Protein 6YPZ (pdb70)

Secondary structure (P-SEA, 3-state):
cccccbbbbbccccccaaaaaaaaaaaaccccccccccaaaaaaaaaaaaaaacccbbbbbbbccccaaaaaaaaaaaaaaaaccccccccbbbcccccccccccccccccaaaaaaaaacccaaaaaaaaaaaaacccbbbbbbbcccccccccccaaaaaaaaaaaaaaaaaaaaaaccccbbbbbbbbccccccccccccaaaaaaaaaaccccccccaaaaaaaaaaaacccccccccccccccccccc/cccccbbbbbccccccaaaaaaaaaaaaccccccccccaaaaaaaaaaaaaaacccbbbbbbbccccaaaaaaaaaaaaaaaaccccccccbbbcccccccccccccccaaaaaaaaacccaaaaaaaaaaaaacccbbbbbbbbccccccccccaaaaaaaaaaaaaaaaaaaaaaccccbbbbbbbbccccccccccccaaaaaaaaccccccccccaaaaaaaaaaaaccccccccccccccccccccc

Radius of gyration: 23.29 Å; Cα contacts (8 Å, |Δi|>4): 1156; chains: 2; bounding box: 61×60×68 Å

Solvent-accessible surface area: 20984 Å² total; per-residue (Å²): 108,97,4,100,64,88,7,0,0,0,2,17,0,8,146,15,28,0,55,12,1,0,3,50,0,5,128,27,23,1,0,0,0,0,4,12,43,82,67,90,76,10,0,65,105,0,14,47,44,2,100,180,74,70,22,104,6,7,61,4,119,0,60,10,23,71,111,45,17,21,116,83,0,4,105,29,0,38,89,5,0,108,112,111,52,64,102,50,42,0,12,4,0,0,5,20,21,28,42,86,36,100,126,18,32,90,68,151,93,35,58,67,129,59,72,90,98,16,112,15,9,1,9,93,2,6,81,59,1,0,108,54,0,19,169,16,8,54,106,46,2,12,0,0,0,8,3,9,3,49,43,151,35,105,54,84,71,20,58,3,21,21,117,9,6,29,46,2,34,92,15,4,70,111,30,0,102,124,4,3,110,80,28,0,2,0,0,2,0,0,11,18,70,13,54,73,66,30,78,20,31,115,77,109,127,61,32,109,110,27,5,83,49,4,7,40,102,82,21,0,108,18,10,5,0,0,20,0,0,5,7,2,5,0,83,56,0,59,3,1,1,19,7,33,4,11,0,1,0,4,34,36,70,114,97,3,97,62,83,9,0,0,0,1,17,0,8,150,16,28,0,58,11,1,0,4,51,0,6,131,25,25,1,0,0,0,0,3,8,48,97,66,79,78,12,0,64,97,0,13,36,48,1,98,179,82,71,20,107,6,7,57,5,128,0,60,11,23,70,111,48,15,22,122,80,0,4,109,25,0,46,126,5,0,130,135,120,54,54,105,49,46,0,14,3,0,0,5,21,24,36,47,135,178,32,34,104,61,151,86,32,67,75,140,63,66,98,97,23,107,20,10,1,4,118,1,6,80,58,0,0,104,34,0,20,175,18,9,52,107,44,2,13,0,0,0,8,3,9,4,48,36,126,51,103,46,85,61,38,61,4,14,22,112,2,8,29,28,2,21,91,16,4,55,110,27,0,105,123,2,3,112,83,29,0,1,0,0,2,0,1,11,19,72,12,51,79,67,31,78,62,32,112,76,97,116,60,32,113,121,33,5,86,45,4,11,39,113,82,20,0,105,19,13,3,0,0,20,1,0,7,6,2,5,0,84,57,0,56,4,2,1,17,6,48,3,13,0,2,0,1,23,59,30,86

Nearest PDB structures (foldseek):
  6ypz-assembly1_AAA  TM=1.004E+00  e=7.593E-57  Streptomyces sp. QL37
  6yq3-assembly1_AAA  TM=1.002E+00  e=4.023E-53  Streptomyces sp. QL37
  6yq6-assembly1_AAA  TM=9.904E-01  e=1.993E-45  Streptomyces sp. QL37
  4osp-assembly1_C  TM=9.923E-01  e=1.200E-43  Streptomyces fradiae
  6yq6-assembly1_BBB  TM=9.391E-01  e=1.548E-45  Streptomyces sp. QL37

Foldseek 3Di:
DQQAPAEAEQAQCLFFLNLLLQLLLQLNHYAYEQEDAPPVVSSVVSQVSSVVSPGHYDYAYFDFLDPCRLVRRLVRQQVVCCVVPVASAHQEYELDDFPDDPVFAAPVGDDPVLLSSRQRRQAVRLLVNVVVNVVRHAQQGEYEYEAACCCQPPDRSCVSNNVNSVNSLVCQQPVQVVCVVSLYAGEYEHEYAECTPDPLCVVVVSQQVSLVLAPNSGGHYSNLRSVVVSVRRGNVVSVDHSYYHYSYNHNND/DQQAPAEEEQAQCLFFLNLLLQLLLQLNHYAYEQEDAPPVVSSVVSQVSSVVSPGHYDYAYFDFLDPCRLVRRLVRQQVVCCVVPVASAHQEYELDDFDDCAAAPVGDDPVNLSSRQRRQAVRLVVNVVVNVVRHAQQGEYEYEAACCCVPDDRRCVSNNVSSVNNLVCQQPVQVVCVVSLYAGEYEHEYAECTVDCLCVPVVSQQVSLVLAPVSGGHYSNLRSVVVSVRRGNVVSVDHSYYHYSYNRNSVD

B-factor: mean 13.49, std 7.73, range [5.63, 56.07]

Sequence (505 aa):
SRLTGKNALVTGSSRGIGRATAVRLAREGALVAVHYASNEAAADETVAQIEREGGRAFPVRAEELGVAGDVHELFLGLEQGLKERTGETTLDILVNNAAVTGVDGILPEDVTAEQLDRYYYAVNAKAPFLLVQRAVRNMPDGGRIINISSGLTRRCCAVPEQVAYSMTKGALEQITLHMAKKHLAPRRGITVNSVAPGITDNGGAVFDIPEIVEQMAQSSAFKRVGEAGDVADVVTFIATDESRWITGAFIDASGGTLLSRLTGKNALVTGSSRGIGRATAVRLAREGALVAVHYASNEAAADETVAQIEREGGRAFPVRAEELGVAGDVHE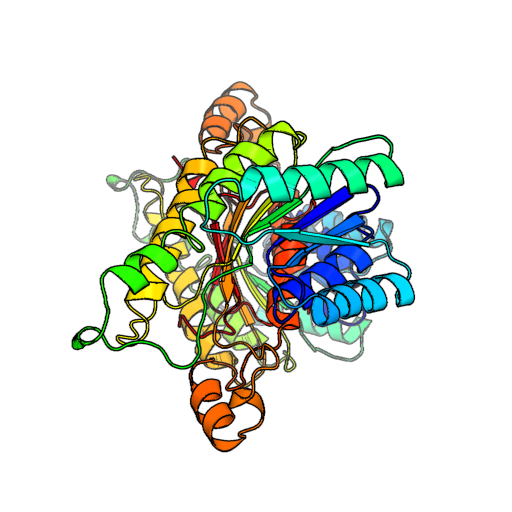LFLGLEQGLKERTGETTLDILVNNAAVTDGILPEDVTAEQLDRYYYAVNAKAPFLLVQRAVRRNMPDGGRIINISSGLTRRCCAVPEQVAYSMTKGALEQITLHMAKHLAPRRGITVNSVAPGITDNGGAVFDIPEIVEQMAQSSAFKRVGEAGDVADVVTFIATDESRWITGAFIDASGGTLLG

Structure (mmCIF, N/CA/C/O backbone):
data_6YPZ
#
_entry.id   6YPZ
#
_cell.length_a   87.828
_cell.length_b   59.965
_cell.length_c   88.428
_cell.angle_alpha   90.000
_cell.angle_beta   102.513
_cell.angle_gamma   90.000
#
_symmetry.space_group_name_H-M   'I 1 2 1'
#
loop_
_entity.id
_entity.type
_entity.pdbx_description
1 polymer Monooxygenase
2 non-polymer 'NADPH DIHYDRO-NICOTINAMIDE-ADENINE-DINUCLEOTIDE PHOSPHATE'
3 non-polymer 1,2-ETHANEDIOL
4 non-polymer DI(HYDROXYETHYL)ETHER
5 water water
#
loop_
_atom_site.group_PDB
_atom_site.id
_atom_site.type_symbol
_atom_site.label_atom_id
_atom_site.label_alt_id
_atom_site.label_comp_id
_atom_site.label_asym_id
_atom_site.label_entity_id
_atom_site.label_seq_id
_atom_site.pdbx_PDB_ins_code
_atom_site.Cartn_x
_atom_site.Cartn_y
_atom_site.Cartn_z
_atom_site.occupancy
_atom_site.B_iso_or_equiv
_atom_site.auth_seq_id
_atom_site.auth_comp_id
_atom_site.auth_asym_id
_atom_site.auth_atom_id
_atom_site.pdbx_PDB_model_num
ATOM 1 N N . SER A 1 2 ? -32.956 -27.294 11.137 1.000 27.809 2 SER AAA N 1
ATOM 2 C CA . SER A 1 2 ? -33.504 -26.541 10.047 1.000 21.898 2 SER AAA CA 1
ATOM 3 C C . SER A 1 2 ? -32.676 -25.285 9.784 1.000 19.088 2 SER AAA C 1
ATOM 4 O O . SER A 1 2 ? -33.117 -24.146 9.833 1.000 20.043 2 SER AAA O 1
ATOM 7 N N . ARG A 1 3 ? -31.458 -25.506 9.411 1.000 13.309 3 ARG AAA N 1
ATOM 8 C CA . ARG A 1 3 ? -30.466 -24.451 9.236 1.000 11.644 3 ARG AAA CA 1
ATOM 9 C C . ARG A 1 3 ? -30.603 -23.772 7.896 1.000 10.299 3 ARG AAA C 1
ATOM 10 O O . ARG A 1 3 ? -29.950 -22.734 7.688 1.000 12.287 3 ARG AAA O 1
ATOM 18 N N . LEU A 1 4 ? -31.381 -24.303 6.958 1.000 10.054 4 LEU AAA N 1
ATOM 19 C CA . LEU A 1 4 ? -31.487 -23.724 5.616 1.000 9.362 4 LEU AAA CA 1
ATOM 20 C C . LEU A 1 4 ? -32.914 -23.349 5.260 1.000 9.636 4 LEU AAA C 1
ATOM 21 O O . LEU A 1 4 ? -33.302 -23.264 4.092 1.000 10.231 4 LEU AAA O 1
ATOM 26 N N . THR A 1 5 ? -33.733 -23.041 6.250 1.000 11.568 5 THR AAA N 1
ATOM 27 C CA . THR A 1 5 ? -35.102 -22.593 6.010 1.000 11.757 5 THR AAA CA 1
ATOM 28 C C . THR A 1 5 ? -35.097 -21.352 5.118 1.000 12.127 5 THR AAA C 1
ATOM 29 O O . THR A 1 5 ? -34.295 -20.440 5.362 1.000 13.657 5 THR AAA O 1
ATOM 33 N N . GLY A 1 6 ? -35.930 -21.383 4.120 1.000 11.783 6 GLY AAA N 1
ATOM 34 C CA . GLY A 1 6 ? -36.073 -20.243 3.211 1.000 12.987 6 GLY AAA CA 1
ATOM 35 C C . GLY A 1 6 ? -34.954 -20.084 2.196 1.000 12.250 6 GLY AAA C 1
ATOM 36 O O . GLY A 1 6 ? -34.991 -19.149 1.411 1.000 15.347 6 GLY AAA O 1
ATOM 37 N N . LYS A 1 7 ? -34.061 -21.060 2.093 1.000 10.568 7 LYS AAA N 1
ATOM 38 C CA . LYS A 1 7 ? -32.973 -21.056 1.116 1.000 9.853 7 LYS AAA CA 1
ATOM 39 C C . LYS A 1 7 ? -33.287 -21.952 -0.068 1.000 9.346 7 LYS AAA C 1
ATOM 40 O O . LYS A 1 7 ? -33.984 -22.939 0.100 1.000 9.790 7 LYS AAA O 1
ATOM 46 N N . ASN A 1 8 ? -32.741 -21.575 -1.196 1.000 8.590 8 ASN AAA N 1
ATOM 47 C CA . ASN A 1 8 ? -32.877 -22.325 -2.445 1.000 8.172 8 ASN AAA CA 1
ATOM 48 C C . ASN A 1 8 ? -31.525 -22.888 -2.838 1.000 7.681 8 ASN AAA C 1
ATOM 49 O O . ASN A 1 8 ? -30.511 -22.134 -2.807 1.000 7.933 8 ASN AAA O 1
ATOM 54 N N . ALA A 1 9 ? -31.459 -24.173 -3.225 1.000 7.592 9 ALA AAA N 1
ATOM 55 C CA . ALA A 1 9 ? -30.184 -24.802 -3.558 1.000 7.121 9 ALA AAA CA 1
ATOM 56 C C . ALA A 1 9 ? -30.305 -25.518 -4.873 1.000 6.899 9 ALA AAA C 1
ATOM 57 O O . ALA A 1 9 ? -31.373 -26.131 -5.168 1.000 8.659 9 ALA AAA O 1
ATOM 59 N N . LEU A 1 10 ? -29.226 -25.531 -5.623 1.000 6.767 10 LEU AAA N 1
ATOM 60 C CA . LEU A 1 10 ? -29.089 -26.377 -6.835 1.000 6.786 10 LEU AAA CA 1
ATOM 61 C C . LEU A 1 10 ? -27.981 -27.365 -6.579 1.000 6.359 10 LEU AAA C 1
ATOM 62 O O . LEU A 1 10 ? -26.849 -26.941 -6.258 1.000 6.781 10 LEU AAA O 1
ATOM 67 N N . VAL A 1 11 ? -28.262 -28.658 -6.671 1.000 6.277 11 VAL AAA N 1
ATOM 68 C CA . VAL A 1 11 ? -27.215 -29.675 -6.610 1.000 6.237 11 VAL AAA CA 1
ATOM 69 C C . VAL A 1 11 ? -27.129 -30.289 -7.986 1.000 6.002 11 VAL AAA C 1
ATOM 70 O O . VAL A 1 11 ? -28.088 -31.001 -8.429 1.000 6.583 11 VAL AAA O 1
ATOM 74 N N . THR A 1 12 ? -26.073 -30.029 -8.716 1.000 6.044 12 THR AAA N 1
ATOM 75 C CA . THR A 1 12 ? -25.971 -30.678 -10.058 1.000 6.059 12 THR AAA CA 1
ATOM 76 C C . THR A 1 12 ? -25.745 -32.176 -9.852 1.000 5.757 12 THR AAA C 1
ATOM 77 O O . THR A 1 12 ? -25.090 -32.616 -8.891 1.000 6.029 12 THR AAA O 1
ATOM 81 N N . GLY A 1 13 ? -26.287 -32.970 -10.751 1.000 5.928 13 GLY AAA N 1
ATOM 82 C CA . GLY A 1 13 ? -26.110 -34.399 -10.696 1.000 6.429 13 GLY AAA CA 1
ATOM 83 C C . GLY A 1 13 ? -26.594 -35.007 -9.403 1.000 6.416 13 GLY AAA C 1
ATOM 84 O O . GLY A 1 13 ? -25.879 -35.776 -8.739 1.000 6.815 13 GLY AAA O 1
ATOM 85 N N . SER A 1 14 ? -27.833 -34.669 -9.028 1.000 6.341 14 SER AAA N 1
ATOM 86 C CA . SER A 1 14 ? -28.435 -35.189 -7.779 1.000 6.837 14 SER AAA CA 1
ATOM 87 C C . SER A 1 14 ? -29.480 -36.260 -8.012 1.000 6.981 14 SER AAA C 1
ATOM 88 O O . SER A 1 14 ? -30.201 -36.617 -7.061 1.000 7.041 14 SER AAA O 1
ATOM 91 N N . SER A 1 15 ? -29.544 -36.817 -9.195 1.000 7.301 15 SER AAA N 1
ATOM 92 C CA . SER A 1 15 ? -30.321 -38.042 -9.436 1.000 7.978 15 SER AAA CA 1
ATOM 93 C C . SER A 1 15 ? -29.804 -39.231 -8.696 1.000 7.850 15 SER AAA C 1
ATOM 94 O O . SER A 1 15 ? -30.603 -40.170 -8.439 1.000 8.564 15 SER AAA O 1
ATOM 97 N N . ARG A 1 16 ? -28.536 -39.256 -8.360 1.000 8.189 16 ARG AAA N 1
ATOM 98 C CA . ARG A 1 16 ? -27.900 -40.486 -7.886 1.000 9.474 16 ARG AAA CA 1
ATOM 99 C C . ARG A 1 16 ? -26.704 -40.144 -7.005 1.000 7.520 16 ARG AAA C 1
ATOM 100 O O . ARG A 1 16 ? -26.234 -38.996 -7.039 1.000 7.488 16 ARG AAA O 1
ATOM 108 N N . GLY A 1 17 ? -26.195 -41.102 -6.265 1.000 7.628 17 GLY AAA N 1
ATOM 109 C CA . GLY A 1 17 ? -24.868 -40.996 -5.650 1.000 7.786 17 GLY AAA CA 1
ATOM 110 C C . GLY A 1 17 ? -24.749 -39.908 -4.628 1.000 7.215 17 GLY AAA C 1
ATOM 111 O O . GLY A 1 17 ? -25.703 -39.647 -3.856 1.000 7.718 17 GLY AAA O 1
ATOM 112 N N . ILE A 1 18 ? -23.574 -39.295 -4.573 1.000 6.908 18 ILE AAA N 1
ATOM 113 C CA . ILE A 1 18 ? -23.302 -38.243 -3.602 1.000 6.671 18 ILE AAA CA 1
ATOM 114 C C . ILE A 1 18 ? -24.283 -37.092 -3.782 1.000 6.550 18 ILE AAA C 1
ATOM 115 O O . ILE A 1 18 ? -24.720 -36.483 -2.812 1.000 7.137 18 ILE AAA O 1
ATOM 120 N N . GLY A 1 19 ? -24.596 -36.768 -5.021 1.000 6.368 19 GLY AAA N 1
ATOM 121 C CA . GLY A 1 19 ? -25.511 -35.650 -5.284 1.000 6.410 19 GLY AAA CA 1
ATOM 122 C C . GLY A 1 19 ? -26.902 -35.922 -4.709 1.000 6.057 19 GLY AAA C 1
ATOM 123 O O . GLY A 1 19 ? -27.495 -35.007 -4.095 1.000 6.471 19 GLY AAA O 1
ATOM 124 N N . ARG A 1 20 ? -27.410 -37.124 -4.872 1.000 6.490 20 ARG AAA N 1
ATOM 125 C CA . ARG A 1 20 ? -28.701 -37.456 -4.243 1.000 6.626 20 ARG AAA CA 1
ATOM 126 C C . ARG A 1 20 ? -28.619 -37.287 -2.748 1.000 6.537 20 ARG AAA C 1
ATOM 127 O O . ARG A 1 20 ? -29.509 -36.689 -2.145 1.000 6.949 20 ARG AAA O 1
ATOM 135 N N . ALA A 1 21 ? -27.577 -37.815 -2.116 1.000 6.818 21 ALA AAA N 1
ATOM 136 C CA . ALA A 1 21 ? -27.451 -37.753 -0.667 1.000 6.445 21 ALA AAA CA 1
ATOM 137 C C . ALA A 1 21 ? -27.370 -36.320 -0.220 1.000 6.713 21 ALA AAA C 1
ATOM 138 O O . ALA A 1 21 ? -27.864 -35.970 0.869 1.000 7.232 21 ALA AAA O 1
ATOM 140 N N . THR A 1 22 ? -26.719 -35.466 -0.996 1.000 6.647 22 THR AAA N 1
ATOM 141 C CA . THR A 1 22 ? -26.582 -34.055 -0.724 1.000 6.708 22 THR AAA CA 1
ATOM 142 C C . THR A 1 22 ? -27.931 -33.355 -0.841 1.000 6.281 22 THR AAA C 1
ATOM 143 O O . THR A 1 22 ? -28.302 -32.585 0.060 1.000 7.062 22 THR AAA O 1
ATOM 147 N N . ALA A 1 23 ? -28.619 -33.564 -1.937 1.000 6.092 23 ALA AAA N 1
ATOM 148 C CA . ALA A 1 23 ? -29.953 -32.965 -2.100 1.000 6.472 23 ALA AAA CA 1
ATOM 149 C C . ALA A 1 23 ? -30.858 -33.343 -0.917 1.000 6.800 23 ALA AAA C 1
ATOM 150 O O . ALA A 1 23 ? -31.586 -32.480 -0.416 1.000 7.308 23 ALA AAA O 1
ATOM 152 N N . VAL A 1 24 ? -30.855 -34.607 -0.565 1.000 6.841 24 VAL AAA N 1
ATOM 153 C CA . VAL A 1 24 ? -31.702 -35.092 0.538 1.000 7.241 24 VAL AAA CA 1
ATOM 154 C C . VAL A 1 24 ? -31.356 -34.321 1.789 1.000 7.262 24 VAL AAA C 1
ATOM 155 O O . VAL A 1 24 ? -32.278 -33.873 2.534 1.000 7.785 24 VAL AAA O 1
ATOM 159 N N . ARG A 1 25 ? -30.077 -34.161 2.136 1.000 7.418 25 ARG AAA N 1
ATOM 160 C CA . ARG A 1 25 ? -29.700 -33.515 3.373 1.000 7.507 25 ARG AAA CA 1
ATOM 161 C C . ARG A 1 25 ? -29.937 -32.032 3.336 1.000 7.698 25 ARG AAA C 1
ATOM 162 O O . ARG A 1 25 ? -30.362 -31.490 4.345 1.000 9.362 25 ARG AAA O 1
ATOM 170 N N . LEU A 1 26 ? -29.740 -31.338 2.230 1.000 7.267 26 LEU AAA N 1
ATOM 171 C CA . LEU A 1 26 ? -30.061 -29.927 2.169 1.000 7.347 26 LEU AAA CA 1
ATOM 172 C C . LEU A 1 26 ? -31.560 -29.722 2.373 1.000 7.598 26 LEU AAA C 1
ATOM 173 O O . LEU A 1 26 ? -31.968 -28.771 3.059 1.000 8.110 26 LEU AAA O 1
ATOM 178 N N . ALA A 1 27 ? -32.363 -30.593 1.768 1.000 7.348 27 ALA AAA N 1
ATOM 179 C CA . ALA A 1 27 ? -33.815 -30.441 1.930 1.000 7.897 27 ALA AAA CA 1
ATOM 180 C C . ALA A 1 27 ? -34.244 -30.739 3.359 1.000 8.439 27 ALA AAA C 1
ATOM 181 O O . ALA A 1 27 ? -35.181 -30.102 3.836 1.000 8.877 27 ALA AAA O 1
ATOM 183 N N . ARG A 1 28 ? -33.603 -31.653 4.063 1.000 8.330 28 ARG AAA N 1
ATOM 184 C CA . ARG A 1 28 ? -33.922 -31.916 5.495 1.000 9.663 28 ARG AAA CA 1
ATOM 185 C C . ARG A 1 28 ? -33.674 -30.670 6.282 1.000 9.653 28 ARG AAA C 1
ATOM 186 O O . ARG A 1 28 ? -34.372 -30.465 7.323 1.000 12.035 28 ARG AAA O 1
ATOM 194 N N . GLU A 1 29 ? -32.732 -29.829 5.926 1.000 8.754 29 GLU AAA N 1
ATOM 195 C CA . GLU A 1 29 ? -32.412 -28.576 6.624 1.000 9.914 29 GLU AAA CA 1
ATOM 196 C C . GLU A 1 29 ? -33.379 -27.481 6.225 1.000 9.310 29 GLU AAA C 1
ATOM 197 O O . GLU A 1 29 ? -33.249 -26.356 6.738 1.000 11.027 29 GLU AAA O 1
ATOM 203 N N . GLY A 1 30 ? -34.286 -27.689 5.279 1.000 9.661 30 GLY AAA N 1
ATOM 204 C CA . GLY A 1 30 ? -35.298 -26.742 4.909 1.000 9.888 30 GLY AAA CA 1
ATOM 205 C C . GLY A 1 30 ? -35.100 -26.097 3.565 1.000 9.708 30 GLY AAA C 1
ATOM 206 O O . GLY A 1 30 ? -35.930 -25.246 3.148 1.000 10.078 30 GLY AAA O 1
ATOM 207 N N . ALA A 1 31 ? -34.020 -26.439 2.832 1.000 8.253 31 ALA AAA N 1
ATOM 208 C CA . ALA A 1 31 ? -33.819 -25.809 1.514 1.000 8.628 31 ALA AAA CA 1
ATOM 209 C C . ALA A 1 31 ? -34.829 -26.341 0.503 1.000 8.025 31 ALA AAA C 1
ATOM 210 O O . ALA A 1 31 ? -35.117 -27.547 0.507 1.000 8.862 31 ALA AAA O 1
ATOM 212 N N . LEU A 1 32 ? -35.209 -25.514 -0.409 1.000 8.325 32 LEU AAA N 1
ATOM 213 C CA . LEU A 1 32 ? -35.887 -25.924 -1.626 1.000 8.148 32 LEU AAA CA 1
ATOM 214 C C . LEU A 1 32 ? -34.791 -26.373 -2.594 1.000 7.878 32 LEU AAA C 1
ATOM 215 O O . LEU A 1 32 ? -33.895 -25.532 -2.892 1.000 8.656 32 LEU AAA O 1
ATOM 220 N N . VAL A 1 33 ? -34.815 -27.600 -3.054 1.000 7.515 33 VAL AAA N 1
ATOM 221 C CA . VAL A 1 33 ? -33.700 -28.158 -3.830 1.000 7.216 33 VAL AAA CA 1
ATOM 222 C C . VAL A 1 33 ? -34.108 -28.445 -5.260 1.000 7.307 33 VAL AAA C 1
ATOM 223 O O . VAL A 1 33 ? -35.053 -29.224 -5.509 1.000 7.606 33 VAL AAA O 1
ATOM 227 N N . ALA A 1 34 ? -33.342 -27.887 -6.170 1.000 6.696 34 ALA AAA N 1
ATOM 228 C CA . ALA A 1 34 ? -33.402 -28.244 -7.579 1.000 7.022 34 ALA AAA CA 1
ATOM 229 C C . ALA A 1 34 ? -32.509 -29.467 -7.808 1.000 7.037 34 ALA AAA C 1
ATOM 230 O O . ALA A 1 34 ? -31.282 -29.414 -7.582 1.000 7.356 34 ALA AAA O 1
ATOM 232 N N . VAL A 1 35 ? -33.122 -30.594 -8.190 1.000 7.069 35 VAL AAA N 1
ATOM 233 C CA . VAL A 1 35 ? -32.495 -31.892 -8.394 1.000 7.330 35 VAL AAA CA 1
ATOM 234 C C . VAL A 1 35 ? -32.179 -31.992 -9.846 1.000 7.160 35 VAL AAA C 1
ATOM 235 O O . VAL A 1 35 ? -33.027 -32.294 -10.691 1.000 7.852 35 VAL AAA O 1
ATOM 239 N N . HIS A 1 36 ? -30.926 -31.731 -10.209 1.000 7.590 36 HIS AAA N 1
ATOM 240 C CA . HIS A 1 36 ? -30.503 -31.693 -11.614 1.000 7.447 36 HIS AAA CA 1
ATOM 241 C C . HIS A 1 36 ? -29.945 -33.035 -12.062 1.000 7.600 36 HIS AAA C 1
ATOM 242 O O . HIS A 1 36 ? -29.332 -33.785 -11.272 1.000 8.019 36 HIS AAA O 1
ATOM 249 N N . TYR A 1 37 ? -30.197 -33.348 -13.335 1.000 7.842 37 TYR AAA N 1
ATOM 250 C CA . TYR A 1 37 ? -29.739 -34.592 -13.949 1.000 8.457 37 TYR AAA CA 1
ATOM 251 C C . TYR A 1 37 ? -29.591 -34.368 -15.441 1.000 8.562 37 TYR AAA C 1
ATOM 252 O O . TYR A 1 37 ? -30.035 -33.354 -15.993 1.000 8.572 37 TYR AAA O 1
ATOM 261 N N . ALA A 1 38 ? -29.039 -35.358 -16.098 1.000 9.526 38 ALA AAA N 1
ATOM 262 C CA . ALA A 1 38 ? -28.858 -35.307 -17.543 1.000 11.782 38 ALA AAA CA 1
ATOM 263 C C . ALA A 1 38 ? -29.846 -36.180 -18.216 1.000 12.014 38 ALA AAA C 1
ATOM 264 O O . ALA A 1 38 ? -30.492 -35.688 -19.221 1.000 18.061 38 ALA AAA O 1
ATOM 266 N N . SER A 1 39 ? -29.900 -37.423 -17.876 1.000 11.777 39 SER AAA N 1
ATOM 267 C CA . SER A 1 39 ? -30.794 -38.351 -18.583 1.000 15.174 39 SER AAA CA 1
ATOM 268 C C . SER A 1 39 ? -31.545 -39.295 -17.687 1.000 13.831 39 SER AAA C 1
ATOM 269 O O . SER A 1 39 ? -32.631 -39.756 -18.170 1.000 16.965 39 SER AAA O 1
ATOM 272 N N . ASN A 1 40 ? -31.093 -39.634 -16.490 1.000 10.974 40 ASN AAA N 1
ATOM 273 C CA . ASN A 1 40 ? -31.791 -40.646 -15.662 1.000 10.616 40 ASN AAA CA 1
ATOM 274 C C . ASN A 1 40 ? -32.910 -39.953 -14.933 1.000 10.213 40 ASN AAA C 1
ATOM 275 O O . ASN A 1 40 ? -32.831 -39.637 -13.736 1.000 9.915 40 ASN AAA O 1
ATOM 280 N N . GLU A 1 41 ? -34.012 -39.745 -15.635 1.000 10.691 41 GLU AAA N 1
ATOM 281 C CA . GLU A 1 41 ? -35.166 -39.044 -15.084 1.000 10.625 41 GLU AAA CA 1
ATOM 282 C C . GLU A 1 41 ? -35.780 -39.839 -13.949 1.000 11.168 41 GLU AAA C 1
ATOM 283 O O . GLU A 1 41 ? -36.194 -39.266 -12.935 1.000 10.652 41 GLU AAA O 1
ATOM 289 N N . ALA A 1 42 ? -35.835 -41.148 -14.041 1.000 10.230 42 ALA AAA N 1
ATOM 290 C CA . ALA A 1 42 ? -36.448 -41.964 -12.983 1.000 11.123 42 ALA AAA CA 1
ATOM 291 C C . ALA A 1 42 ? -35.629 -41.762 -11.712 1.000 9.562 42 ALA AAA C 1
ATOM 292 O O . ALA A 1 42 ? -36.196 -41.692 -10.605 1.000 10.153 42 ALA AAA O 1
ATOM 294 N N . ALA A 1 43 ? -34.303 -41.732 -11.814 1.000 9.061 43 ALA AAA N 1
ATOM 295 C CA . ALA A 1 43 ? -33.467 -41.562 -10.621 1.000 8.822 43 ALA AAA CA 1
ATOM 296 C C . ALA A 1 43 ? -33.696 -40.152 -10.049 1.000 7.928 43 ALA AAA C 1
ATOM 297 O O . ALA A 1 43 ? -33.795 -39.998 -8.831 1.000 8.303 43 ALA AAA O 1
ATOM 299 N N . ALA A 1 44 ? -33.796 -39.152 -10.872 1.000 7.942 44 ALA AAA N 1
ATOM 300 C CA . ALA A 1 44 ? -34.099 -37.799 -10.387 1.000 7.838 44 ALA AAA CA 1
ATOM 301 C C . ALA A 1 44 ? -35.426 -37.758 -9.666 1.000 8.268 44 ALA AAA C 1
ATOM 302 O O . ALA A 1 44 ? -35.556 -37.158 -8.597 1.000 8.686 44 ALA AAA O 1
ATOM 304 N N . ASP A 1 45 ? -36.422 -38.405 -10.275 1.000 8.417 45 ASP AAA N 1
ATOM 305 C CA . ASP A 1 45 ? -37.757 -38.436 -9.648 1.000 8.798 45 ASP AAA CA 1
ATOM 306 C C . ASP A 1 45 ? -37.677 -39.187 -8.335 1.000 9.181 45 ASP AAA C 1
ATOM 307 O O . ASP A 1 45 ? -38.412 -38.822 -7.381 1.000 10.031 45 ASP AAA O 1
ATOM 312 N N . GLU A 1 46 ? -36.849 -40.194 -8.183 1.000 9.080 46 GLU AAA N 1
ATOM 313 C CA . GLU A 1 46 ? -36.678 -40.886 -6.911 1.000 9.957 46 GLU AAA CA 1
ATOM 314 C C . GLU A 1 46 ? -36.009 -40.005 -5.845 1.000 8.980 46 GLU AAA C 1
ATOM 315 O O . GLU A 1 46 ? -36.376 -40.060 -4.677 1.000 9.296 46 GLU AAA O 1
ATOM 321 N N . THR A 1 47 ? -35.015 -39.190 -6.226 1.000 7.537 47 THR AAA N 1
ATOM 322 C CA . THR A 1 47 ? -34.480 -38.200 -5.267 1.000 7.460 47 THR AAA CA 1
ATOM 323 C C . THR A 1 47 ? -35.609 -37.269 -4.790 1.000 7.684 47 THR AAA C 1
ATOM 324 O O . THR A 1 47 ? -35.742 -37.024 -3.598 1.000 7.965 47 THR AAA O 1
ATOM 328 N N . VAL A 1 48 ? -36.308 -36.707 -5.735 1.000 7.782 48 VAL AAA N 1
ATOM 329 C CA . VAL A 1 48 ? -37.426 -35.756 -5.395 1.000 8.420 48 VAL AAA CA 1
ATOM 330 C C . VAL A 1 48 ? -38.459 -36.450 -4.536 1.000 8.754 48 VAL AAA C 1
ATOM 331 O O . VAL A 1 48 ? -38.901 -35.862 -3.532 1.000 9.417 48 VAL AAA O 1
ATOM 335 N N . ALA A 1 49 ? -38.787 -37.686 -4.850 1.000 8.788 49 ALA AAA N 1
ATOM 336 C CA . ALA A 1 49 ? -39.800 -38.410 -4.047 1.000 9.387 49 ALA AAA CA 1
ATOM 337 C C . ALA A 1 49 ? -39.282 -38.604 -2.656 1.000 9.645 49 ALA AAA C 1
ATOM 338 O O . ALA A 1 49 ? -40.108 -38.502 -1.671 1.000 10.186 49 ALA AAA O 1
ATOM 340 N N . GLN A 1 50 ? -38.022 -38.930 -2.439 1.000 9.559 50 GLN AAA N 1
ATOM 341 C CA . GLN A 1 50 ? -37.516 -39.072 -1.080 1.000 9.441 50 GLN AAA CA 1
ATOM 342 C C . GLN A 1 50 ? -37.646 -37.755 -0.331 1.000 9.471 50 GLN AAA C 1
ATOM 343 O O . GLN A 1 50 ? -38.074 -37.728 0.838 1.000 10.035 50 GLN AAA O 1
ATOM 349 N N . ILE A 1 51 ? -37.237 -36.666 -0.958 1.000 8.547 51 ILE AAA N 1
ATOM 350 C CA . ILE A 1 51 ? -37.332 -35.359 -0.323 1.000 8.358 51 ILE AAA CA 1
ATOM 351 C C . ILE A 1 51 ? -38.787 -35.046 0.044 1.000 9.113 51 ILE AAA C 1
ATOM 352 O O . ILE A 1 51 ? -39.034 -34.580 1.183 1.000 9.258 51 ILE AAA O 1
ATOM 357 N N . GLU A 1 52 ? -39.704 -35.308 -0.849 1.000 8.654 52 GLU AAA N 1
ATOM 358 C CA . GLU A 1 52 ? -41.143 -34.980 -0.578 1.000 9.129 52 GLU AAA CA 1
ATOM 359 C C . GLU A 1 52 ? -41.640 -35.864 0.570 1.000 9.818 52 GLU AAA C 1
ATOM 360 O O . GLU A 1 52 ? -42.378 -35.345 1.441 1.000 10.146 52 GLU AAA O 1
ATOM 366 N N . ARG A 1 53 ? -41.299 -37.119 0.605 1.000 9.790 53 ARG AAA N 1
ATOM 367 C CA . ARG A 1 53 ? -41.790 -38.007 1.677 1.000 11.095 53 ARG AAA CA 1
ATOM 368 C C . ARG A 1 53 ? -41.181 -37.596 2.991 1.000 10.751 53 ARG AAA C 1
ATOM 369 O O . ARG A 1 53 ? -41.788 -37.870 4.047 1.000 11.956 53 ARG AAA O 1
ATOM 377 N N . GLU A 1 54 ? -39.981 -37.026 2.997 1.000 10.581 54 GLU AAA N 1
ATOM 378 C CA . GLU A 1 54 ? -39.342 -36.582 4.250 1.000 10.545 54 GLU AAA CA 1
ATOM 379 C C . GLU A 1 54 ? -39.849 -35.195 4.611 1.000 10.845 54 GLU AAA C 1
ATOM 380 O O . GLU A 1 54 ? -39.350 -34.675 5.618 1.000 13.326 54 GLU AAA O 1
ATOM 386 N N . GLY A 1 55 ? -40.812 -34.627 3.919 1.000 10.114 55 GLY AAA N 1
ATOM 387 C CA . GLY A 1 55 ? -41.391 -33.353 4.342 1.000 10.791 55 GLY AAA CA 1
ATOM 388 C C . GLY A 1 55 ? -40.761 -32.143 3.739 1.000 10.194 55 GLY AAA C 1
ATOM 389 O O . GLY A 1 55 ? -41.083 -31.033 4.165 1.000 11.671 55 GLY AAA O 1
ATOM 390 N N . GLY A 1 56 ? -39.883 -32.298 2.734 1.000 9.486 56 GLY AAA N 1
ATOM 391 C CA . GLY A 1 56 ? -39.187 -31.175 2.127 1.000 8.895 56 GLY AAA CA 1
ATOM 392 C C . GLY A 1 56 ? -39.739 -30.816 0.791 1.000 8.710 56 GLY AAA C 1
ATOM 393 O O . GLY A 1 56 ? -40.844 -31.234 0.420 1.000 9.877 56 GLY AAA O 1
ATOM 394 N N . ARG A 1 57 ? -39.035 -29.988 0.060 1.000 8.725 57 ARG AAA N 1
ATOM 395 C CA . ARG A 1 57 ? -39.460 -29.461 -1.217 1.000 8.819 57 ARG AAA CA 1
ATOM 396 C C . ARG A 1 57 ? -38.341 -29.621 -2.217 1.000 8.282 57 ARG AAA C 1
ATOM 397 O O . ARG A 1 57 ? -37.181 -29.249 -1.924 1.000 8.518 57 ARG AAA O 1
ATOM 405 N N . ALA A 1 58 ? -38.697 -30.062 -3.403 1.000 7.759 58 ALA AAA N 1
ATOM 406 C CA . ALA A 1 58 ? -37.694 -30.260 -4.467 1.000 8.061 58 ALA AAA CA 1
ATOM 407 C C . ALA A 1 58 ? -38.369 -30.340 -5.818 1.000 7.932 58 ALA AAA C 1
ATOM 408 O O . ALA A 1 58 ? -39.581 -30.683 -5.878 1.000 9.315 58 ALA AAA O 1
ATOM 410 N N . PHE A 1 59 ? -37.599 -30.221 -6.863 1.000 8.027 59 PHE AAA N 1
ATOM 411 C CA . PHE A 1 59 ? -38.121 -30.398 -8.222 1.000 7.896 59 PHE AAA CA 1
ATOM 412 C C . PHE A 1 59 ? -37.011 -30.780 -9.142 1.000 7.557 59 PHE AAA C 1
ATOM 413 O O . PHE A 1 59 ? -35.853 -30.362 -8.900 1.000 7.507 59 PHE AAA O 1
ATOM 421 N N . PRO A 1 60 ? -37.268 -31.530 -10.201 1.000 8.108 60 PRO AAA N 1
ATOM 422 C CA . PRO A 1 60 ? -36.196 -31.955 -11.107 1.000 8.411 60 PRO AAA CA 1
ATOM 423 C C . PRO A 1 60 ? -35.911 -30.881 -12.125 1.000 8.533 60 PRO AAA C 1
ATOM 424 O O . PRO A 1 60 ? -36.819 -30.166 -12.586 1.000 10.020 60 PRO AAA O 1
ATOM 428 N N . VAL A 1 61 ? -34.671 -30.855 -12.572 1.000 8.113 61 VAL AAA N 1
ATOM 429 C CA . VAL A 1 61 ? -34.202 -29.989 -13.687 1.000 9.286 61 VAL AAA CA 1
ATOM 430 C C . VAL A 1 61 ? -33.332 -30.799 -14.610 1.000 8.252 61 VAL AAA C 1
ATOM 431 O O . VAL A 1 61 ? -32.240 -31.273 -14.176 1.000 8.931 61 VAL AAA O 1
ATOM 435 N N . ARG A 1 62 ? -33.729 -30.973 -15.840 1.000 8.607 62 ARG AAA N 1
ATOM 436 C CA . ARG A 1 62 ? -32.942 -31.723 -16.820 1.000 9.032 62 ARG AAA CA 1
ATOM 437 C C . ARG A 1 62 ? -32.029 -30.810 -17.596 1.000 8.693 62 ARG AAA C 1
ATOM 438 O O . ARG A 1 62 ? -32.532 -29.853 -18.237 1.000 9.615 62 ARG AAA O 1
ATOM 446 N N . ALA A 1 63 ? -30.742 -31.095 -17.646 1.000 7.972 63 ALA AAA N 1
ATOM 447 C CA . ALA A 1 63 ? -29.856 -30.380 -18.565 1.000 7.998 63 ALA AAA CA 1
ATOM 448 C C . ALA A 1 63 ? -28.589 -31.194 -18.735 1.000 8.192 63 ALA AAA C 1
ATOM 449 O O . ALA A 1 63 ? -27.811 -31.341 -17.769 1.000 8.925 63 ALA AAA O 1
ATOM 451 N N . GLU A 1 64 ? -28.299 -31.629 -19.924 1.000 8.441 64 GLU AAA N 1
ATOM 452 C CA A GLU A 1 64 ? -26.988 -32.233 -20.291 0.500 9.168 64 GLU AAA CA 1
ATOM 453 C CA B GLU A 1 64 ? -26.987 -32.238 -20.152 0.500 9.073 64 GLU AAA CA 1
ATOM 454 C C . GLU A 1 64 ? -25.934 -31.127 -20.181 1.000 8.939 64 GLU AAA C 1
ATOM 455 O O . GLU A 1 64 ? -26.095 -30.102 -20.846 1.000 10.540 64 GLU AAA O 1
ATOM 466 N N . LEU A 1 65 ? -24.920 -31.302 -19.336 1.000 7.848 65 LEU AAA N 1
ATOM 467 C CA . LEU A 1 65 ? -23.807 -30.383 -19.270 1.000 8.211 65 LEU AAA CA 1
ATOM 468 C C . LEU A 1 65 ? -22.749 -30.799 -20.299 1.000 8.609 65 LEU AAA C 1
ATOM 469 O O . LEU A 1 65 ? -22.623 -31.976 -20.654 1.000 9.514 65 LEU AAA O 1
ATOM 474 N N . GLY A 1 66 ? -21.966 -29.827 -20.698 1.000 8.999 66 GLY AAA N 1
ATOM 475 C CA . GLY A 1 66 ? -20.864 -30.059 -21.646 1.000 10.143 66 GLY AAA CA 1
ATOM 476 C C . GLY A 1 66 ? -21.250 -29.950 -23.066 1.000 11.324 66 GLY AAA C 1
ATOM 477 O O . GLY A 1 66 ? -20.428 -30.313 -23.948 1.000 12.797 66 GLY AAA O 1
ATOM 478 N N . VAL A 1 67 ? -22.395 -29.362 -23.384 1.000 11.793 67 VAL AAA N 1
ATOM 479 C CA . VAL A 1 67 ? -22.900 -29.151 -24.753 1.000 12.494 67 VAL AAA CA 1
ATOM 480 C C . VAL A 1 67 ? -23.371 -27.701 -24.824 1.000 13.014 67 VAL AAA C 1
ATOM 481 O O . VAL A 1 67 ? -23.730 -27.046 -23.808 1.000 12.860 67 VAL AAA O 1
ATOM 485 N N . ALA A 1 68 ? -23.387 -27.145 -26.027 1.000 15.084 68 ALA AAA N 1
ATOM 486 C CA . ALA A 1 68 ? -23.904 -25.783 -26.226 1.000 15.299 68 ALA AAA CA 1
ATOM 487 C C . ALA A 1 68 ? -25.347 -25.675 -25.688 1.000 13.116 68 ALA AAA C 1
ATOM 488 O O . ALA A 1 68 ? -26.134 -26.495 -25.860 1.000 13.398 68 ALA AAA O 1
ATOM 490 N N . GLY A 1 69 ? -25.501 -24.589 -24.947 1.000 12.419 69 GLY AAA N 1
ATOM 491 C CA . GLY A 1 69 ? -26.793 -24.221 -24.354 1.000 11.553 69 GLY AAA CA 1
ATOM 492 C C . GLY A 1 69 ? -27.042 -24.901 -23.025 1.000 10.618 69 GLY AAA C 1
ATOM 493 O O . GLY A 1 69 ? -28.130 -24.686 -22.477 1.000 10.982 69 GLY AAA O 1
ATOM 494 N N . ASP A 1 70 ? -26.061 -25.571 -22.458 1.000 10.271 70 ASP AAA N 1
ATOM 495 C CA . ASP A 1 70 ? -26.256 -26.321 -21.174 1.000 9.524 70 ASP AAA CA 1
ATOM 496 C C . ASP A 1 70 ? -26.647 -25.406 -20.017 1.000 8.481 70 ASP AAA C 1
ATOM 497 O O . ASP A 1 70 ? -27.641 -25.662 -19.338 1.000 8.674 70 ASP AAA O 1
ATOM 502 N N . VAL A 1 71 ? -25.865 -24.367 -19.777 1.000 8.514 71 VAL AAA N 1
ATOM 503 C CA . VAL A 1 71 ? -26.148 -23.451 -18.656 1.000 8.989 71 VAL AAA CA 1
ATOM 504 C C . VAL A 1 71 ? -27.503 -22.797 -18.856 1.000 8.477 71 VAL AAA C 1
ATOM 505 O O . VAL A 1 71 ? -28.279 -22.665 -17.930 1.000 8.754 71 VAL AAA O 1
ATOM 509 N N . HIS A 1 72 ? -27.777 -22.364 -20.079 1.000 8.739 72 HIS AAA N 1
ATOM 510 C CA . HIS A 1 72 ? -29.072 -21.762 -20.401 1.000 9.326 72 HIS AAA CA 1
ATOM 511 C C . HIS A 1 72 ? -30.193 -22.705 -20.038 1.000 8.375 72 HIS AAA C 1
ATOM 512 O O . HIS A 1 72 ? -31.160 -22.307 -19.413 1.000 8.686 72 HIS AAA O 1
ATOM 519 N N . GLU A 1 73 ? -30.103 -23.950 -20.525 1.000 8.625 73 GLU AAA N 1
ATOM 520 C CA . GLU A 1 73 ? -31.189 -24.895 -20.295 1.000 9.440 73 GLU AAA CA 1
ATOM 521 C C . GLU A 1 73 ? -31.385 -25.162 -18.793 1.000 8.561 73 GLU AAA C 1
ATOM 522 O O . GLU A 1 73 ? -32.516 -25.233 -18.319 1.000 9.407 73 GLU AAA O 1
ATOM 528 N N . LEU A 1 74 ? -30.305 -25.330 -18.068 1.000 7.786 74 LEU AAA N 1
ATOM 529 C CA . LEU A 1 74 ? -30.391 -25.595 -16.624 1.000 8.143 74 LEU AAA CA 1
ATOM 530 C C . LEU A 1 74 ? -31.073 -24.422 -15.968 1.000 7.959 74 LEU AAA C 1
ATOM 531 O O . LEU A 1 74 ? -32.024 -24.595 -15.174 1.000 8.760 74 LEU AAA O 1
ATOM 536 N N . PHE A 1 75 ? -30.639 -23.196 -16.271 1.000 7.941 75 PHE AAA N 1
ATOM 537 C CA . PHE A 1 75 ? -31.228 -22.023 -15.587 1.000 8.913 75 PHE AAA CA 1
ATOM 538 C C . PHE A 1 75 ? -32.653 -21.779 -16.029 1.000 9.047 75 PHE AAA C 1
ATOM 539 O O . PHE A 1 75 ? -33.442 -21.263 -15.217 1.000 9.631 75 PHE AAA O 1
ATOM 547 N N . LEU A 1 76 ? -33.056 -22.174 -17.215 1.000 9.806 76 LEU AAA N 1
ATOM 548 C CA . LEU A 1 76 ? -34.479 -21.995 -17.578 1.000 10.973 76 LEU AAA CA 1
ATOM 549 C C . LEU A 1 76 ? -35.314 -22.829 -16.623 1.000 10.184 76 LEU AAA C 1
ATOM 550 O O . LEU A 1 76 ? -36.316 -22.352 -16.065 1.000 10.743 76 LEU AAA O 1
ATOM 555 N N . GLY A 1 77 ? -34.975 -24.104 -16.462 1.000 9.433 77 GLY AAA N 1
ATOM 556 C CA . GLY A 1 77 ? -35.713 -24.991 -15.583 1.000 9.915 77 GLY AAA CA 1
ATOM 557 C C . GLY A 1 77 ? -35.614 -24.575 -14.131 1.000 9.381 77 GLY AAA C 1
ATOM 558 O O . GLY A 1 77 ? -36.613 -24.630 -13.370 1.000 10.131 77 GLY AAA O 1
ATOM 559 N N . LEU A 1 78 ? -34.425 -24.192 -13.695 1.000 9.081 78 LEU AAA N 1
ATOM 560 C CA . LEU A 1 78 ? -34.223 -23.759 -12.309 1.000 8.535 78 LEU AAA CA 1
ATOM 561 C C . LEU A 1 78 ? -35.083 -22.557 -11.995 1.000 8.730 78 LEU AAA C 1
ATOM 562 O O . LEU A 1 78 ? -35.823 -22.547 -10.984 1.000 9.033 78 LEU AAA O 1
ATOM 567 N N . GLU A 1 79 ? -34.986 -21.503 -12.830 1.000 8.761 79 GLU AAA N 1
ATOM 568 C CA . GLU A 1 79 ? -35.704 -20.277 -12.504 1.000 9.739 79 GLU AAA CA 1
ATOM 569 C C . GLU A 1 79 ? -37.212 -20.503 -12.589 1.000 9.598 79 GLU AAA C 1
ATOM 570 O O . GLU A 1 79 ? -37.938 -19.933 -11.753 1.000 10.515 79 GLU AAA O 1
ATOM 576 N N . GLN A 1 80 ? -37.681 -21.290 -13.526 1.000 9.675 80 GLN AAA N 1
ATOM 577 C CA . GLN A 1 80 ? -39.135 -21.572 -13.615 1.000 11.461 80 GLN AAA CA 1
ATOM 578 C C . GLN A 1 80 ? -39.568 -22.233 -12.340 1.000 10.563 80 GLN AAA C 1
ATOM 579 O O . GLN A 1 80 ? -40.630 -21.867 -11.778 1.000 11.622 80 GLN AAA O 1
ATOM 585 N N . GLY A 1 81 ? -38.848 -23.240 -11.883 1.000 10.133 81 GLY AAA N 1
ATOM 586 C CA . GLY A 1 81 ? -39.254 -23.991 -10.685 1.000 10.452 81 GLY AAA CA 1
ATOM 587 C C . GLY A 1 81 ? -39.178 -23.154 -9.452 1.000 10.386 81 GLY AAA C 1
ATOM 588 O O . GLY A 1 81 ? -40.068 -23.260 -8.561 1.000 10.920 81 GLY AAA O 1
ATOM 589 N N . LEU A 1 82 ? -38.122 -22.369 -9.308 1.000 9.223 82 LEU AAA N 1
ATOM 590 C CA . LEU A 1 82 ? -38.010 -21.489 -8.153 1.000 9.595 82 LEU AAA CA 1
ATOM 591 C C . LEU A 1 82 ? -39.144 -20.479 -8.114 1.000 9.638 82 LEU AAA C 1
ATOM 592 O O . LEU A 1 82 ? -39.732 -20.225 -7.042 1.000 10.841 82 LEU AAA O 1
ATOM 597 N N . LYS A 1 83 ? -39.416 -19.859 -9.257 1.000 10.219 83 LYS AAA N 1
ATOM 598 C CA . LYS A 1 83 ? -40.429 -18.797 -9.314 1.000 12.582 83 LYS AAA CA 1
ATOM 599 C C . LYS A 1 83 ? -41.809 -19.392 -9.012 1.000 12.462 83 LYS AAA C 1
ATOM 600 O O . LYS A 1 83 ? -42.609 -18.719 -8.283 1.000 13.583 83 LYS AAA O 1
ATOM 606 N N . GLU A 1 84 ? -42.115 -20.538 -9.538 1.000 11.948 84 GLU AAA N 1
ATOM 607 C CA . GLU A 1 84 ? -43.458 -21.141 -9.322 1.000 14.176 84 GLU AAA CA 1
ATOM 608 C C . GLU A 1 84 ? -43.599 -21.399 -7.836 1.000 14.608 84 GLU AAA C 1
ATOM 609 O O . GLU A 1 84 ? -44.750 -21.213 -7.278 1.000 17.065 84 GLU AAA O 1
ATOM 615 N N . ARG A 1 85 ? -42.562 -21.774 -7.121 1.000 13.806 85 ARG AAA N 1
ATOM 616 C CA . ARG A 1 85 ? -42.655 -22.207 -5.700 1.000 14.049 85 ARG AAA CA 1
ATOM 617 C C . ARG A 1 85 ? -42.399 -21.092 -4.700 1.000 16.051 85 ARG AAA C 1
ATOM 618 O O . ARG A 1 85 ? -42.810 -21.285 -3.522 1.000 20.652 85 ARG AAA O 1
ATOM 626 N N . THR A 1 86 ? -41.793 -19.967 -5.062 1.000 14.595 86 THR AAA N 1
ATOM 627 C CA . THR A 1 86 ? -41.360 -18.925 -4.131 1.000 14.940 86 THR AAA CA 1
ATOM 628 C C . THR A 1 86 ? -41.704 -17.525 -4.627 1.000 14.856 86 THR AAA C 1
ATOM 629 O O . THR A 1 86 ? -41.509 -16.642 -3.824 1.000 16.482 86 THR AAA O 1
ATOM 633 N N . GLY A 1 87 ? -41.985 -17.361 -5.893 1.000 14.037 87 GLY AAA N 1
ATOM 634 C CA . GLY A 1 87 ? -42.123 -16.034 -6.509 1.000 13.645 87 GLY AAA CA 1
ATOM 635 C C . GLY A 1 87 ? -40.7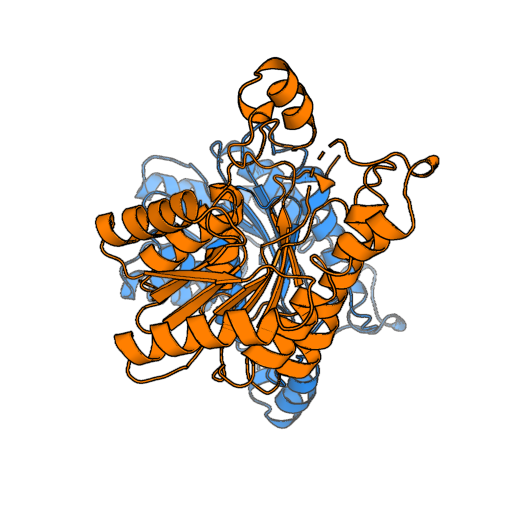77 -15.400 -6.853 1.000 13.536 87 GLY AAA C 1
ATOM 636 O O . GLY A 1 87 ? -40.750 -14.314 -7.486 1.000 16.285 87 GLY AAA O 1
ATOM 637 N N . GLU A 1 88 ? -39.657 -16.034 -6.483 1.000 11.996 88 GLU AAA N 1
ATOM 638 C CA . GLU A 1 88 ? -38.309 -15.459 -6.677 1.000 12.709 88 GLU AAA CA 1
ATOM 639 C C . GLU A 1 88 ? -37.456 -16.471 -7.440 1.000 10.701 88 GLU AAA C 1
ATOM 640 O O . GLU A 1 88 ? -37.797 -17.658 -7.540 1.000 11.524 88 GLU AAA O 1
ATOM 646 N N . THR A 1 89 ? -36.301 -15.973 -7.883 1.000 9.930 89 THR AAA N 1
ATOM 647 C CA . THR A 1 89 ? -35.325 -16.847 -8.564 1.000 10.220 89 THR AAA CA 1
ATOM 648 C C . THR A 1 89 ? -34.020 -16.895 -7.787 1.000 9.739 89 THR AAA C 1
ATOM 649 O O . THR A 1 89 ? -33.005 -17.361 -8.361 1.000 10.228 89 THR AAA O 1
ATOM 653 N N . THR A 1 90 ? -33.995 -16.434 -6.573 1.000 9.766 90 THR AAA N 1
ATOM 654 C CA . THR A 1 90 ? -32.819 -16.403 -5.705 1.000 10.288 90 THR AAA CA 1
ATOM 655 C C . THR A 1 90 ? -32.191 -17.812 -5.607 1.000 9.176 90 THR AAA C 1
ATOM 656 O O . THR A 1 90 ? -32.885 -18.773 -5.346 1.000 9.604 90 THR AAA O 1
ATOM 660 N N . LEU A 1 91 ? -30.876 -17.860 -5.760 1.000 8.455 91 LEU AAA N 1
ATOM 661 C CA . LEU A 1 91 ? -30.125 -19.108 -5.590 1.000 8.168 91 LEU AAA CA 1
ATOM 662 C C . LEU A 1 91 ? -29.121 -18.907 -4.493 1.000 8.132 91 LEU AAA C 1
ATOM 663 O O . LEU A 1 91 ? -28.116 -18.207 -4.701 1.000 8.836 91 LEU AAA O 1
ATOM 668 N N . ASP A 1 92 ? -29.338 -19.521 -3.346 1.000 7.791 92 ASP AAA N 1
ATOM 669 C CA . ASP A 1 92 ? -28.463 -19.341 -2.196 1.000 7.933 92 ASP AAA CA 1
ATOM 670 C C . ASP A 1 92 ? -27.241 -20.265 -2.283 1.000 7.154 92 ASP AAA C 1
ATOM 671 O O . ASP A 1 92 ? -26.162 -19.880 -1.782 1.000 8.531 92 ASP AAA O 1
ATOM 676 N N . ILE A 1 93 ? -27.421 -21.472 -2.763 1.000 7.371 93 ILE AAA N 1
ATOM 677 C CA . ILE A 1 93 ? -26.391 -22.533 -2.711 1.000 7.187 93 ILE AAA CA 1
ATOM 678 C C . ILE A 1 93 ? -26.275 -23.186 -4.068 1.000 6.502 93 ILE AAA C 1
ATOM 679 O O . ILE A 1 93 ? -27.293 -23.618 -4.629 1.000 7.024 93 ILE AAA O 1
ATOM 684 N N . LEU A 1 94 ? -25.046 -23.277 -4.574 1.000 6.180 94 LEU AAA N 1
ATOM 685 C CA . LEU A 1 94 ? -24.731 -24.042 -5.787 1.000 6.604 94 LEU AAA CA 1
ATOM 686 C C . LEU A 1 94 ? -23.766 -25.146 -5.382 1.000 6.108 94 LEU AAA C 1
ATOM 687 O O . LEU A 1 94 ? -22.684 -24.805 -4.839 1.000 6.649 94 LEU AAA O 1
ATOM 692 N N . VAL A 1 95 ? -24.101 -26.389 -5.630 1.000 5.862 95 VAL AAA N 1
ATOM 693 C CA . VAL A 1 95 ? -23.163 -27.503 -5.475 1.000 6.070 95 VAL AAA CA 1
ATOM 694 C C . VAL A 1 95 ? -22.848 -28.065 -6.846 1.000 6.131 95 VAL AAA C 1
ATOM 695 O O . VAL A 1 95 ? -23.731 -28.624 -7.527 1.000 6.427 95 VAL AAA O 1
ATOM 699 N N . ASN A 1 96 ? -21.594 -27.864 -7.282 1.000 5.772 96 ASN AAA N 1
ATOM 700 C CA . ASN A 1 96 ? -21.089 -28.440 -8.550 1.000 6.175 96 ASN AAA CA 1
ATOM 701 C C . ASN A 1 96 ? -20.655 -29.853 -8.281 1.000 6.148 96 ASN AAA C 1
ATOM 702 O O . ASN A 1 96 ? -19.486 -30.117 -7.935 1.000 6.898 96 ASN AAA O 1
ATOM 707 N N . ASN A 1 97 ? -21.578 -30.798 -8.390 1.000 6.035 97 ASN AAA N 1
ATOM 708 C CA . ASN A 1 97 ? -21.403 -32.192 -8.080 1.000 5.962 97 ASN AAA CA 1
ATOM 709 C C . ASN A 1 97 ? -21.380 -33.092 -9.309 1.000 6.135 97 ASN AAA C 1
ATOM 710 O O . ASN A 1 97 ? -20.621 -34.063 -9.362 1.000 6.565 97 ASN AAA O 1
ATOM 715 N N . ALA A 1 98 ? -22.171 -32.775 -10.335 1.000 6.126 98 ALA AAA N 1
ATOM 716 C CA . ALA A 1 98 ? -22.248 -33.631 -11.530 1.000 6.521 98 ALA AAA CA 1
ATOM 717 C C . ALA A 1 98 ? -20.877 -33.763 -12.142 1.000 6.493 98 ALA AAA C 1
ATOM 718 O O . ALA A 1 98 ? -20.101 -32.781 -12.225 1.000 7.369 98 ALA AAA O 1
ATOM 720 N N . ALA A 1 99 ? -20.569 -34.922 -12.692 1.000 6.544 99 ALA AAA N 1
ATOM 721 C CA . ALA A 1 99 ? -19.286 -35.107 -13.359 1.000 6.864 99 ALA AAA CA 1
ATOM 722 C C . ALA A 1 99 ? -19.375 -36.329 -14.243 1.000 7.667 99 ALA AAA C 1
ATOM 723 O O . ALA A 1 99 ? -20.180 -37.256 -13.982 1.000 9.005 99 ALA AAA O 1
ATOM 725 N N . VAL A 1 100 ? -18.496 -36.390 -15.224 1.000 8.414 100 VAL AAA N 1
ATOM 726 C CA . VAL A 1 100 ? -18.089 -37.598 -15.952 1.000 9.951 100 VAL AAA CA 1
ATOM 727 C C . VAL A 1 100 ? -17.088 -38.248 -15.032 1.000 10.476 100 VAL AAA C 1
ATOM 728 O O . VAL A 1 100 ? -16.002 -37.715 -14.727 1.000 10.369 100 VAL AAA O 1
ATOM 732 N N . THR A 1 101 ? -17.428 -39.417 -14.487 1.000 13.469 101 THR AAA N 1
ATOM 733 C CA . THR A 1 101 ? -16.769 -40.040 -13.307 1.000 16.321 101 THR AAA CA 1
ATOM 734 C C . THR A 1 101 ? -17.018 -41.529 -13.477 1.000 19.926 101 THR AAA C 1
ATOM 735 O O . THR A 1 101 ? -18.150 -41.892 -13.753 1.000 19.533 101 THR AAA O 1
ATOM 739 N N . GLY A 1 102 ? -15.986 -42.303 -13.610 1.000 23.534 102 GLY AAA N 1
ATOM 740 C CA . GLY A 1 102 ? -16.144 -43.695 -14.060 1.000 29.177 102 GLY AAA CA 1
ATOM 741 C C . GLY A 1 102 ? -15.203 -44.580 -13.293 1.000 29.983 102 GLY AAA C 1
ATOM 742 O O . GLY A 1 102 ? -14.018 -44.246 -13.209 1.000 27.640 102 GLY AAA O 1
ATOM 743 N N . VAL A 1 103 ? -15.740 -45.632 -12.676 1.000 26.375 103 VAL AAA N 1
ATOM 744 C CA . VAL A 1 103 ? -14.933 -46.703 -12.050 1.000 24.362 103 VAL AAA CA 1
ATOM 745 C C . VAL A 1 103 ? -13.848 -47.248 -12.989 1.000 18.114 103 VAL AAA C 1
ATOM 746 O O . VAL A 1 103 ? -12.862 -47.605 -12.473 1.000 19.926 103 VAL AAA O 1
ATOM 750 N N . ASP A 1 104 ? -14.157 -47.402 -14.277 1.000 20.742 104 ASP AAA N 1
ATOM 751 C CA . ASP A 1 104 ? -13.294 -48.107 -15.247 1.000 20.559 104 ASP AAA CA 1
ATOM 752 C C . ASP A 1 104 ? -11.873 -47.424 -15.308 1.000 25.013 104 ASP AAA C 1
ATOM 753 O O . ASP A 1 104 ? -10.852 -48.110 -15.254 1.000 33.657 104 ASP AAA O 1
ATOM 758 N N . GLY A 1 105 ? -11.838 -46.119 -15.331 1.000 21.405 105 GLY AAA N 1
ATOM 759 C CA . GLY A 1 105 ? -10.660 -45.306 -15.700 1.000 16.927 105 GLY AAA CA 1
ATOM 760 C C . GLY A 1 105 ? -10.218 -45.550 -17.137 1.000 14.256 105 GLY AAA C 1
ATOM 761 O O . GLY A 1 105 ? -10.850 -46.333 -17.942 1.000 16.178 105 GLY AAA O 1
ATOM 762 N N . ILE A 1 106 ? -9.115 -44.926 -17.486 1.000 11.214 106 ILE AAA N 1
ATOM 763 C CA . ILE A 1 106 ? -8.496 -44.969 -18.829 1.000 10.182 106 ILE AAA CA 1
ATOM 764 C C . ILE A 1 106 ? -7.010 -44.840 -18.609 1.000 8.807 106 ILE AAA C 1
ATOM 765 O O . ILE A 1 106 ? -6.589 -43.779 -18.070 1.000 8.934 106 ILE AAA O 1
ATOM 770 N N . LEU A 1 107 ? -6.215 -45.806 -18.865 1.000 9.072 107 LEU AAA N 1
ATOM 771 C CA . LEU A 1 107 ? -4.784 -45.665 -18.715 1.000 8.753 107 LEU AAA CA 1
ATOM 772 C C . LEU A 1 107 ? -4.255 -44.649 -19.712 1.000 7.928 107 LEU AAA C 1
ATOM 773 O O . LEU A 1 107 ? -4.803 -44.434 -20.769 1.000 8.130 107 LEU AAA O 1
ATOM 778 N N . PRO A 1 108 ? -3.102 -44.003 -19.378 1.000 7.759 108 PRO AAA N 1
ATOM 779 C CA . PRO A 1 108 ? -2.636 -42.856 -20.168 1.000 7.423 108 PRO AAA CA 1
ATOM 780 C C . PRO A 1 108 ? -2.449 -43.191 -21.648 1.000 7.401 108 PRO AAA C 1
ATOM 781 O O . PRO A 1 108 ? -2.720 -42.326 -22.470 1.000 8.615 108 PRO AAA O 1
ATOM 785 N N . GLU A 1 109 ? -1.973 -44.387 -21.951 1.000 7.874 109 GLU AAA N 1
ATOM 786 C CA . GLU A 1 109 ? -1.729 -44.764 -23.365 1.000 8.734 109 GLU AAA CA 1
ATOM 787 C C . GLU A 1 109 ? -3.018 -44.797 -24.165 1.000 8.146 109 GLU AAA C 1
ATOM 788 O O . GLU A 1 109 ? -2.917 -44.719 -25.395 1.000 8.937 109 GLU AAA O 1
ATOM 794 N N . ASP A 1 110 ? -4.158 -44.913 -23.554 1.000 8.356 110 ASP AAA N 1
ATOM 795 C CA . ASP A 1 110 ? -5.437 -45.134 -24.229 1.000 8.702 110 ASP AAA CA 1
ATOM 796 C C . ASP A 1 110 ? -6.285 -43.917 -24.282 1.000 8.668 110 ASP AAA C 1
ATOM 797 O O . ASP A 1 110 ? -7.284 -43.895 -25.009 1.000 10.879 110 ASP AAA O 1
ATOM 802 N N . VAL A 1 111 ? -5.957 -42.836 -23.567 1.000 8.727 111 VAL AAA N 1
ATOM 803 C CA . VAL A 1 111 ? -6.792 -41.652 -23.538 1.000 9.066 111 VAL AAA CA 1
ATOM 804 C C . VAL A 1 111 ? -6.900 -41.073 -24.939 1.000 9.489 111 VAL AAA C 1
ATOM 805 O O . VAL A 1 111 ? -5.908 -40.984 -25.663 1.000 10.210 111 VAL AAA O 1
ATOM 809 N N . THR A 1 112 ? -8.091 -40.657 -25.308 1.000 11.161 112 THR AAA N 1
ATOM 810 C CA . THR A 1 112 ? -8.347 -40.036 -26.609 1.000 12.133 112 THR AAA CA 1
ATOM 811 C C . THR A 1 112 ? -8.532 -38.559 -26.411 1.000 11.825 112 THR AAA C 1
ATOM 812 O O . THR A 1 112 ? -8.994 -38.074 -25.297 1.000 11.632 112 THR AAA O 1
ATOM 816 N N . ALA A 1 113 ? -8.308 -37.761 -27.432 1.000 12.152 113 ALA AAA N 1
ATOM 817 C CA . ALA A 1 113 ? -8.631 -36.345 -27.433 1.000 13.156 113 ALA AAA CA 1
ATOM 818 C C . ALA A 1 113 ? -10.143 -36.139 -27.148 1.000 11.899 113 ALA AAA C 1
ATOM 819 O O . ALA A 1 113 ? -10.414 -35.177 -26.381 1.000 14.111 113 ALA AAA O 1
ATOM 821 N N . GLU A 1 114 ? -10.998 -36.999 -27.644 1.000 12.827 114 GLU AAA N 1
ATOM 822 C CA . GLU A 1 114 ? -12.437 -36.836 -27.396 1.000 14.394 114 GLU AAA CA 1
ATOM 823 C C . GLU A 1 114 ? -12.732 -37.023 -25.908 1.000 13.082 114 GLU AAA C 1
ATOM 824 O O . GLU A 1 114 ? -13.649 -36.348 -25.368 1.000 12.404 114 GLU AAA O 1
ATOM 830 N N . GLN A 1 115 ? -12.083 -37.957 -25.262 1.000 12.707 115 GLN AAA N 1
ATOM 831 C CA . GLN A 1 115 ? -12.271 -38.116 -23.819 1.000 12.566 115 GLN AAA CA 1
ATOM 832 C C . GLN A 1 115 ? -11.743 -36.912 -23.081 1.000 11.762 115 GLN AAA C 1
ATOM 833 O O . GLN A 1 115 ? -12.459 -36.416 -22.100 1.000 12.225 115 GLN AAA O 1
ATOM 839 N N . LEU A 1 116 ? -10.614 -36.371 -23.408 1.000 11.336 116 LEU AAA N 1
ATOM 840 C CA . LEU A 1 116 ? -10.107 -35.163 -22.733 1.000 12.132 116 LEU AAA CA 1
ATOM 841 C C . LEU A 1 116 ? -11.154 -34.080 -22.874 1.000 12.170 116 LEU AAA C 1
ATOM 842 O O . LEU A 1 116 ? -11.396 -33.325 -21.866 1.000 12.778 116 LEU AAA O 1
ATOM 847 N N . ASP A 1 117 ? -11.726 -33.920 -24.032 1.000 11.245 117 ASP AAA N 1
ATOM 848 C CA . ASP A 1 117 ? -12.717 -32.851 -24.218 1.000 11.289 117 ASP AAA CA 1
ATOM 849 C C . ASP A 1 117 ? -13.957 -33.112 -23.365 1.000 9.720 117 ASP AAA C 1
ATOM 850 O O . ASP A 1 117 ? -14.449 -32.113 -22.814 1.000 10.572 117 ASP AAA O 1
ATOM 855 N N . ARG A 1 118 ? -14.422 -34.305 -23.337 1.000 9.520 118 ARG AAA N 1
ATOM 856 C CA . ARG A 1 118 ? -15.695 -34.595 -22.629 1.000 9.553 118 ARG AAA CA 1
ATOM 857 C C . ARG A 1 118 ? -15.489 -34.359 -21.134 1.000 8.472 118 ARG AAA C 1
ATOM 858 O O . ARG A 1 118 ? -16.322 -33.698 -20.483 1.000 8.190 118 ARG AAA O 1
ATOM 866 N N . TYR A 1 119 ? -14.428 -34.918 -20.592 1.000 8.763 119 TYR AAA N 1
ATOM 867 C CA . TYR A 1 119 ? -14.135 -34.683 -19.167 1.000 8.275 119 TYR AAA CA 1
ATOM 868 C C . TYR A 1 119 ? -14.057 -33.215 -18.887 1.000 8.411 119 TYR AAA C 1
ATOM 869 O O . TYR A 1 119 ? -14.615 -32.701 -17.893 1.000 8.606 119 TYR AAA O 1
ATOM 878 N N . TYR A 1 120 ? -13.314 -32.461 -19.665 0.990 8.279 120 TYR AAA N 1
ATOM 879 C CA A TYR A 1 120 ? -13.113 -30.993 -19.476 0.500 8.785 120 TYR AAA CA 1
ATOM 880 C CA B TYR A 1 120 ? -13.146 -31.062 -19.315 0.500 8.771 120 TYR AAA CA 1
ATOM 881 C C . TYR A 1 120 ? -14.469 -30.283 -19.498 0.990 8.289 120 TYR AAA C 1
ATOM 882 O O . TYR A 1 120 ? -14.763 -29.408 -18.677 0.990 8.189 120 TYR AAA O 1
ATOM 899 N N . ALA A 1 121 ? -15.200 -30.545 -20.532 1.000 8.031 121 ALA AAA N 1
ATOM 900 C CA . ALA A 1 121 ? -16.450 -29.832 -20.795 1.000 7.828 121 ALA AAA CA 1
ATOM 901 C C . ALA A 1 121 ? -17.396 -29.972 -19.590 1.000 7.535 121 ALA AAA C 1
ATOM 902 O O . ALA A 1 121 ? -18.024 -28.986 -19.217 1.000 8.032 121 ALA AAA O 1
ATOM 904 N N . VAL A 1 122 ? -17.540 -31.171 -19.080 1.000 7.148 122 VAL AAA N 1
ATOM 905 C CA . VAL A 1 122 ? -18.493 -31.410 -18.005 1.000 7.179 122 VAL AAA CA 1
ATOM 906 C C . VAL A 1 122 ? -17.912 -31.047 -16.635 1.000 7.182 122 VAL AAA C 1
ATOM 907 O O . VAL A 1 122 ? -18.641 -30.514 -15.791 1.000 7.326 122 VAL AAA O 1
ATOM 911 N N . ASN A 1 123 ? -16.625 -31.360 -16.419 1.000 6.995 123 ASN AAA N 1
ATOM 912 C CA . ASN A 1 123 ? -16.105 -31.384 -15.051 1.000 7.025 123 ASN AAA CA 1
ATOM 913 C C . ASN A 1 123 ? -15.395 -30.075 -14.680 1.000 7.394 123 ASN AAA C 1
ATOM 914 O O . ASN A 1 123 ? -15.157 -29.838 -13.483 1.000 7.852 123 ASN AAA O 1
ATOM 919 N N . ALA A 1 124 ? -15.027 -29.254 -15.656 1.000 7.703 124 ALA AAA N 1
ATOM 920 C CA . ALA A 1 124 ? -14.252 -28.033 -15.398 1.000 8.383 124 ALA AAA CA 1
ATOM 921 C C . ALA A 1 124 ? -14.938 -26.817 -16.039 1.000 7.911 124 ALA AAA C 1
ATOM 922 O O . ALA A 1 124 ? -15.236 -25.843 -15.364 1.000 8.166 124 ALA AAA O 1
ATOM 924 N N . LYS A 1 125 ? -15.177 -26.873 -17.326 1.000 7.852 125 LYS AAA N 1
ATOM 925 C CA . LYS A 1 125 ? -15.812 -25.768 -18.038 1.000 8.511 125 LYS AAA CA 1
ATOM 926 C C . LYS A 1 125 ? -17.207 -25.501 -17.532 1.000 7.523 125 LYS AAA C 1
ATOM 927 O O . LYS A 1 125 ? -17.570 -24.341 -17.226 1.000 8.102 125 LYS AAA O 1
ATOM 933 N N . ALA A 1 126 ? -18.054 -26.522 -17.455 1.000 7.375 126 ALA AAA N 1
ATOM 934 C CA . ALA A 1 126 ? -19.441 -26.299 -17.021 1.000 7.632 126 ALA AAA CA 1
ATOM 935 C C . ALA A 1 126 ? -19.467 -25.761 -15.611 1.000 7.201 126 ALA AAA C 1
ATOM 936 O O . ALA A 1 126 ? -20.171 -24.769 -15.395 1.000 7.371 126 ALA AAA O 1
ATOM 938 N N . PRO A 1 127 ? -18.717 -26.290 -14.625 1.000 7.087 127 PRO AAA N 1
ATOM 939 C CA . PRO A 1 127 ? -18.725 -25.665 -13.316 1.000 7.225 127 PRO AAA CA 1
ATOM 940 C C . PRO A 1 127 ? -18.371 -24.193 -13.351 1.000 6.858 127 PRO AAA C 1
ATOM 941 O O . PRO A 1 127 ? -18.942 -23.392 -12.621 1.000 7.263 127 PRO AAA O 1
ATOM 945 N N . PHE A 1 128 ? -17.346 -23.825 -14.125 1.000 7.155 128 PHE AAA N 1
ATOM 946 C CA . PHE A 1 128 ? -16.956 -22.422 -14.215 1.000 7.097 128 PHE AAA CA 1
ATOM 947 C C . PHE A 1 128 ? -18.131 -21.580 -14.685 1.000 6.931 128 PHE AAA C 1
ATOM 948 O O . PHE A 1 128 ? -18.449 -20.529 -14.117 1.000 7.667 128 PHE AAA O 1
ATOM 956 N N . LEU A 1 129 ? -18.745 -22.002 -15.782 1.000 7.011 129 LEU AAA N 1
ATOM 957 C CA . LEU A 1 129 ? -19.815 -21.199 -16.386 1.000 7.262 129 LEU AAA CA 1
ATOM 958 C C . LEU A 1 129 ? -21.063 -21.223 -15.508 1.000 7.475 129 LEU AAA C 1
ATOM 959 O O . LEU A 1 129 ? -21.806 -20.226 -15.472 1.000 7.894 129 LEU AAA O 1
ATOM 964 N N . LEU A 1 130 ? -21.289 -22.300 -14.765 1.000 6.978 130 LEU AAA N 1
ATOM 965 C CA . LEU A 1 130 ? -22.398 -22.351 -13.808 1.000 7.361 130 LEU AAA CA 1
ATOM 966 C C . LEU A 1 130 ? -22.121 -21.388 -12.655 1.000 7.536 130 LEU AAA C 1
ATOM 967 O O . LEU A 1 130 ? -23.078 -20.711 -12.232 1.000 8.186 130 LEU AAA O 1
ATOM 972 N N . VAL A 1 131 ? -20.925 -21.283 -12.144 1.000 7.720 131 VAL AAA N 1
ATOM 973 C CA . VAL A 1 131 ? -20.638 -20.276 -11.095 1.000 7.970 131 VAL AAA CA 1
ATOM 974 C C . VAL A 1 131 ? -20.940 -18.890 -11.649 1.000 8.100 131 VAL AAA C 1
ATOM 975 O O . VAL A 1 131 ? -21.590 -18.053 -11.004 1.000 8.729 131 VAL AAA O 1
ATOM 979 N N . GLN A 1 132 ? -20.418 -18.596 -12.857 1.000 9.159 132 GLN AAA N 1
ATOM 980 C CA . GLN A 1 132 ? -20.581 -17.260 -13.446 1.000 10.159 132 GLN AAA CA 1
ATOM 981 C C . GLN A 1 132 ? -22.063 -16.900 -13.557 1.000 10.487 132 GLN AAA C 1
ATOM 982 O O . GLN A 1 132 ? -22.451 -15.776 -13.254 1.000 12.063 132 GLN AAA O 1
ATOM 988 N N . ARG A 1 133 ? -22.897 -17.841 -13.993 1.000 8.988 133 ARG AAA N 1
ATOM 989 C CA . ARG A 1 133 ? -24.353 -17.583 -14.122 1.000 8.782 133 ARG AAA CA 1
ATOM 990 C C . ARG A 1 133 ? -25.045 -17.555 -12.772 1.000 8.748 133 ARG AAA C 1
ATOM 991 O O . ARG A 1 133 ? -25.966 -16.740 -12.588 1.000 9.961 133 ARG AAA O 1
ATOM 999 N N . ALA A 1 134 ? -24.667 -18.435 -11.877 1.000 8.878 134 ALA AAA N 1
ATOM 1000 C CA . ALA A 1 134 ? -25.323 -18.573 -10.587 1.000 9.276 134 ALA AAA CA 1
ATOM 1001 C C . ALA A 1 134 ? -25.163 -17.307 -9.762 1.000 9.208 134 ALA AAA C 1
ATOM 1002 O O . ALA A 1 134 ? -26.124 -16.944 -9.021 1.000 9.888 134 ALA AAA O 1
ATOM 1004 N N . VAL A 1 135 ? -24.021 -16.690 -9.806 1.000 9.483 135 VAL AAA N 1
ATOM 1005 C CA . VAL A 1 135 ? -23.797 -15.517 -8.916 1.000 9.532 135 VAL AAA CA 1
ATOM 1006 C C . VAL A 1 135 ? -24.737 -14.400 -9.210 1.000 9.956 135 VAL AAA C 1
ATOM 1007 O O . VAL A 1 135 ? -25.017 -13.581 -8.328 1.000 10.169 135 VAL AAA O 1
ATOM 1011 N N . ARG A 1 136 ? -25.274 -14.352 -10.446 1.000 9.673 136 ARG AAA N 1
ATOM 1012 C CA . ARG A 1 136 ? -26.236 -13.305 -10.752 1.000 10.351 136 ARG AAA CA 1
ATOM 1013 C C . ARG A 1 136 ? -27.455 -13.386 -9.855 1.000 10.707 136 ARG AAA C 1
ATOM 1014 O O . ARG A 1 136 ? -28.041 -12.344 -9.539 1.000 13.706 136 ARG AAA O 1
ATOM 1022 N N . ASN A 1 137 ? -27.816 -14.567 -9.438 1.000 9.862 137 ASN AAA N 1
ATOM 1023 C CA . ASN A 1 137 ? -29.012 -14.867 -8.677 1.000 9.932 137 ASN AAA CA 1
ATOM 1024 C C . ASN A 1 137 ? -28.686 -15.031 -7.185 1.000 9.324 137 ASN AAA C 1
ATOM 1025 O O . ASN A 1 137 ? -29.607 -15.315 -6.402 1.000 10.482 137 ASN AAA O 1
ATOM 1030 N N . MET A 1 138 ? -27.453 -14.887 -6.762 1.000 9.808 138 MET AAA N 1
ATOM 1031 C CA . MET A 1 138 ? -27.028 -15.317 -5.439 1.000 9.929 138 MET AAA CA 1
ATOM 1032 C C . MET A 1 138 ? -26.871 -14.118 -4.545 1.000 11.176 138 MET AAA C 1
ATOM 1033 O O . MET A 1 138 ? -26.111 -13.176 -4.822 1.000 12.459 138 MET AAA O 1
ATOM 1038 N N . PRO A 1 139 ? -27.491 -14.130 -3.373 1.000 11.369 139 PRO AAA N 1
ATOM 1039 C CA . PRO A 1 139 ? -27.353 -13.007 -2.435 1.000 13.019 139 PRO AAA CA 1
ATOM 1040 C C . PRO A 1 139 ? -26.052 -13.072 -1.699 1.000 12.875 139 PRO AAA C 1
ATOM 1041 O O . PRO A 1 139 ? -25.295 -14.077 -1.678 1.000 12.334 139 PRO AAA O 1
ATOM 1045 N N . ASP A 1 140 ? -25.703 -11.918 -1.168 1.000 14.909 140 ASP AAA N 1
ATOM 1046 C CA . ASP A 1 140 ? -24.571 -11.857 -0.284 1.000 14.245 140 ASP AAA CA 1
ATOM 1047 C C . ASP A 1 140 ? -24.750 -12.866 0.796 1.000 13.470 140 ASP AAA C 1
ATOM 1048 O O . ASP A 1 140 ? -25.877 -13.209 1.309 1.000 16.022 140 ASP AAA O 1
ATOM 1053 N N . GLY A 1 141 ? -23.708 -13.641 1.071 1.000 13.964 141 GLY AAA N 1
ATOM 1054 C CA . GLY A 1 141 ? -23.850 -14.669 2.042 1.000 12.222 141 GLY AAA CA 1
ATOM 1055 C C . GLY A 1 141 ? -24.102 -16.117 1.468 1.000 12.056 141 GLY AAA C 1
ATOM 1056 O O . GLY A 1 141 ? -24.319 -17.108 2.118 1.000 12.780 141 GLY AAA O 1
ATOM 1057 N N . GLY A 1 142 ? -24.088 -16.249 0.140 1.000 8.930 142 GLY AAA N 1
ATOM 1058 C CA . GLY A 1 142 ? -24.282 -17.488 -0.568 1.000 7.951 142 GLY AAA CA 1
ATOM 1059 C C . GLY A 1 142 ? -23.100 -18.435 -0.457 1.000 7.499 142 GLY AAA C 1
ATOM 1060 O O . GLY A 1 142 ? -22.083 -18.196 0.206 1.000 7.398 142 GLY AAA O 1
ATOM 1061 N N . ARG A 1 143 ? -23.319 -19.612 -1.050 1.000 6.998 143 ARG AAA N 1
ATOM 1062 C CA . ARG A 1 143 ? -22.374 -20.731 -0.949 1.000 7.224 143 ARG AAA CA 1
ATOM 1063 C C . ARG A 1 143 ? -22.185 -21.388 -2.303 1.000 6.763 143 ARG AAA C 1
ATOM 1064 O O . ARG A 1 143 ? -23.180 -21.742 -2.979 1.000 7.859 143 ARG AAA O 1
ATOM 1072 N N . ILE A 1 144 ? -20.935 -21.556 -2.713 1.000 6.416 144 ILE AAA N 1
ATOM 1073 C CA . ILE A 1 144 ? -20.555 -22.338 -3.894 1.000 6.813 144 ILE AAA CA 1
ATOM 1074 C C . ILE A 1 144 ? -19.687 -23.452 -3.412 1.000 6.236 144 ILE AAA C 1
ATOM 1075 O O . ILE A 1 144 ? -18.650 -23.205 -2.746 1.000 6.429 144 ILE AAA O 1
ATOM 1080 N N . ILE A 1 145 ? -20.044 -24.682 -3.717 1.000 6.481 145 ILE AAA N 1
ATOM 1081 C CA . ILE A 1 145 ? -19.332 -25.870 -3.228 1.000 6.369 145 ILE AAA CA 1
ATOM 1082 C C . ILE A 1 145 ? -18.988 -26.715 -4.434 1.000 6.101 145 ILE AAA C 1
ATOM 1083 O O . ILE A 1 145 ? -19.898 -27.190 -5.143 1.000 6.820 145 ILE AAA O 1
ATOM 1088 N N . ASN A 1 146 ? -17.709 -26.885 -4.686 1.000 5.747 146 ASN AAA N 1
ATOM 1089 C CA . ASN A 1 146 ? -17.204 -27.716 -5.809 1.000 5.954 146 ASN AAA CA 1
ATOM 1090 C C . ASN A 1 146 ? -16.815 -29.073 -5.309 1.000 5.892 146 ASN AAA C 1
ATOM 1091 O O . ASN A 1 146 ? -15.963 -29.162 -4.397 1.000 6.714 146 ASN AAA O 1
ATOM 1096 N N . ILE A 1 147 ? -17.379 -30.129 -5.861 1.000 6.220 147 ILE AAA N 1
ATOM 1097 C CA . ILE A 1 147 ? -17.049 -31.488 -5.451 1.000 6.015 147 ILE AAA CA 1
ATOM 1098 C C . ILE A 1 147 ? -15.847 -31.932 -6.292 1.000 5.865 147 ILE AAA C 1
ATOM 1099 O O . ILE A 1 147 ? -15.981 -32.102 -7.504 1.000 6.781 147 ILE AAA O 1
ATOM 1104 N N . SER A 1 148 ? -14.700 -32.067 -5.661 1.000 6.312 148 SER AAA N 1
ATOM 1105 C CA . SER A 1 148 ? -13.450 -32.459 -6.313 1.000 6.576 148 SER AAA CA 1
ATOM 1106 C C . SER A 1 148 ? -13.244 -33.939 -6.120 1.000 6.751 148 SER AAA C 1
ATOM 1107 O O . SER A 1 148 ? -14.177 -34.750 -6.286 1.000 7.882 148 SER AAA O 1
ATOM 1110 N N . SER A 1 149 ? -12.008 -34.330 -5.819 1.000 6.973 149 SER AAA N 1
ATOM 1111 C CA . SER A 1 149 ? -11.639 -35.724 -5.598 1.000 7.851 149 SER AAA CA 1
ATOM 1112 C C . SER A 1 149 ? -10.305 -35.729 -4.875 1.000 6.960 149 SER AAA C 1
ATOM 1113 O O . SER A 1 149 ? -9.420 -34.914 -5.198 1.000 7.639 149 SER AAA O 1
ATOM 1116 N N . GLY A 1 150 ? -10.109 -36.685 -3.993 1.000 7.534 150 GLY AAA N 1
ATOM 1117 C CA . GLY A 1 150 ? -8.799 -36.895 -3.424 1.000 7.406 150 GLY AAA CA 1
ATOM 1118 C C . GLY A 1 150 ? -7.716 -37.241 -4.428 1.000 7.407 150 GLY AAA C 1
ATOM 1119 O O . GLY A 1 150 ? -6.530 -37.114 -4.099 1.000 7.782 150 GLY AAA O 1
ATOM 1120 N N . LEU A 1 151 ? -8.114 -37.658 -5.615 1.000 7.425 151 LEU AAA N 1
ATOM 1121 C CA . LEU A 1 151 ? -7.128 -37.956 -6.670 1.000 7.702 151 LEU AAA CA 1
ATOM 1122 C C . LEU A 1 151 ? -6.371 -36.717 -7.109 1.000 7.188 151 LEU AAA C 1
ATOM 1123 O O . LEU A 1 151 ? -5.281 -36.906 -7.733 1.000 9.170 151 LEU AAA O 1
ATOM 1128 N N . THR A 1 152 ? -6.737 -35.509 -6.748 1.000 6.640 152 THR AAA N 1
ATOM 1129 C CA . THR A 1 152 ? -5.857 -34.368 -7.064 1.000 6.702 152 THR AAA CA 1
ATOM 1130 C C . THR A 1 152 ? -4.612 -34.391 -6.197 1.000 6.714 152 THR AAA C 1
ATOM 1131 O O . THR A 1 152 ? -3.689 -33.618 -6.447 1.000 7.121 152 THR AAA O 1
ATOM 1135 N N . ARG A 1 153 ? -4.587 -35.235 -5.160 1.000 7.259 153 ARG AAA N 1
ATOM 1136 C CA A ARG A 1 153 ? -3.471 -35.377 -4.218 0.500 8.019 153 ARG AAA CA 1
ATOM 1137 C CA B ARG A 1 153 ? -3.471 -35.381 -4.216 0.500 8.128 153 ARG AAA CA 1
ATOM 1138 C C . ARG A 1 153 ? -2.981 -36.802 -4.160 1.000 8.395 153 ARG AAA C 1
ATOM 1139 O O . ARG A 1 153 ? -2.151 -37.060 -3.230 1.000 12.972 153 ARG AAA O 1
ATOM 1154 N N . CYS A 1 154 ? -3.409 -37.733 -4.940 1.000 8.203 154 CYS AAA N 1
ATOM 1155 C CA A CYS A 1 154 ? -3.150 -39.198 -4.834 0.500 9.332 154 CYS AAA CA 1
ATOM 1156 C CA B CYS A 1 154 ? -3.001 -39.132 -4.848 0.500 9.165 154 CYS AAA CA 1
ATOM 1157 C C . CYS A 1 154 ? -2.952 -39.691 -6.260 1.000 8.111 154 CYS AAA C 1
ATOM 1158 O O . CYS A 1 154 ? -3.955 -39.761 -6.935 1.000 9.191 154 CYS AAA O 1
ATOM 1163 N N . ALA A 1 155 ? -1.758 -40.137 -6.650 1.000 7.614 155 ALA AAA N 1
ATOM 1164 C CA . ALA A 1 155 ? -1.525 -40.499 -8.041 1.000 7.406 155 ALA AAA CA 1
ATOM 1165 C C . ALA A 1 155 ? -2.245 -41.807 -8.372 1.000 7.676 155 ALA AAA C 1
ATOM 1166 O O . ALA A 1 155 ? -1.999 -42.833 -7.697 1.000 9.377 155 ALA AAA O 1
ATOM 1168 N N . VAL A 1 156 ? -2.961 -41.804 -9.473 1.000 7.500 156 VAL AAA N 1
ATOM 1169 C CA . VAL A 1 156 ? -3.685 -42.957 -10.014 1.000 7.672 156 VAL AAA CA 1
ATOM 1170 C C . VAL A 1 156 ? -3.679 -42.808 -11.519 1.000 7.648 156 VAL AAA C 1
ATOM 1171 O O . VAL A 1 156 ? -4.453 -42.081 -12.099 1.000 7.752 156 VAL AAA O 1
ATOM 1175 N N . PRO A 1 157 ? -2.724 -43.492 -12.177 1.000 8.182 157 PRO AAA N 1
ATOM 1176 C CA . PRO A 1 157 ? -2.564 -43.309 -13.632 1.000 8.192 157 PRO AAA CA 1
ATOM 1177 C C . PRO A 1 157 ? -3.840 -43.467 -14.431 1.000 8.056 157 PRO AAA C 1
ATOM 1178 O O . PRO A 1 157 ? -4.043 -42.756 -15.375 1.000 8.479 157 PRO AAA O 1
ATOM 1182 N N . GLU A 1 158 ? -4.659 -44.436 -14.089 1.000 8.183 158 GLU AAA N 1
ATOM 1183 C CA . GLU A 1 158 ? -5.880 -44.710 -14.845 1.000 8.544 158 GLU AAA CA 1
ATOM 1184 C C . GLU A 1 158 ? -6.938 -43.656 -14.631 1.000 8.247 158 GLU AAA C 1
ATOM 1185 O O . GLU A 1 158 ? -8.027 -43.756 -15.221 1.000 9.125 158 GLU AAA O 1
ATOM 1191 N N . GLN A 1 159 ? -6.655 -42.619 -13.833 1.000 7.862 159 GLN AAA N 1
ATOM 1192 C CA . GLN A 1 159 ? -7.579 -41.501 -13.665 1.000 8.025 159 GLN AAA CA 1
ATOM 1193 C C . GLN A 1 159 ? -6.918 -40.214 -14.064 1.000 7.909 159 GLN AAA C 1
ATOM 1194 O O . GLN A 1 159 ? -7.386 -39.153 -13.627 1.000 9.270 159 GLN AAA O 1
ATOM 1200 N N . VAL A 1 160 ? -5.858 -40.224 -14.861 1.000 7.900 160 VAL AAA N 1
ATOM 1201 C CA . VAL A 1 160 ? -5.216 -38.958 -15.225 1.000 7.813 160 VAL AAA CA 1
ATOM 1202 C C . VAL A 1 160 ? -6.150 -37.976 -15.897 1.000 7.803 160 VAL AAA C 1
ATOM 1203 O O . VAL A 1 160 ? -6.133 -36.786 -15.599 1.000 7.740 160 VAL AAA O 1
ATOM 1207 N N . ALA A 1 161 ? -6.959 -38.437 -16.855 1.000 8.209 161 ALA AAA N 1
ATOM 1208 C CA . ALA A 1 161 ? -7.800 -37.508 -17.584 1.000 8.402 161 ALA AAA CA 1
ATOM 1209 C C . ALA A 1 161 ? -8.860 -36.902 -16.671 1.000 8.657 161 ALA AAA C 1
ATOM 1210 O O . ALA A 1 161 ? -9.070 -35.692 -16.675 1.000 10.007 161 ALA AAA O 1
ATOM 1212 N N . TYR A 1 162 ? -9.517 -37.695 -15.899 1.000 8.236 162 TYR AAA N 1
ATOM 1213 C CA . TYR A 1 162 ? -10.474 -37.201 -14.881 1.000 7.663 162 TYR AAA CA 1
ATOM 1214 C C . TYR A 1 162 ? -9.786 -36.225 -13.914 1.000 7.226 162 TYR AAA C 1
ATOM 1215 O O . TYR A 1 162 ? -10.298 -35.147 -13.601 1.000 7.798 162 TYR AAA O 1
ATOM 1224 N N . SER A 1 163 ? -8.614 -36.614 -13.440 1.000 6.955 163 SER AAA N 1
ATOM 1225 C CA . SER A 1 163 ? -7.945 -35.825 -12.391 1.000 6.923 163 SER AAA CA 1
ATOM 1226 C C . SER A 1 163 ? -7.527 -34.467 -12.914 1.000 6.864 163 SER AAA C 1
ATOM 1227 O O . SER A 1 163 ? -7.596 -33.485 -12.185 1.000 6.473 163 SER AAA O 1
ATOM 1230 N N . MET A 1 164 ? -7.094 -34.370 -14.185 1.000 6.691 164 MET AAA N 1
ATOM 1231 C CA . MET A 1 164 ? -6.798 -33.050 -14.767 1.000 6.979 164 MET AAA CA 1
ATOM 1232 C C . MET A 1 164 ? -7.977 -32.122 -14.541 1.000 6.783 164 MET AAA C 1
ATOM 1233 O O . MET A 1 164 ? -7.800 -30.926 -14.240 1.000 7.120 164 MET AAA O 1
ATOM 1238 N N . THR A 1 165 ? -9.189 -32.618 -14.780 1.000 6.420 165 THR AAA N 1
ATOM 1239 C CA . THR A 1 165 ? -10.367 -31.758 -14.700 1.000 6.846 165 THR AAA CA 1
ATOM 1240 C C . THR A 1 165 ? -10.693 -31.371 -13.262 1.000 6.468 165 THR AAA C 1
ATOM 1241 O O . THR A 1 165 ? -11.152 -30.243 -13.026 1.000 6.846 165 THR AAA O 1
ATOM 1245 N N . LYS A 1 166 ? -10.415 -32.229 -12.299 1.000 6.341 166 LYS AAA N 1
ATOM 1246 C CA . LYS A 1 166 ? -10.578 -31.862 -10.883 1.000 6.548 166 LYS AAA CA 1
ATOM 1247 C C . LYS A 1 166 ? -9.522 -30.875 -10.458 1.000 6.231 166 LYS AAA C 1
ATOM 1248 O O . LYS A 1 166 ? -9.791 -30.006 -9.644 1.000 6.564 166 LYS AAA O 1
ATOM 1254 N N . GLY A 1 167 ? -8.321 -30.969 -10.998 1.000 6.487 167 GLY AAA N 1
ATOM 1255 C CA . GLY A 1 167 ? -7.310 -29.938 -10.747 1.000 6.866 167 GLY AAA CA 1
ATOM 1256 C C . GLY A 1 167 ? -7.756 -28.596 -11.263 1.000 6.502 167 GLY AAA C 1
ATOM 1257 O O . GLY A 1 167 ? -7.583 -27.559 -10.565 1.000 7.139 167 GLY AAA O 1
ATOM 1258 N N . ALA A 1 168 ? -8.383 -28.543 -12.423 1.000 6.400 168 ALA AAA N 1
ATOM 1259 C CA . ALA A 1 168 ? -8.932 -27.292 -12.943 1.000 6.249 168 ALA AAA CA 1
ATOM 1260 C C . ALA A 1 168 ? -10.086 -26.825 -12.063 1.000 6.014 168 ALA AAA C 1
ATOM 1261 O O . ALA A 1 168 ? -10.185 -25.617 -11.761 1.000 6.850 168 ALA AAA O 1
ATOM 1263 N N . LEU A 1 169 ? -10.970 -27.724 -11.626 1.000 6.196 169 LEU AAA N 1
ATOM 1264 C CA . LEU A 1 169 ? -12.085 -27.359 -10.743 1.000 6.477 169 LEU AAA CA 1
ATOM 1265 C C . LEU A 1 169 ? -11.584 -26.680 -9.487 1.000 6.504 169 LEU AAA C 1
ATOM 1266 O O . LEU A 1 169 ? -12.159 -25.702 -9.027 1.000 7.082 169 LEU AAA O 1
ATOM 1271 N N . GLU A 1 170 ? -10.522 -27.217 -8.892 1.000 6.491 170 GLU AAA N 1
ATOM 1272 C CA . GLU A 1 170 ? -10.025 -26.643 -7.641 1.000 6.627 170 GLU AAA CA 1
ATOM 1273 C C . GLU A 1 170 ? -9.457 -25.234 -7.849 1.000 6.715 170 GLU AAA C 1
ATOM 1274 O O . GLU A 1 170 ? -9.442 -24.432 -6.916 1.000 7.350 170 GLU AAA O 1
ATOM 1280 N N . GLN A 1 171 ? -9.004 -24.917 -9.056 1.000 6.307 171 GLN AAA N 1
ATOM 1281 C CA . GLN A 1 171 ? -8.603 -23.544 -9.338 1.000 6.111 171 GLN AAA CA 1
ATOM 1282 C C . GLN A 1 171 ? -9.793 -22.583 -9.352 1.000 6.380 171 GLN AAA C 1
ATOM 1283 O O . GLN A 1 171 ? -9.670 -21.431 -9.036 1.000 7.034 171 GLN AAA O 1
ATOM 1289 N N . ILE A 1 172 ? -10.962 -23.090 -9.809 1.000 7.033 172 ILE AAA N 1
ATOM 1290 C CA . ILE A 1 172 ? -12.187 -22.300 -9.659 1.000 7.006 172 ILE AAA CA 1
ATOM 1291 C C . ILE A 1 172 ? -12.375 -21.916 -8.205 1.000 6.416 172 ILE AAA C 1
ATOM 1292 O O . ILE A 1 172 ? -12.643 -20.752 -7.859 1.000 7.069 172 ILE AAA O 1
ATOM 1297 N N . THR A 1 173 ? -12.233 -22.885 -7.303 1.000 6.599 173 THR AAA N 1
ATOM 1298 C CA . THR A 1 173 ? -12.356 -22.615 -5.870 1.000 6.789 173 THR AAA CA 1
ATOM 1299 C C . THR A 1 173 ? -11.407 -21.508 -5.421 1.000 6.630 173 THR AAA C 1
ATOM 1300 O O . THR A 1 173 ? -11.827 -20.532 -4.779 1.000 7.550 173 THR AAA O 1
ATOM 1304 N N . LEU A 1 174 ? -10.134 -21.637 -5.749 1.000 6.777 174 LEU AAA N 1
ATOM 1305 C CA . LEU A 1 174 ? -9.116 -20.715 -5.233 1.000 6.971 174 LEU AAA CA 1
ATOM 1306 C C . LEU A 1 174 ? -9.397 -19.307 -5.706 1.000 6.809 174 LEU AAA C 1
ATOM 1307 O O . LEU A 1 174 ? -9.463 -18.345 -4.913 1.000 7.256 174 LEU AAA O 1
ATOM 1312 N N . HIS A 1 175 ? -9.525 -19.124 -7.031 1.000 6.766 175 HIS AAA N 1
ATOM 1313 C CA . HIS A 1 175 ? -9.545 -17.772 -7.597 1.000 6.903 175 HIS AAA CA 1
ATOM 1314 C C . HIS A 1 175 ? -10.925 -17.141 -7.415 1.000 7.297 175 HIS AAA C 1
ATOM 1315 O O . HIS A 1 175 ? -11.028 -15.929 -7.161 1.000 7.643 175 HIS AAA O 1
ATOM 1322 N N . MET A 1 176 ? -11.997 -17.937 -7.529 1.000 6.738 176 MET AAA N 1
ATOM 1323 C CA . MET A 1 176 ? -13.321 -17.356 -7.315 1.000 7.035 176 MET AAA CA 1
ATOM 1324 C C . MET A 1 176 ? -13.579 -17.119 -5.839 1.000 6.919 176 MET AAA C 1
ATOM 1325 O O . MET A 1 176 ? -14.353 -16.180 -5.541 1.000 7.670 176 MET AAA O 1
ATOM 1330 N N . ALA A 1 177 ? -12.994 -17.818 -4.897 1.000 6.919 177 ALA AAA N 1
ATOM 1331 C CA . ALA A 1 177 ? -13.147 -17.447 -3.494 1.000 7.238 177 ALA AAA CA 1
ATOM 1332 C C . ALA A 1 177 ? -12.668 -16.023 -3.263 1.000 7.375 177 ALA AAA C 1
ATOM 1333 O O . ALA A 1 177 ? -13.301 -15.233 -2.582 1.000 8.150 177 ALA AAA O 1
ATOM 1335 N N . LYS A 1 178 ? -11.508 -15.672 -3.825 1.000 7.575 178 LYS AAA N 1
ATOM 1336 C CA A LYS A 1 178 ? -11.033 -14.295 -3.644 0.500 8.280 178 LYS AAA CA 1
ATOM 1337 C CA B LYS A 1 178 ? -11.004 -14.295 -3.671 0.500 8.044 178 LYS AAA CA 1
ATOM 1338 C C . LYS A 1 178 ? -11.957 -13.341 -4.376 1.000 8.410 178 LYS AAA C 1
ATOM 1339 O O . LYS A 1 178 ? -12.266 -12.272 -3.823 1.000 9.861 178 LYS AAA O 1
ATOM 1350 N N . HIS A 1 179 ? -12.392 -13.678 -5.569 1.000 8.486 179 HIS AAA N 1
ATOM 1351 C CA . HIS A 1 179 ? -13.235 -12.754 -6.378 1.000 8.679 179 HIS AAA CA 1
ATOM 1352 C C . HIS A 1 179 ? -14.547 -12.445 -5.650 1.000 8.428 179 HIS AAA C 1
ATOM 1353 O O . HIS A 1 179 ? -15.008 -11.287 -5.711 1.000 9.771 179 HIS AAA O 1
ATOM 1360 N N . LEU A 1 180 ? -15.134 -13.436 -5.028 1.000 7.942 180 LEU AAA N 1
ATOM 1361 C CA . LEU A 1 180 ? -16.519 -13.336 -4.487 1.000 8.367 180 LEU AAA CA 1
ATOM 1362 C C . LEU A 1 180 ? -16.526 -12.982 -3.007 1.000 8.496 180 LEU AAA C 1
ATOM 1363 O O . LEU A 1 180 ? -17.604 -12.708 -2.483 1.000 9.057 180 LEU AAA O 1
ATOM 1368 N N . ALA A 1 181 ? -15.376 -12.973 -2.348 1.000 9.093 181 ALA AAA N 1
ATOM 1369 C CA . ALA A 1 181 ? -15.314 -12.623 -0.907 1.000 9.777 181 ALA AAA CA 1
ATOM 1370 C C . ALA A 1 181 ? -15.997 -11.283 -0.602 1.000 9.943 181 ALA AAA C 1
ATOM 1371 O O . ALA A 1 181 ? -16.665 -11.184 0.424 1.000 11.079 181 ALA AAA O 1
ATOM 1373 N N . PRO A 1 182 ? -15.877 -10.236 -1.429 1.000 10.810 182 PRO AAA N 1
ATOM 1374 C CA . PRO A 1 182 ? -16.532 -8.969 -1.088 1.000 12.460 182 PRO AAA CA 1
ATOM 1375 C C . PRO A 1 182 ? -18.034 -9.099 -0.986 1.000 12.891 182 PRO AAA C 1
ATOM 1376 O O . PRO A 1 182 ? -18.668 -8.195 -0.380 1.000 14.879 182 PRO AAA O 1
ATOM 1380 N N . ARG A 1 183 ? -18.621 -10.073 -1.659 1.000 11.745 183 ARG AAA N 1
ATOM 1381 C CA A ARG A 1 183 ? -20.069 -10.336 -1.554 0.500 12.656 183 ARG AAA CA 1
ATOM 1382 C CA B ARG A 1 183 ? -20.071 -10.346 -1.582 0.500 12.800 183 ARG AAA CA 1
ATOM 1383 C C . ARG A 1 183 ? -20.386 -11.313 -0.437 1.000 12.858 183 ARG AAA C 1
ATOM 1384 O O . ARG A 1 183 ? -21.577 -11.644 -0.233 1.000 13.750 183 ARG AAA O 1
ATOM 1399 N N . GLY A 1 184 ? -19.419 -11.754 0.333 1.000 11.685 184 GLY AAA N 1
ATOM 1400 C CA . GLY A 1 184 ? -19.718 -12.733 1.397 1.000 12.017 184 GLY AAA CA 1
ATOM 1401 C C . GLY A 1 184 ? -20.188 -14.049 0.810 1.000 11.205 184 GLY AAA C 1
ATOM 1402 O O . GLY A 1 184 ? -20.886 -14.777 1.527 1.000 13.876 184 GLY AAA O 1
ATOM 1403 N N . ILE A 1 185 ? -19.849 -14.369 -0.408 1.000 8.551 185 ILE AAA N 1
ATOM 1404 C CA . ILE A 1 185 ? -20.132 -15.708 -0.988 1.000 7.981 185 ILE AAA CA 1
ATOM 1405 C C . ILE A 1 185 ? -18.893 -16.540 -0.779 1.000 7.610 185 ILE AAA C 1
ATOM 1406 O O . ILE A 1 185 ? -17.776 -16.093 -1.223 1.000 9.547 185 ILE AAA O 1
ATOM 1411 N N . THR A 1 186 ? -18.974 -17.683 -0.114 1.000 7.327 186 THR AAA N 1
ATOM 1412 C CA . THR A 1 186 ? -17.826 -18.567 0.065 1.000 6.810 186 THR AAA CA 1
ATOM 1413 C C . THR A 1 186 ? -17.783 -19.554 -1.071 1.000 6.489 186 THR AAA C 1
ATOM 1414 O O . THR A 1 186 ? -18.800 -19.918 -1.665 1.000 7.003 186 THR AAA O 1
ATOM 1418 N N . VAL A 1 187 ? -16.563 -19.975 -1.388 1.000 6.417 187 VAL AAA N 1
ATOM 1419 C CA . VAL A 1 187 ? -16.318 -20.956 -2.467 1.000 6.409 187 VAL AAA CA 1
ATOM 1420 C C . VAL A 1 187 ? -15.345 -21.967 -1.935 1.000 6.450 187 VAL AAA C 1
ATOM 1421 O O . VAL A 1 187 ? -14.212 -21.592 -1.580 1.000 6.782 187 VAL AAA O 1
ATOM 1425 N N . ASN A 1 188 ? -15.691 -23.252 -1.894 1.000 5.810 188 ASN AAA N 1
ATOM 1426 C CA . ASN A 1 188 ? -14.859 -24.271 -1.292 1.000 5.762 188 ASN AAA CA 1
ATOM 1427 C C . ASN A 1 188 ? -14.904 -25.538 -2.112 1.000 5.657 188 ASN AAA C 1
ATOM 1428 O O . ASN A 1 188 ? -15.908 -25.776 -2.816 1.000 6.627 188 ASN AAA O 1
ATOM 1433 N N . SER A 1 189 ? -13.850 -26.326 -2.029 1.000 5.772 189 SER AAA N 1
ATOM 1434 C CA . SER A 1 189 ? -13.798 -27.662 -2.608 1.000 6.128 189 SER AAA CA 1
ATOM 1435 C C . SER A 1 189 ? -14.044 -28.699 -1.529 1.000 5.799 189 SER AAA C 1
ATOM 1436 O O . SER A 1 189 ? -13.446 -28.594 -0.452 1.000 6.957 189 SER AAA O 1
ATOM 1439 N N . VAL A 1 190 ? -14.860 -29.705 -1.807 1.000 6.484 190 VAL AAA N 1
ATOM 1440 C CA . VAL A 1 190 ? -14.994 -30.873 -0.920 1.000 6.663 190 VAL AAA CA 1
ATOM 1441 C C . VAL A 1 190 ? -14.488 -32.073 -1.704 1.000 6.383 190 VAL AAA C 1
ATOM 1442 O O . VAL A 1 190 ? -14.994 -32.312 -2.850 1.000 6.919 190 VAL AAA O 1
ATOM 1446 N N . ALA A 1 191 ? -13.517 -32.785 -1.178 1.000 6.707 191 ALA AAA N 1
ATOM 1447 C CA . ALA A 1 191 ? -12.833 -33.879 -1.873 1.000 6.998 191 ALA AAA CA 1
ATOM 1448 C C . ALA A 1 191 ? -13.183 -35.241 -1.308 1.000 7.388 191 ALA AAA C 1
ATOM 1449 O O . ALA A 1 191 ? -12.681 -35.617 -0.274 1.000 8.081 191 ALA AAA O 1
ATOM 1451 N N . PRO A 1 192 ? -14.041 -35.994 -1.996 1.000 7.191 192 PRO AAA N 1
ATOM 1452 C CA . PRO A 1 192 ? -14.321 -37.376 -1.586 1.000 7.716 192 PRO AAA CA 1
ATOM 1453 C C . PRO A 1 192 ? -13.164 -38.304 -1.877 1.000 7.808 192 PRO AAA C 1
ATOM 1454 O O . PRO A 1 192 ? -12.328 -38.052 -2.775 1.000 9.124 192 PRO AAA O 1
ATOM 1458 N N . GLY A 1 193 ? -13.163 -39.425 -1.178 1.000 8.298 193 GLY AAA N 1
ATOM 1459 C CA . GLY A 1 193 ? -12.415 -40.587 -1.560 1.000 8.640 193 GLY AAA CA 1
ATOM 1460 C C . GLY A 1 193 ? -13.347 -41.550 -2.235 1.000 8.979 193 GLY AAA C 1
ATOM 1461 O O . GLY A 1 193 ? -14.392 -41.164 -2.777 1.000 8.875 193 GLY AAA O 1
ATOM 1462 N N . ILE A 1 194 ? -12.992 -42.826 -2.257 1.000 9.064 194 ILE AAA N 1
ATOM 1463 C CA . ILE A 1 194 ? -13.878 -43.848 -2.879 1.000 8.548 194 ILE AAA CA 1
ATOM 1464 C C . ILE A 1 194 ? -15.169 -43.900 -2.086 1.000 8.439 194 ILE AAA C 1
ATOM 1465 O O . ILE A 1 194 ? -15.142 -44.082 -0.862 1.000 8.944 194 ILE AAA O 1
ATOM 1470 N N . THR A 1 195 ? -16.282 -43.723 -2.781 1.000 7.793 195 THR AAA N 1
ATOM 1471 C CA . THR A 1 195 ? -17.586 -43.537 -2.165 1.000 7.696 195 THR AAA CA 1
ATOM 1472 C C . THR A 1 195 ? -18.608 -44.375 -2.905 1.000 8.560 195 THR AAA C 1
ATOM 1473 O O . THR A 1 195 ? -18.743 -44.276 -4.150 1.000 8.517 195 THR AAA O 1
ATOM 1477 N N . ASP A 1 196 ? -19.370 -45.163 -2.174 1.000 8.560 196 ASP AAA N 1
ATOM 1478 C CA . ASP A 1 196 ? -20.443 -46.005 -2.742 1.000 9.150 196 ASP AAA CA 1
ATOM 1479 C C . ASP A 1 196 ? -21.532 -45.139 -3.307 1.000 9.286 196 ASP AAA C 1
ATOM 1480 O O . ASP A 1 196 ? -22.257 -44.432 -2.584 1.000 11.032 196 ASP AAA O 1
ATOM 1485 N N . ASN A 1 197 ? -21.645 -45.117 -4.631 1.000 9.235 197 ASN AAA N 1
ATOM 1486 C CA . ASN A 1 197 ? -22.624 -44.307 -5.385 1.000 9.634 197 ASN AAA CA 1
ATOM 1487 C C . ASN A 1 197 ? -23.779 -45.174 -5.893 1.000 10.573 197 ASN AAA C 1
ATOM 1488 O O . ASN A 1 197 ? -24.579 -44.676 -6.655 1.000 11.173 197 ASN AAA O 1
ATOM 1493 N N . GLY A 1 198 ? -23.848 -46.428 -5.463 1.000 10.073 198 GLY AAA N 1
ATOM 1494 C CA . GLY A 1 198 ? -24.884 -47.371 -5.944 1.000 11.798 198 GLY AAA CA 1
ATOM 1495 C C . GLY A 1 198 ? -24.465 -48.066 -7.216 1.000 12.129 198 GLY AAA C 1
ATOM 1496 O O . GLY A 1 198 ? -25.282 -48.929 -7.696 1.000 13.766 198 GLY AAA O 1
ATOM 1497 N N . GLY A 1 199 ? -23.306 -47.819 -7.781 1.000 11.455 199 GLY AAA N 1
ATOM 1498 C CA . GLY A 1 199 ? -22.836 -48.574 -8.973 1.000 11.667 199 GLY AAA CA 1
ATOM 1499 C C . GLY A 1 199 ? -22.645 -50.019 -8.706 1.000 12.144 199 GLY AAA C 1
ATOM 1500 O O . GLY A 1 199 ? -22.455 -50.458 -7.549 1.000 11.886 199 GLY AAA O 1
ATOM 1501 N N . ALA A 1 200 ? -22.621 -50.801 -9.795 1.000 12.727 200 ALA AAA N 1
ATOM 1502 C CA . ALA A 1 200 ? -22.458 -52.251 -9.682 1.000 12.383 200 ALA AAA CA 1
ATOM 1503 C C . ALA A 1 200 ? -21.221 -52.702 -8.972 1.000 12.942 200 ALA AAA C 1
ATOM 1504 O O . ALA A 1 200 ? -21.271 -53.795 -8.358 1.000 14.211 200 ALA AAA O 1
ATOM 1506 N N . VAL A 1 201 ? -20.136 -51.972 -9.077 1.000 12.961 201 VAL AAA N 1
ATOM 1507 C CA . VAL A 1 201 ? -18.864 -52.393 -8.477 1.000 13.942 201 VAL AAA CA 1
ATOM 1508 C C . VAL A 1 201 ? -19.073 -52.540 -6.959 1.000 13.472 201 VAL AAA C 1
ATOM 1509 O O . VAL A 1 201 ? -18.392 -53.391 -6.345 1.000 15.924 201 VAL AAA O 1
ATOM 1513 N N . PHE A 1 202 ? -19.966 -51.751 -6.366 1.000 12.743 202 PHE AAA N 1
ATOM 1514 C CA . PHE A 1 202 ? -20.143 -51.785 -4.899 1.000 14.388 202 PHE AAA CA 1
ATOM 1515 C C . PHE A 1 202 ? -20.963 -53.006 -4.479 1.000 16.626 202 PHE AAA C 1
ATOM 1516 O O . PHE A 1 202 ? -21.103 -53.208 -3.280 1.000 19.113 202 PHE AAA O 1
ATOM 1524 N N . ASP A 1 203 ? -21.424 -53.827 -5.413 1.000 17.897 203 ASP AAA N 1
ATOM 1525 C CA . ASP A 1 203 ? -22.134 -55.114 -5.129 1.000 20.142 203 ASP AAA CA 1
ATOM 1526 C C . ASP A 1 203 ? -21.112 -56.216 -5.209 1.000 21.137 203 ASP AAA C 1
ATOM 1527 O O . ASP A 1 203 ? -21.589 -57.404 -5.034 1.000 24.935 203 ASP AAA O 1
ATOM 1532 N N . ILE A 1 204 ? -19.829 -55.983 -5.403 1.000 22.423 204 ILE AAA N 1
ATOM 1533 C CA . ILE A 1 204 ? -18.811 -57.060 -5.549 1.000 23.777 204 ILE AAA CA 1
ATOM 1534 C C . ILE A 1 204 ? -17.951 -56.956 -4.289 1.000 25.959 204 ILE AAA C 1
ATOM 1535 O O . ILE A 1 204 ? -16.978 -56.187 -4.276 1.000 22.534 204 ILE AAA O 1
ATOM 1540 N N . PRO A 1 205 ? -18.278 -57.704 -3.197 1.000 30.328 205 PRO AAA N 1
ATOM 1541 C CA . PRO A 1 205 ? -17.590 -57.566 -1.905 1.000 30.725 205 PRO AAA CA 1
ATOM 1542 C C . PRO A 1 205 ? -16.057 -57.638 -2.014 1.000 31.154 205 PRO AAA C 1
ATOM 1543 O O . PRO A 1 205 ? -15.372 -56.912 -1.310 1.000 29.093 205 PRO AAA O 1
ATOM 1547 N N . GLU A 1 206 ? -15.515 -58.488 -2.884 1.000 27.896 206 GLU AAA N 1
ATOM 1548 C CA . GLU A 1 206 ? -14.053 -58.585 -3.101 1.000 31.644 206 GLU AAA CA 1
ATOM 1549 C C . GLU A 1 206 ? -13.442 -57.243 -3.541 1.000 28.474 206 GLU AAA C 1
ATOM 1550 O O . GLU A 1 206 ? -12.350 -56.899 -3.061 1.000 26.538 206 GLU AAA O 1
ATOM 1556 N N . ILE A 1 207 ? -14.031 -56.560 -4.526 1.000 24.754 207 ILE AAA N 1
ATOM 1557 C CA . ILE A 1 207 ? -13.482 -55.271 -5.040 1.000 21.846 207 ILE AAA CA 1
ATOM 1558 C C . ILE A 1 207 ? -13.703 -54.217 -3.945 1.000 17.640 207 ILE AAA C 1
ATOM 1559 O O . ILE A 1 207 ? -12.823 -53.415 -3.775 1.000 18.106 207 ILE AAA O 1
ATOM 1564 N N . VAL A 1 208 ? -14.825 -54.268 -3.301 1.000 17.608 208 VAL AAA N 1
ATOM 1565 C CA . VAL A 1 208 ? -15.156 -53.312 -2.192 1.000 18.005 208 VAL AAA CA 1
ATOM 1566 C C . VAL A 1 208 ? -14.086 -53.414 -1.120 1.000 17.803 208 VAL AAA C 1
ATOM 1567 O O . VAL A 1 208 ? -13.557 -52.426 -0.688 1.000 17.823 208 VAL AAA O 1
ATOM 1571 N N . GLU A 1 209 ? -13.645 -54.629 -0.828 1.000 20.126 209 GLU AAA N 1
ATOM 1572 C CA . GLU A 1 209 ? -12.589 -54.813 0.193 1.000 21.600 209 GLU AAA CA 1
ATOM 1573 C C . GLU A 1 209 ? -11.263 -54.227 -0.258 1.000 19.710 209 GLU AAA C 1
ATOM 1574 O O . GLU A 1 209 ? -10.571 -53.599 0.567 1.000 19.233 209 GLU AAA O 1
ATOM 1580 N N . GLN A 1 210 ? -10.877 -54.378 -1.509 1.000 17.909 210 GLN AAA N 1
ATOM 1581 C CA . GLN A 1 210 ? -9.667 -53.736 -2.047 1.000 19.243 210 GLN AAA CA 1
ATOM 1582 C C . GLN A 1 210 ? -9.819 -52.213 -1.927 1.000 17.507 210 GLN AAA C 1
ATOM 1583 O O . GLN A 1 210 ? -8.886 -51.552 -1.549 1.000 18.703 210 GLN AAA O 1
ATOM 1589 N N . MET A 1 211 ? -10.922 -51.674 -2.433 1.000 16.063 211 MET AAA N 1
ATOM 1590 C CA . MET A 1 211 ? -11.195 -50.219 -2.416 1.000 16.004 211 MET AAA CA 1
ATOM 1591 C C . MET A 1 211 ? -11.117 -49.745 -0.969 1.000 16.072 211 MET AAA C 1
ATOM 1592 O O . MET A 1 211 ? -10.618 -48.629 -0.762 1.000 17.008 211 MET AAA O 1
ATOM 1597 N N . ALA A 1 212 ? -11.710 -50.473 -0.049 1.000 14.871 212 ALA AAA N 1
ATOM 1598 C CA . ALA A 1 212 ? -11.764 -50.062 1.383 1.000 15.507 212 ALA AAA CA 1
ATOM 1599 C C . ALA A 1 212 ? -10.364 -49.841 1.929 1.000 15.690 212 ALA AAA C 1
ATOM 1600 O O . ALA A 1 212 ? -10.169 -48.952 2.854 1.000 15.274 212 ALA AAA O 1
ATOM 1602 N N . GLN A 1 213 ? -9.302 -50.433 1.391 1.000 15.567 213 GLN AAA N 1
ATOM 1603 C CA . GLN A 1 213 ? -7.975 -50.277 2.013 1.000 16.415 213 GLN AAA CA 1
ATOM 1604 C C . GLN A 1 213 ? -7.428 -48.864 1.812 1.000 16.313 213 GLN AAA C 1
ATOM 1605 O O . GLN A 1 213 ? -6.515 -48.526 2.511 1.000 17.578 213 GLN AAA O 1
ATOM 1611 N N . SER A 1 214 ? -7.975 -48.088 0.861 1.000 15.600 214 SER AAA N 1
ATOM 1612 C CA . SER A 1 214 ? -7.511 -46.727 0.591 1.000 15.457 214 SER AAA CA 1
ATOM 1613 C C . SER A 1 214 ? -7.812 -45.800 1.783 1.000 14.971 214 SER AAA C 1
ATOM 1614 O O . SER A 1 214 ? -7.089 -44.824 1.948 1.000 17.451 214 SER AAA O 1
ATOM 1617 N N . SER A 1 215 ? -8.881 -46.076 2.474 1.000 14.740 215 SER AAA N 1
ATOM 1618 C CA . SER A 1 215 ? -9.271 -45.232 3.640 1.000 13.131 215 SER AAA CA 1
ATOM 1619 C C . SER A 1 215 ? -8.531 -45.674 4.885 1.000 12.193 215 SER AAA C 1
ATOM 1620 O O . SER A 1 215 ? -8.349 -46.878 5.169 1.000 12.552 215 SER AAA O 1
ATOM 1623 N N . ALA A 1 216 ? -8.163 -44.734 5.745 1.000 11.887 216 ALA AAA N 1
ATOM 1624 C CA . ALA A 1 216 ? -7.562 -45.062 7.041 1.000 12.315 216 ALA AAA CA 1
ATOM 1625 C C . ALA A 1 216 ? -8.547 -45.854 7.927 1.000 10.798 216 ALA AAA C 1
ATOM 1626 O O . ALA A 1 216 ? -8.135 -46.601 8.836 1.000 11.331 216 ALA AAA O 1
ATOM 1628 N N . PHE A 1 217 ? -9.825 -45.730 7.655 1.000 10.395 217 PHE AAA N 1
ATOM 1629 C CA . PHE A 1 217 ? -10.915 -46.418 8.361 1.000 10.561 217 PHE AAA CA 1
ATOM 1630 C C . PHE A 1 217 ? -11.178 -47.805 7.773 1.000 11.439 217 PHE AAA C 1
ATOM 1631 O O . PHE A 1 217 ? -12.010 -48.528 8.348 1.000 12.197 217 PHE AAA O 1
ATOM 1639 N N . LYS A 1 218 ? -10.548 -48.116 6.677 1.000 11.671 218 LYS AAA N 1
ATOM 1640 C CA . LYS A 1 218 ? -10.642 -49.465 6.049 1.000 12.478 218 LYS AAA CA 1
ATOM 1641 C C . LYS A 1 218 ? -12.097 -49.777 5.736 1.000 12.313 218 LYS AAA C 1
ATOM 1642 O O . LYS A 1 218 ? -12.543 -50.954 5.838 1.000 14.284 218 LYS AAA O 1
ATOM 1648 N N . ARG A 1 219 ? -12.839 -48.788 5.216 1.000 12.431 219 ARG AAA N 1
ATOM 1649 C CA . ARG A 1 219 ? -14.182 -48.973 4.639 1.000 12.415 219 ARG AAA CA 1
ATOM 1650 C C . ARG A 1 219 ? -14.268 -47.979 3.511 1.000 11.841 219 ARG AAA C 1
ATOM 1651 O O . ARG A 1 219 ? -13.565 -46.970 3.475 1.000 11.988 219 ARG AAA O 1
ATOM 1659 N N . VAL A 1 220 ? -15.094 -48.284 2.532 1.000 10.907 220 VAL AAA N 1
ATOM 1660 C CA . VAL A 1 220 ? -15.458 -47.283 1.528 1.000 11.509 220 VAL AAA CA 1
ATOM 1661 C C . VAL A 1 220 ? -16.381 -46.252 2.145 1.000 10.219 220 VAL AAA C 1
ATOM 1662 O O . VAL A 1 220 ? -17.086 -46.516 3.092 1.000 11.098 220 VAL AAA O 1
ATOM 1666 N N . GLY A 1 221 ? -16.383 -45.073 1.618 1.000 9.331 221 GLY AAA N 1
ATOM 1667 C CA . GLY A 1 221 ? -17.292 -44.034 2.062 1.000 9.045 221 GLY AAA CA 1
ATOM 1668 C C . GLY A 1 221 ? -18.714 -44.343 1.699 1.000 8.417 221 GLY AAA C 1
ATOM 1669 O O . GLY A 1 221 ? -18.975 -44.973 0.652 1.000 9.490 221 GLY AAA O 1
ATOM 1670 N N . GLU A 1 222 ? -19.670 -43.905 2.490 1.000 9.327 222 GLU AAA N 1
ATOM 1671 C CA . GLU A 1 222 ? -21.086 -43.820 2.082 1.000 9.619 222 GLU AAA CA 1
ATOM 1672 C C . GLU A 1 222 ? -21.339 -42.447 1.463 1.000 8.689 222 GLU AAA C 1
ATOM 1673 O O . GLU A 1 222 ? -20.700 -41.451 1.860 1.000 8.589 222 GLU AAA O 1
ATOM 1679 N N . ALA A 1 223 ? -22.288 -42.382 0.588 1.000 8.546 223 ALA AAA N 1
ATOM 1680 C CA . ALA A 1 223 ? -22.672 -41.104 0.017 1.000 8.273 223 ALA AAA CA 1
ATOM 1681 C C . ALA A 1 223 ? -22.947 -40.082 1.104 1.000 7.649 223 ALA AAA C 1
ATOM 1682 O O . ALA A 1 223 ? -22.564 -38.913 0.967 1.000 7.853 223 ALA AAA O 1
ATOM 1684 N N . GLY A 1 224 ? -23.625 -40.492 2.173 1.000 7.993 224 GLY AAA N 1
ATOM 1685 C CA . GLY A 1 224 ? -23.948 -39.595 3.244 1.000 8.369 224 GLY AAA CA 1
ATOM 1686 C C . GLY A 1 224 ? -22.748 -39.108 4.030 1.000 8.317 224 GLY AAA C 1
ATOM 1687 O O . GLY A 1 224 ? -22.810 -38.002 4.575 1.000 8.530 224 GLY AAA O 1
ATOM 1688 N N . ASP A 1 225 ? -21.651 -39.842 4.020 1.000 8.136 225 ASP AAA N 1
ATOM 1689 C CA . ASP A 1 225 ? -20.417 -39.373 4.708 1.000 8.377 225 ASP AAA CA 1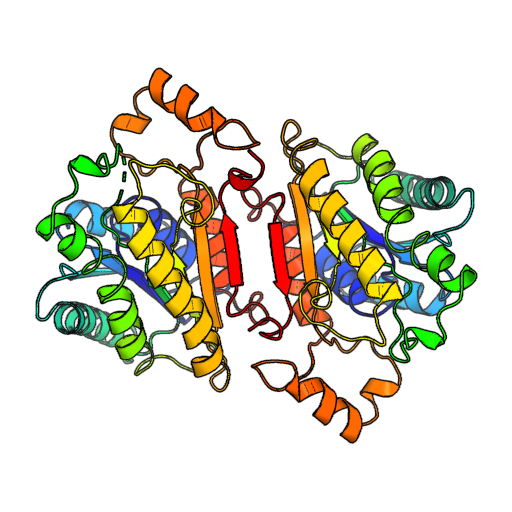
ATOM 1690 C C . ASP A 1 225 ? -19.942 -38.089 4.054 1.000 8.041 225 ASP AAA C 1
ATOM 1691 O O . ASP A 1 225 ? -19.489 -37.132 4.729 1.000 9.571 225 ASP AAA O 1
ATOM 1696 N N . VAL A 1 226 ? -19.963 -38.053 2.749 1.000 7.464 226 VAL AAA N 1
ATOM 1697 C CA . VAL A 1 226 ? -19.529 -36.882 1.991 1.000 7.467 226 VAL AAA CA 1
ATOM 1698 C C . VAL A 1 226 ? -20.591 -35.796 2.056 1.000 6.942 226 VAL AAA C 1
ATOM 1699 O O . VAL A 1 226 ? -20.327 -34.610 2.266 1.000 7.167 226 VAL AAA O 1
ATOM 1703 N N . ALA A 1 227 ? -21.870 -36.196 1.848 1.000 7.110 227 ALA AAA N 1
ATOM 1704 C CA . ALA A 1 227 ? -22.962 -35.239 1.822 1.000 7.212 227 ALA AAA CA 1
ATOM 1705 C C . ALA A 1 227 ? -23.109 -34.505 3.141 1.000 7.067 227 ALA AAA C 1
ATOM 1706 O O . ALA A 1 227 ? -23.528 -33.347 3.170 1.000 7.374 227 ALA AAA O 1
ATOM 1708 N N . ASP A 1 228 ? -22.799 -35.178 4.275 1.000 6.994 228 ASP AAA N 1
ATOM 1709 C CA . ASP A 1 228 ? -22.857 -34.486 5.570 1.000 7.443 228 ASP AAA CA 1
ATOM 1710 C C . ASP A 1 228 ? -21.873 -33.321 5.623 1.000 7.284 228 ASP AAA C 1
ATOM 1711 O O . ASP A 1 228 ? -22.164 -32.288 6.234 1.000 7.739 228 ASP AAA O 1
ATOM 1716 N N . VAL A 1 229 ? -20.705 -33.490 5.014 1.000 7.020 229 VAL AAA N 1
ATOM 1717 C CA . VAL A 1 229 ? -19.709 -32.413 5.012 1.000 7.389 229 VAL AAA CA 1
ATOM 1718 C C . VAL A 1 229 ? -20.186 -31.283 4.103 1.000 6.553 229 VAL AAA C 1
ATOM 1719 O O . VAL A 1 229 ? -20.114 -30.116 4.448 1.000 7.078 229 VAL AAA O 1
ATOM 1723 N N . VAL A 1 230 ? -20.698 -31.622 2.904 1.000 6.720 230 VAL AAA N 1
ATOM 1724 C CA . VAL A 1 230 ? -21.226 -30.594 1.971 1.000 7.090 230 VAL AAA CA 1
ATOM 1725 C C . VAL A 1 230 ? -22.305 -29.796 2.651 1.000 6.946 230 VAL AAA C 1
ATOM 1726 O O . VAL A 1 230 ? -22.359 -28.592 2.531 1.000 7.057 230 VAL AAA O 1
ATOM 1730 N N . THR A 1 231 ? -23.186 -30.478 3.383 1.000 7.102 231 THR AAA N 1
ATOM 1731 C CA . THR A 1 231 ? -24.301 -29.829 4.048 1.000 7.487 231 THR AAA CA 1
ATOM 1732 C C . THR A 1 231 ? -23.809 -28.829 5.078 1.000 7.051 231 THR AAA C 1
ATOM 1733 O O . THR A 1 231 ? -24.299 -27.708 5.146 1.000 7.575 231 THR AAA O 1
ATOM 1737 N N . PHE A 1 232 ? -22.818 -29.201 5.891 1.000 7.362 232 PHE AAA N 1
ATOM 1738 C CA . PHE A 1 232 ? -22.254 -28.232 6.812 1.000 7.405 232 PHE AAA CA 1
ATOM 1739 C C . PHE A 1 232 ? -21.725 -26.992 6.075 1.000 6.973 232 PHE AAA C 1
ATOM 1740 O O . PHE A 1 232 ? -21.948 -25.861 6.473 1.000 7.041 232 PHE AAA O 1
ATOM 1748 N N . ILE A 1 233 ? -20.965 -27.231 4.987 1.000 6.604 233 ILE AAA N 1
ATOM 1749 C CA . ILE A 1 233 ? -20.402 -26.069 4.269 1.000 6.773 233 ILE AAA CA 1
ATOM 1750 C C . ILE A 1 233 ? -21.515 -25.183 3.786 1.000 6.860 233 ILE AAA C 1
ATOM 1751 O O . ILE A 1 233 ? -21.374 -23.941 3.778 1.000 6.953 233 ILE AAA O 1
ATOM 1756 N N . ALA A 1 234 ? -22.670 -25.729 3.418 1.000 7.009 234 ALA AAA N 1
ATOM 1757 C CA . ALA A 1 234 ? -23.794 -24.925 2.929 1.000 7.417 234 ALA AAA CA 1
ATOM 1758 C C . ALA A 1 234 ? -24.427 -24.063 4.001 1.000 7.601 234 ALA AAA C 1
ATOM 1759 O O . ALA A 1 234 ? -25.192 -23.194 3.656 1.000 8.586 234 ALA AAA O 1
ATOM 1761 N N . THR A 1 235 ? -24.147 -24.302 5.287 1.000 7.850 235 THR AAA N 1
ATOM 1762 C CA . THR A 1 235 ? -24.768 -23.566 6.397 1.000 8.244 235 THR AAA CA 1
ATOM 1763 C C . THR A 1 235 ? -24.029 -22.295 6.779 1.000 7.693 235 THR AAA C 1
ATOM 1764 O O . THR A 1 235 ? -22.868 -22.072 6.360 1.000 8.420 235 THR AAA O 1
ATOM 1768 N N . ASP A 1 236 ? -24.652 -21.495 7.590 1.000 8.318 236 ASP AAA N 1
ATOM 1769 C CA . ASP A 1 236 ? -24.084 -20.260 8.080 1.000 8.818 236 ASP AAA CA 1
ATOM 1770 C C . ASP A 1 236 ? -22.808 -20.498 8.874 1.000 8.783 236 ASP AAA C 1
ATOM 1771 O O . ASP A 1 236 ? -21.896 -19.625 8.774 1.000 9.419 236 ASP AAA O 1
ATOM 1776 N N . GLU A 1 237 ? -22.690 -21.579 9.581 1.000 8.501 237 GLU AAA N 1
ATOM 1777 C CA . GLU A 1 237 ? -21.565 -21.798 10.502 1.000 9.152 237 GLU AAA CA 1
ATOM 1778 C C . GLU A 1 237 ? -20.238 -22.059 9.782 1.000 8.486 237 GLU AAA C 1
ATOM 1779 O O . GLU A 1 237 ? -19.218 -22.082 10.475 1.000 8.706 237 GLU AAA O 1
ATOM 1785 N N . SER A 1 238 ? -20.260 -22.221 8.470 1.000 7.797 238 SER AAA N 1
ATOM 1786 C CA . SER A 1 238 ? -19.017 -22.349 7.708 1.000 7.376 238 SER AAA CA 1
ATOM 1787 C C . SER A 1 238 ? -18.511 -21.002 7.195 1.000 7.120 238 SER AAA C 1
ATOM 1788 O O . SER A 1 238 ? -17.596 -20.994 6.372 1.000 7.926 238 SER AAA O 1
ATOM 1791 N N . ARG A 1 239 ? -19.097 -19.895 7.636 1.000 7.386 239 ARG AAA N 1
ATOM 1792 C CA . ARG A 1 239 ? -18.854 -18.582 7.007 1.000 7.870 239 ARG AAA CA 1
ATOM 1793 C C . ARG A 1 239 ? -17.385 -18.225 6.949 1.000 7.658 239 ARG AAA C 1
ATOM 1794 O O . ARG A 1 239 ? -17.004 -17.415 6.069 1.000 9.216 239 ARG AAA O 1
ATOM 1802 N N . TRP A 1 240 ? -16.577 -18.696 7.872 1.000 7.454 240 TRP AAA N 1
ATOM 1803 C CA . TRP A 1 240 ? -15.170 -18.291 7.936 1.000 8.170 240 TRP AAA CA 1
ATOM 1804 C C . TRP A 1 240 ? -14.278 -19.262 7.199 1.000 7.262 240 TRP AAA C 1
ATOM 1805 O O . TRP A 1 240 ? -13.038 -19.087 7.232 1.000 7.927 240 TRP AAA O 1
ATOM 1816 N N . ILE A 1 241 ? -14.851 -20.186 6.451 1.000 6.858 241 ILE AAA N 1
ATOM 1817 C CA . ILE A 1 241 ? -14.148 -21.122 5.551 1.000 7.004 241 ILE AAA CA 1
ATOM 1818 C C . ILE A 1 241 ? -14.395 -20.654 4.126 1.000 6.853 241 ILE AAA C 1
ATOM 1819 O O . ILE A 1 241 ? -15.513 -20.753 3.637 1.000 6.699 241 ILE AAA O 1
ATOM 1824 N N . THR A 1 242 ? -13.336 -20.200 3.419 1.000 6.770 242 THR AAA N 1
ATOM 1825 C CA . THR A 1 242 ? -13.476 -19.942 1.970 1.000 6.640 242 THR AAA CA 1
ATOM 1826 C C . THR A 1 242 ? -12.167 -20.242 1.305 1.000 6.607 242 THR AAA C 1
ATOM 1827 O O . THR A 1 242 ? -11.081 -20.109 1.920 1.000 7.782 242 THR AAA O 1
ATOM 1831 N N . GLY A 1 243 ? -12.229 -20.603 0.031 1.000 6.334 243 GLY AAA N 1
ATOM 1832 C CA . GLY A 1 243 ? -11.055 -20.949 -0.740 1.000 7.255 243 GLY AAA CA 1
ATOM 1833 C C . GLY A 1 243 ? -10.431 -22.223 -0.313 1.000 7.083 243 GLY AAA C 1
ATOM 1834 O O . GLY A 1 243 ? -9.231 -22.439 -0.678 1.000 8.523 243 GLY AAA O 1
ATOM 1835 N N . ALA A 1 244 ? -11.083 -23.083 0.421 1.000 6.896 244 ALA AAA N 1
ATOM 1836 C CA . ALA A 1 244 ? -10.453 -24.208 1.113 1.000 7.136 244 ALA AAA CA 1
ATOM 1837 C C . ALA A 1 244 ? -10.631 -25.495 0.358 1.000 6.366 244 ALA AAA C 1
ATOM 1838 O O . ALA A 1 244 ? -11.597 -25.683 -0.399 1.000 7.634 244 ALA AAA O 1
ATOM 1840 N N . PHE A 1 245 ? -9.711 -26.396 0.611 1.000 6.848 245 PHE AAA N 1
ATOM 1841 C CA . PHE A 1 245 ? -9.800 -27.809 0.229 1.000 7.510 245 PHE AAA CA 1
ATOM 1842 C C . PHE A 1 245 ? -10.240 -28.576 1.458 1.000 7.300 245 PHE AAA C 1
ATOM 1843 O O . PHE A 1 245 ? -9.473 -28.611 2.453 1.000 9.571 245 PHE AAA O 1
ATOM 1851 N N . ILE A 1 246 ? -11.433 -29.118 1.474 1.000 6.862 246 ILE AAA N 1
ATOM 1852 C CA . ILE A 1 246 ? -12.004 -29.864 2.614 1.000 7.371 246 ILE AAA CA 1
ATOM 1853 C C . ILE A 1 246 ? -11.939 -31.344 2.295 1.000 7.497 246 ILE AAA C 1
ATOM 1854 O O . ILE A 1 246 ? -12.637 -31.830 1.379 1.000 7.824 246 ILE AAA O 1
ATOM 1859 N N . ASP A 1 247 ? -11.116 -32.039 3.056 1.000 7.182 247 ASP AAA N 1
ATOM 1860 C CA . ASP A 1 247 ? -10.911 -33.466 2.847 1.000 7.693 247 ASP AAA CA 1
ATOM 1861 C C . ASP A 1 247 ? -12.073 -34.270 3.415 1.000 8.297 247 ASP AAA C 1
ATOM 1862 O O . ASP A 1 247 ? -12.269 -34.277 4.669 1.000 10.980 247 ASP AAA O 1
ATOM 1867 N N . ALA A 1 248 ? -12.864 -34.853 2.579 1.000 7.676 248 ALA AAA N 1
ATOM 1868 C CA . ALA A 1 248 ? -14.002 -35.731 2.972 1.000 8.427 248 ALA AAA CA 1
ATOM 1869 C C . ALA A 1 248 ? -13.749 -37.134 2.431 1.000 8.005 248 ALA AAA C 1
ATOM 1870 O O . ALA A 1 248 ? -14.593 -37.706 1.745 1.000 9.470 248 ALA AAA O 1
ATOM 1872 N N . SER A 1 249 ? -12.562 -37.638 2.699 1.000 7.728 249 SER AAA N 1
ATOM 1873 C CA . SER A 1 249 ? -12.076 -38.893 2.069 1.000 8.264 249 SER AAA CA 1
ATOM 1874 C C . SER A 1 249 ? -11.952 -40.018 3.057 1.000 8.246 249 SER AAA C 1
ATOM 1875 O O . SER A 1 249 ? -11.411 -41.086 2.660 1.000 9.221 249 SER AAA O 1
ATOM 1878 N N . GLY A 1 250 ? -12.327 -39.877 4.297 1.000 7.961 250 GLY AAA N 1
ATOM 1879 C CA . GLY A 1 250 ? -12.096 -40.963 5.245 1.000 8.842 250 GLY AAA CA 1
ATOM 1880 C C . GLY A 1 250 ? -10.607 -41.230 5.440 1.000 8.935 250 GLY AAA C 1
ATOM 1881 O O . GLY A 1 250 ? -10.194 -42.420 5.582 1.000 10.073 250 GLY AAA O 1
ATOM 1882 N N . GLY A 1 251 ? -9.792 -40.216 5.464 1.000 8.249 251 GLY AAA N 1
ATOM 1883 C CA . GLY A 1 251 ? -8.377 -40.461 5.727 1.000 9.094 251 GLY AAA CA 1
ATOM 1884 C C . GLY A 1 251 ? -7.661 -41.096 4.569 1.000 8.739 251 GLY AAA C 1
ATOM 1885 O O . GLY A 1 251 ? -6.687 -41.848 4.812 1.000 12.047 251 GLY AAA O 1
ATOM 1886 N N . THR A 1 252 ? -8.068 -40.909 3.378 1.000 8.593 252 THR AAA N 1
ATOM 1887 C CA . THR A 1 252 ? -7.354 -41.487 2.204 1.000 9.098 252 THR AAA CA 1
ATOM 1888 C C . THR A 1 252 ? -6.076 -40.707 1.954 1.000 10.565 252 THR AAA C 1
ATOM 1889 O O . THR A 1 252 ? -5.154 -41.350 1.347 1.000 17.013 252 THR AAA O 1
ATOM 1893 N N . LEU A 1 253 ? -5.980 -39.467 2.292 1.000 9.863 253 LEU AAA N 1
ATOM 1894 C CA . LEU A 1 253 ? -4.916 -38.445 1.909 1.000 13.556 253 LEU AAA CA 1
ATOM 1895 C C . LEU A 1 253 ? -3.946 -38.341 3.073 1.000 14.707 253 LEU AAA C 1
ATOM 1896 O O . LEU A 1 253 ? -3.615 -37.096 3.351 1.000 19.236 253 LEU AAA O 1
ATOM 1901 N N . LEU A 1 254 ? -3.691 -39.436 3.761 1.000 13.011 254 LEU AAA N 1
ATOM 1902 C CA . LEU A 1 254 ? -2.665 -39.485 4.839 1.000 14.548 254 LEU AAA CA 1
ATOM 1903 C C . LEU A 1 254 ? -1.317 -39.807 4.221 1.000 18.912 254 LEU AAA C 1
ATOM 1904 O O . LEU A 1 254 ? -0.250 -39.482 4.823 1.000 19.740 254 LEU AAA O 1
ATOM 1909 N N . SER B 1 2 ? -28.668 -30.111 19.571 1.000 28.317 2 SER BBB N 1
ATOM 1910 C CA . SER B 1 2 ? -28.278 -31.018 20.686 1.000 24.266 2 SER BBB CA 1
ATOM 1911 C C . SER B 1 2 ? -27.467 -32.188 20.146 1.000 19.695 2 SER BBB C 1
ATOM 1912 O O . SER B 1 2 ? -27.674 -33.324 20.487 1.000 20.017 2 SER BBB O 1
ATOM 1915 N N . ARG B 1 3 ? -26.411 -31.882 19.435 1.000 13.972 3 ARG BBB N 1
ATOM 1916 C CA . ARG B 1 3 ? -25.633 -32.913 18.735 1.000 12.133 3 ARG BBB CA 1
ATOM 1917 C C . ARG B 1 3 ? -24.648 -33.622 19.639 1.000 10.919 3 ARG BBB C 1
ATOM 1918 O O . ARG B 1 3 ? -24.042 -34.608 19.210 1.000 12.926 3 ARG BBB O 1
ATOM 1926 N N . LEU B 1 4 ? -24.399 -33.108 20.824 1.000 11.135 4 LEU BBB N 1
ATOM 1927 C CA . LEU B 1 4 ? -23.365 -33.630 21.742 1.000 11.384 4 LEU BBB CA 1
ATOM 1928 C C . LEU B 1 4 ? -23.943 -34.049 23.082 1.000 11.866 4 LEU BBB C 1
ATOM 1929 O O . LEU B 1 4 ? -23.217 -34.157 24.057 1.000 12.506 4 LEU BBB O 1
ATOM 1934 N N . THR B 1 5 ? -25.226 -34.389 23.139 1.000 13.683 5 THR BBB N 1
ATOM 1935 C CA . THR B 1 5 ? -25.868 -34.864 24.393 1.000 14.879 5 THR BBB CA 1
ATOM 1936 C C . THR B 1 5 ? -25.106 -36.084 24.889 1.000 13.620 5 THR BBB C 1
ATOM 1937 O O . THR B 1 5 ? -24.821 -36.948 24.129 1.000 15.294 5 THR BBB O 1
ATOM 1941 N N . GLY B 1 6 ? -24.813 -36.096 26.165 1.000 14.009 6 GLY BBB N 1
ATOM 1942 C CA . GLY B 1 6 ? -24.173 -37.217 26.827 1.000 14.748 6 GLY BBB CA 1
ATOM 1943 C C . GLY B 1 6 ? -22.678 -37.264 26.608 1.000 14.212 6 GLY BBB C 1
ATOM 1944 O O . GLY B 1 6 ? -22.048 -38.269 27.005 1.000 16.199 6 GLY BBB O 1
ATOM 1945 N N . LYS B 1 7 ? -22.083 -36.298 25.888 1.000 12.364 7 LYS BBB N 1
ATOM 1946 C CA . LYS B 1 7 ? -20.623 -36.323 25.644 1.000 12.068 7 LYS BBB CA 1
ATOM 1947 C C . LYS B 1 7 ? -19.910 -35.426 26.603 1.000 10.841 7 LYS BBB C 1
ATOM 1948 O O . LYS B 1 7 ? -20.482 -34.432 27.039 1.000 11.898 7 LYS BBB O 1
ATOM 1954 N N . ASN B 1 8 ? -18.657 -35.754 26.834 1.000 9.774 8 ASN BBB N 1
ATOM 1955 C CA . ASN B 1 8 ? -17.787 -34.993 27.727 1.000 9.917 8 ASN BBB CA 1
ATOM 1956 C C . ASN B 1 8 ? -16.653 -34.390 26.895 1.000 9.129 8 ASN BBB C 1
ATOM 1957 O O . ASN B 1 8 ? -16.003 -35.130 26.104 1.000 9.559 8 ASN BBB O 1
ATOM 1962 N N . ALA B 1 9 ? -16.364 -33.116 27.072 1.000 9.446 9 ALA BBB N 1
ATOM 1963 C CA . ALA B 1 9 ? -15.345 -32.411 26.284 1.000 8.276 9 ALA BBB CA 1
ATOM 1964 C C . ALA B 1 9 ? -14.387 -31.689 27.186 1.000 8.856 9 ALA BBB C 1
ATOM 1965 O O . ALA B 1 9 ? -14.808 -31.075 28.190 1.000 11.216 9 ALA BBB O 1
ATOM 1967 N N . LEU B 1 10 ? -13.132 -31.629 26.807 1.000 8.348 10 LEU BBB N 1
ATOM 1968 C CA . LEU B 1 10 ? -12.115 -30.772 27.439 1.000 8.331 10 LEU BBB CA 1
ATOM 1969 C C . LEU B 1 10 ? -11.679 -29.768 26.395 1.000 7.891 10 LEU BBB C 1
ATOM 1970 O O . LEU B 1 10 ? -11.211 -30.190 25.278 1.000 8.168 10 LEU BBB O 1
ATOM 1975 N N . VAL B 1 11 ? -11.775 -28.483 26.674 1.000 7.442 11 VAL BBB N 1
ATOM 1976 C CA . VAL B 1 11 ? -11.224 -27.440 25.820 1.000 7.634 11 VAL BBB CA 1
ATOM 1977 C C . VAL B 1 11 ? -10.104 -26.800 26.563 1.000 7.656 11 VAL BBB C 1
ATOM 1978 O O . VAL B 1 11 ? -10.341 -26.125 27.613 1.000 7.909 11 VAL BBB O 1
ATOM 1982 N N . THR B 1 12 ? -8.867 -27.011 26.151 1.000 7.093 12 THR BBB N 1
ATOM 1983 C CA . THR B 1 12 ? -7.789 -26.345 26.879 1.000 7.416 12 THR BBB CA 1
ATOM 1984 C C . THR B 1 12 ? -7.834 -24.852 26.601 1.000 7.386 12 THR BBB C 1
ATOM 1985 O O . THR B 1 12 ? -8.198 -24.421 25.512 1.000 7.687 12 THR BBB O 1
ATOM 1989 N N . GLY B 1 13 ? -7.482 -24.068 27.601 1.000 7.711 13 GLY BBB N 1
ATOM 1990 C CA . GLY B 1 13 ? -7.494 -22.621 27.452 1.000 8.383 13 GLY BBB CA 1
ATOM 1991 C C . GLY B 1 13 ? -8.847 -22.053 27.068 1.000 8.314 13 GLY BBB C 1
ATOM 1992 O O . GLY B 1 13 ? -8.948 -21.296 26.117 1.000 8.995 13 GLY BBB O 1
ATOM 1993 N N . SER B 1 14 ? -9.895 -22.443 27.824 1.000 8.196 14 SER BBB N 1
ATOM 1994 C CA . SER B 1 14 ? -11.258 -21.994 27.527 1.000 8.568 14 SER BBB CA 1
ATOM 1995 C C . SER B 1 14 ? -11.757 -20.958 28.514 1.000 9.198 14 SER BBB C 1
ATOM 1996 O O . SER B 1 14 ? -12.939 -20.623 28.492 1.000 9.710 14 SER BBB O 1
ATOM 1999 N N . SER B 1 15 ? -10.859 -20.406 29.316 1.000 10.111 15 SER BBB N 1
ATOM 2000 C CA . SER B 1 15 ? -11.199 -19.214 30.131 1.000 10.962 15 SER BBB CA 1
ATOM 2001 C C . SER B 1 15 ? -11.433 -17.997 29.277 1.000 11.451 15 SER BBB C 1
ATOM 2002 O O . SER B 1 15 ? -12.186 -17.062 29.690 1.000 12.659 15 SER BBB O 1
ATOM 2005 N N . ARG B 1 16 ? -10.893 -17.935 28.065 1.000 11.880 16 ARG BBB N 1
ATOM 2006 C CA . ARG B 1 16 ? -10.819 -16.693 27.294 1.000 12.977 16 ARG BBB CA 1
ATOM 2007 C C . ARG B 1 16 ? -10.852 -16.998 25.812 1.000 12.252 16 ARG BBB C 1
ATOM 2008 O O . ARG B 1 16 ? -10.526 -18.159 25.416 1.000 10.896 16 ARG BBB O 1
ATOM 2016 N N . GLY B 1 17 ? -11.195 -16.059 24.948 1.000 12.041 17 GLY BBB N 1
ATOM 2017 C CA . GLY B 1 17 ? -10.887 -16.090 23.532 1.000 11.950 17 GLY BBB CA 1
ATOM 2018 C C . GLY B 1 17 ? -11.567 -17.195 22.786 1.000 10.930 17 GLY BBB C 1
ATOM 2019 O O . GLY B 1 17 ? -12.752 -17.504 23.021 1.000 10.875 17 GLY BBB O 1
ATOM 2020 N N . ILE B 1 18 ? -10.883 -17.770 21.778 1.000 10.581 18 ILE BBB N 1
ATOM 2021 C CA . ILE B 1 18 ? -11.468 -18.853 20.967 1.000 9.752 18 ILE BBB CA 1
ATOM 2022 C C . ILE B 1 18 ? -11.889 -20.028 21.850 1.000 9.202 18 ILE BBB C 1
ATOM 2023 O O . ILE B 1 18 ? -12.924 -20.617 21.597 1.000 9.314 18 ILE BBB O 1
ATOM 2028 N N . GLY B 1 19 ? -11.095 -20.358 22.821 1.000 8.736 19 GLY BBB N 1
ATOM 2029 C CA . GLY B 1 19 ? -11.425 -21.496 23.675 1.000 8.608 19 GLY BBB CA 1
ATOM 2030 C C . GLY B 1 19 ? -12.729 -21.238 24.425 1.000 8.841 19 GLY BBB C 1
ATOM 2031 O O . GLY B 1 19 ? -13.533 -22.161 24.512 1.000 8.772 19 GLY BBB O 1
ATOM 2032 N N . ARG B 1 20 ? -12.954 -20.041 24.970 1.000 9.344 20 ARG BBB N 1
ATOM 2033 C CA . ARG B 1 20 ? -14.239 -19.744 25.627 1.000 9.383 20 ARG BBB CA 1
ATOM 2034 C C . ARG B 1 20 ? -15.362 -19.914 24.640 1.000 9.535 20 ARG BBB C 1
ATOM 2035 O O . ARG B 1 20 ? -16.366 -20.542 24.961 1.000 10.028 20 ARG BBB O 1
ATOM 2043 N N . ALA B 1 21 ? -15.228 -19.372 23.431 1.000 9.320 21 ALA BBB N 1
ATOM 2044 C CA . ALA B 1 21 ? -16.306 -19.436 22.441 1.000 9.516 21 ALA BBB CA 1
ATOM 2045 C C . ALA B 1 21 ? -16.604 -20.884 22.080 1.000 9.289 21 ALA BBB C 1
ATOM 2046 O O . ALA B 1 21 ? -17.729 -21.267 21.827 1.000 9.555 21 ALA BBB O 1
ATOM 2048 N N . THR B 1 22 ? -15.546 -21.706 22.049 1.000 8.812 22 THR BBB N 1
ATOM 2049 C CA . THR B 1 22 ? -15.653 -23.135 21.759 1.000 8.626 22 THR BBB CA 1
ATOM 2050 C C . THR B 1 22 ? -16.391 -23.859 22.878 1.000 8.681 22 THR BBB C 1
ATOM 2051 O O . THR B 1 22 ? -17.309 -24.628 22.628 1.000 9.208 22 THR BBB O 1
ATOM 2055 N N . ALA B 1 23 ? -15.935 -23.647 24.100 1.000 8.754 23 ALA BBB N 1
ATOM 2056 C CA . ALA B 1 23 ? -16.607 -24.277 25.237 1.000 8.966 23 ALA BBB CA 1
ATOM 2057 C C . ALA B 1 23 ? -18.094 -23.929 25.270 1.000 9.242 23 ALA BBB C 1
ATOM 2058 O O . ALA B 1 23 ? -18.949 -24.793 25.518 1.000 9.658 23 ALA BBB O 1
ATOM 2060 N N . VAL B 1 24 ? -18.407 -22.663 25.031 1.000 9.308 24 VAL BBB N 1
ATOM 2061 C CA . VAL B 1 24 ? -19.824 -22.231 25.032 1.000 10.220 24 VAL BBB CA 1
ATOM 2062 C C . VAL B 1 24 ? -20.578 -23.010 24.009 1.000 10.098 24 VAL BBB C 1
ATOM 2063 O O . VAL B 1 24 ? -21.711 -23.472 24.258 1.000 11.041 24 VAL BBB O 1
ATOM 2067 N N . ARG B 1 25 ? -20.063 -23.124 22.809 1.000 9.944 25 ARG BBB N 1
ATOM 2068 C CA . ARG B 1 25 ? -20.785 -23.780 21.696 1.000 10.269 25 ARG BBB CA 1
ATOM 2069 C C . ARG B 1 25 ? -20.884 -25.274 21.916 1.000 10.067 25 ARG BBB C 1
ATOM 2070 O O . ARG B 1 25 ? -21.947 -25.855 21.635 1.000 12.314 25 ARG BBB O 1
ATOM 2078 N N . LEU B 1 26 ? -19.847 -25.949 22.432 1.000 9.572 26 LEU BBB N 1
ATOM 2079 C CA . LEU B 1 26 ? -19.958 -27.374 22.721 1.000 9.638 26 LEU BBB CA 1
ATOM 2080 C C . LEU B 1 26 ? -21.035 -27.608 23.783 1.000 9.946 26 LEU BBB C 1
ATOM 2081 O O . LEU B 1 26 ? -21.795 -28.573 23.671 1.000 10.395 26 LEU BBB O 1
ATOM 2086 N N . ALA B 1 27 ? -21.075 -26.761 24.786 1.000 10.353 27 ALA BBB N 1
ATOM 2087 C CA . ALA B 1 27 ? -22.075 -26.929 25.864 1.000 11.097 27 ALA BBB CA 1
ATOM 2088 C C . ALA B 1 27 ? -23.458 -26.662 25.328 1.000 11.014 27 ALA BBB C 1
ATOM 2089 O O . ALA B 1 27 ? -24.423 -27.360 25.786 1.000 11.844 27 ALA BBB O 1
ATOM 2091 N N . ARG B 1 28 ? -23.645 -25.737 24.403 1.000 11.159 28 ARG BBB N 1
ATOM 2092 C CA . ARG B 1 28 ? -24.990 -25.505 23.797 1.000 12.820 28 ARG BBB CA 1
ATOM 2093 C C . ARG B 1 28 ? -25.457 -26.773 23.127 1.000 12.049 28 ARG BBB C 1
ATOM 2094 O O . ARG B 1 28 ? -26.688 -27.003 23.028 1.000 14.510 28 ARG BBB O 1
ATOM 2102 N N . GLU B 1 29 ? -24.589 -27.599 22.588 1.000 11.772 29 GLU BBB N 1
ATOM 2103 C CA . GLU B 1 29 ? -24.915 -28.852 21.901 1.000 11.890 29 GLU BBB CA 1
ATOM 2104 C C . GLU B 1 29 ? -25.151 -29.981 22.883 1.000 11.130 29 GLU BBB C 1
ATOM 2105 O O . GLU B 1 29 ? -25.438 -31.092 22.476 1.000 12.919 29 GLU BBB O 1
ATOM 2111 N N . GLY B 1 30 ? -24.959 -29.736 24.171 1.000 11.006 30 GLY BBB N 1
ATOM 2112 C CA . GLY B 1 30 ? -25.243 -30.719 25.192 1.000 11.973 30 GLY BBB CA 1
ATOM 2113 C C . GLY B 1 30 ? -24.041 -31.363 25.841 1.000 11.377 30 GLY BBB C 1
ATOM 2114 O O . GLY B 1 30 ? -24.182 -32.192 26.762 1.000 12.703 30 GLY BBB O 1
ATOM 2115 N N . ALA B 1 31 ? -22.803 -30.979 25.433 1.000 10.407 31 ALA BBB N 1
ATOM 2116 C CA . ALA B 1 31 ? -21.629 -31.579 26.061 1.000 10.656 31 ALA BBB CA 1
ATOM 2117 C C . ALA B 1 31 ? -21.440 -31.086 27.481 1.000 10.560 31 ALA BBB C 1
ATOM 2118 O O . ALA B 1 31 ? -21.645 -29.894 27.724 1.000 11.009 31 ALA BBB O 1
ATOM 2120 N N . LEU B 1 32 ? -20.957 -31.902 28.366 1.000 10.493 32 LEU BBB N 1
ATOM 2121 C CA . LEU B 1 32 ? -20.379 -31.480 29.650 1.000 10.143 32 LEU BBB CA 1
ATOM 2122 C C . LEU B 1 32 ? -18.966 -30.971 29.334 1.000 9.619 32 LEU BBB C 1
ATOM 2123 O O . LEU B 1 32 ? -18.131 -31.794 28.816 1.000 10.586 32 LEU BBB O 1
ATOM 2128 N N . VAL B 1 33 ? -18.681 -29.724 29.648 1.000 9.681 33 VAL BBB N 1
ATOM 2129 C CA . VAL B 1 33 ? -17.391 -29.118 29.231 1.000 9.792 33 VAL BBB CA 1
ATOM 2130 C C . VAL B 1 33 ? -16.517 -28.842 30.419 1.000 10.125 33 VAL BBB C 1
ATOM 2131 O O . VAL B 1 33 ? -16.909 -28.112 31.358 1.000 10.301 33 VAL BBB O 1
ATOM 2135 N N . ALA B 1 34 ? -15.284 -29.379 30.360 1.000 9.147 34 ALA BBB N 1
ATOM 2136 C CA . ALA B 1 34 ? -14.227 -28.990 31.281 1.000 9.187 34 ALA BBB CA 1
ATOM 2137 C C . ALA B 1 34 ? -13.553 -27.751 30.723 1.000 8.692 34 ALA BBB C 1
ATOM 2138 O O . ALA B 1 34 ? -12.961 -27.801 29.618 1.000 9.899 34 ALA BBB O 1
ATOM 2140 N N . VAL B 1 35 ? -13.652 -26.653 31.443 1.000 9.336 35 VAL BBB N 1
ATOM 2141 C CA . VAL B 1 35 ? -13.158 -25.337 31.088 1.000 9.420 35 VAL BBB CA 1
ATOM 2142 C C . VAL B 1 35 ? -11.800 -25.187 31.723 1.000 9.995 35 VAL BBB C 1
ATOM 2143 O O . VAL B 1 35 ? -11.671 -24.875 32.930 1.000 10.742 35 VAL BBB O 1
ATOM 2147 N N . HIS B 1 36 ? -10.747 -25.419 30.966 1.000 9.447 36 HIS BBB N 1
ATOM 2148 C CA . HIS B 1 36 ? -9.369 -25.436 31.466 1.000 9.238 36 HIS BBB CA 1
ATOM 2149 C C . HIS B 1 36 ? -8.724 -24.082 31.311 1.000 10.034 36 HIS BBB C 1
ATOM 2150 O O . HIS B 1 36 ? -8.979 -23.337 30.384 1.000 10.289 36 HIS BBB O 1
ATOM 2157 N N . TYR B 1 37 ? -7.874 -23.765 32.277 1.000 10.706 37 TYR BBB N 1
ATOM 2158 C CA . TYR B 1 37 ? -7.138 -22.498 32.323 1.000 11.564 37 TYR BBB CA 1
ATOM 2159 C C . TYR B 1 37 ? -5.826 -22.695 33.080 1.000 10.862 37 TYR BBB C 1
ATOM 2160 O O . TYR B 1 37 ? -5.623 -23.683 33.771 1.000 11.773 37 TYR BBB O 1
ATOM 2169 N N . ALA B 1 38 ? -4.964 -21.704 32.927 1.000 11.866 38 ALA BBB N 1
ATOM 2170 C CA . ALA B 1 38 ? -3.672 -21.684 33.619 1.000 12.589 38 ALA BBB CA 1
ATOM 2171 C C . ALA B 1 38 ? -3.731 -20.940 34.949 1.000 13.660 38 ALA BBB C 1
ATOM 2172 O O . ALA B 1 38 ? -3.298 -21.511 35.978 1.000 16.307 38 ALA BBB O 1
ATOM 2174 N N . SER B 1 39 ? -4.195 -19.717 34.897 1.000 13.047 39 SER BBB N 1
ATOM 2175 C CA . SER B 1 39 ? -4.202 -18.898 36.124 1.000 14.780 39 SER BBB CA 1
ATOM 2176 C C . SER B 1 39 ? -5.414 -18.007 36.187 1.000 14.257 39 SER BBB C 1
ATOM 2177 O O . SER B 1 39 ? -5.709 -17.594 37.372 1.000 16.543 39 SER BBB O 1
ATOM 2180 N N . ASN B 1 40 ? -6.124 -17.696 35.119 1.000 14.627 40 ASN BBB N 1
ATOM 2181 C CA . ASN B 1 40 ? -7.231 -16.741 35.223 1.000 15.433 40 ASN BBB CA 1
ATOM 2182 C C . ASN B 1 40 ? -8.510 -17.446 35.649 1.000 15.872 40 ASN BBB C 1
ATOM 2183 O O . ASN B 1 40 ? -9.375 -17.740 34.804 1.000 14.843 40 ASN BBB O 1
ATOM 2188 N N . GLU B 1 41 ? -8.590 -17.781 36.932 1.000 16.135 41 GLU BBB N 1
ATOM 2189 C CA . GLU B 1 41 ? -9.722 -18.505 37.527 1.000 16.203 41 GLU BBB CA 1
ATOM 2190 C C . GLU B 1 41 ? -11.004 -17.697 37.303 1.000 16.212 41 GLU BBB C 1
ATOM 2191 O O . GLU B 1 41 ? -12.079 -18.282 37.053 1.000 16.875 41 GLU BBB O 1
ATOM 2197 N N . ALA B 1 42 ? -10.911 -16.374 37.434 1.000 17.019 42 ALA BBB N 1
ATOM 2198 C CA . ALA B 1 42 ? -12.136 -15.558 37.348 1.000 17.636 42 ALA BBB CA 1
ATOM 2199 C C . ALA B 1 42 ? -12.734 -15.730 35.936 1.000 16.259 42 ALA BBB C 1
ATOM 2200 O O . ALA B 1 42 ? -13.949 -15.850 35.767 1.000 17.263 42 ALA BBB O 1
ATOM 2202 N N . ALA B 1 43 ? -11.847 -15.688 34.902 1.000 15.670 43 ALA BBB N 1
ATOM 2203 C CA . ALA B 1 43 ? -12.268 -15.834 33.498 1.000 14.773 43 ALA BBB CA 1
ATOM 2204 C C . ALA B 1 43 ? -12.834 -17.260 33.252 1.000 14.266 43 ALA BBB C 1
ATOM 2205 O O . ALA B 1 43 ? -13.885 -17.389 32.620 1.000 14.143 43 ALA BBB O 1
ATOM 2207 N N . ALA B 1 44 ? -12.214 -18.286 33.812 1.000 14.012 44 ALA BBB N 1
ATOM 2208 C CA . ALA B 1 44 ? -12.758 -19.649 33.723 1.000 13.595 44 ALA BBB CA 1
ATOM 2209 C C . ALA B 1 44 ? -14.155 -19.693 34.329 1.000 13.718 44 ALA BBB C 1
ATOM 2210 O O . ALA B 1 44 ? -15.097 -20.294 33.757 1.000 13.647 44 ALA BBB O 1
ATOM 2212 N N . ASP B 1 45 ? -14.307 -19.130 35.533 1.000 14.974 45 ASP BBB N 1
ATOM 2213 C CA . ASP B 1 45 ? -15.595 -19.152 36.228 1.000 15.712 45 ASP BBB CA 1
ATOM 2214 C C . ASP B 1 45 ? -16.638 -18.391 35.398 1.000 15.557 45 ASP BBB C 1
ATOM 2215 O O . ASP B 1 45 ? -17.829 -18.812 35.400 1.000 16.335 45 ASP BBB O 1
ATOM 2220 N N . GLU B 1 46 ? -16.258 -17.367 34.669 1.000 16.435 46 GLU BBB N 1
ATOM 2221 C CA . GLU B 1 46 ? -17.165 -16.649 33.751 1.000 18.740 46 GLU BBB CA 1
ATOM 2222 C C . GLU B 1 46 ? -17.604 -17.541 32.584 1.000 16.518 46 GLU BBB C 1
ATOM 2223 O O . GLU B 1 46 ? -18.734 -17.470 32.134 1.000 17.377 46 GLU BBB O 1
ATOM 2229 N N . THR B 1 47 ? -16.673 -18.227 31.944 1.000 14.840 47 THR BBB N 1
ATOM 2230 C CA . THR B 1 47 ? -17.096 -19.195 30.911 1.000 13.774 47 THR BBB CA 1
ATOM 2231 C C . THR B 1 47 ? -18.120 -20.183 31.505 1.000 12.853 47 THR BBB C 1
ATOM 2232 O O . THR B 1 47 ? -19.145 -20.425 30.852 1.000 12.985 47 THR BBB O 1
ATOM 2236 N N . VAL B 1 48 ? -17.781 -20.783 32.630 1.000 13.761 48 VAL BBB N 1
ATOM 2237 C CA . VAL B 1 48 ? -18.695 -21.759 33.284 1.000 13.992 48 VAL BBB CA 1
ATOM 2238 C C . VAL B 1 48 ? -20.069 -21.106 33.556 1.000 14.203 48 VAL BBB C 1
ATOM 2239 O O . VAL B 1 48 ? -21.100 -21.684 33.250 1.000 14.565 48 VAL BBB O 1
ATOM 2243 N N . ALA B 1 49 ? -20.035 -19.881 34.093 1.000 14.950 49 ALA BBB N 1
ATOM 2244 C CA . ALA B 1 49 ? -21.323 -19.197 34.416 1.000 16.336 49 ALA BBB CA 1
ATOM 2245 C C . ALA B 1 49 ? -22.138 -18.994 33.152 1.000 16.930 49 ALA BBB C 1
ATOM 2246 O O . ALA B 1 49 ? -23.414 -19.171 33.203 1.000 17.121 49 ALA BBB O 1
ATOM 2248 N N . GLN B 1 50 ? -21.545 -18.568 32.054 1.000 17.013 50 GLN BBB N 1
ATOM 2249 C CA . GLN B 1 50 ? -22.277 -18.406 30.803 1.000 16.525 50 GLN BBB CA 1
ATOM 2250 C C . GLN B 1 50 ? -22.901 -19.729 30.404 1.000 16.381 50 GLN BBB C 1
ATOM 2251 O O . GLN B 1 50 ? -24.089 -19.781 29.982 1.000 16.289 50 GLN BBB O 1
ATOM 2257 N N . ILE B 1 51 ? -22.112 -20.804 30.417 1.000 14.030 51 ILE BBB N 1
ATOM 2258 C CA . ILE B 1 51 ? -22.644 -22.116 30.005 1.000 12.943 51 ILE BBB CA 1
ATOM 2259 C C . ILE B 1 51 ? -23.846 -22.486 30.889 1.000 14.265 51 ILE BBB C 1
ATOM 2260 O O . ILE B 1 51 ? -24.848 -22.972 30.352 1.000 14.591 51 ILE BBB O 1
ATOM 2265 N N . GLU B 1 52 ? -23.704 -22.322 32.186 1.000 14.645 52 GLU BBB N 1
ATOM 2266 C CA . GLU B 1 52 ? -24.839 -22.668 33.096 1.000 15.677 52 GLU BBB CA 1
ATOM 2267 C C . GLU B 1 52 ? -26.069 -21.790 32.837 1.000 16.579 52 GLU BBB C 1
ATOM 2268 O O . GLU B 1 52 ? -27.177 -22.316 32.809 1.000 18.310 52 GLU BBB O 1
ATOM 2274 N N . ARG B 1 53 ? -25.882 -20.518 32.567 1.000 16.089 53 ARG BBB N 1
ATOM 2275 C CA . ARG B 1 53 ? -27.042 -19.611 32.346 1.000 19.354 53 ARG BBB CA 1
ATOM 2276 C C . ARG B 1 53 ? -27.727 -19.998 31.069 1.000 19.122 53 ARG BBB C 1
ATOM 2277 O O . ARG B 1 53 ? -28.939 -19.808 30.962 1.000 20.334 53 ARG BBB O 1
ATOM 2285 N N . GLU B 1 54 ? -27.001 -20.523 30.089 1.000 18.325 54 GLU BBB N 1
ATOM 2286 C CA . GLU B 1 54 ? -27.565 -20.989 28.821 1.000 17.902 54 GLU BBB CA 1
ATOM 2287 C C . GLU B 1 54 ? -28.149 -22.406 28.948 1.000 17.452 54 GLU BBB C 1
ATOM 2288 O O . GLU B 1 54 ? -28.617 -22.892 27.924 1.000 20.100 54 GLU BBB O 1
ATOM 2294 N N . GLY B 1 55 ? -28.141 -23.011 30.126 1.000 17.128 55 GLY BBB N 1
ATOM 2295 C CA . GLY B 1 55 ? -28.753 -24.304 30.374 1.000 17.371 55 GLY BBB CA 1
ATOM 2296 C C . GLY B 1 55 ? -27.888 -25.507 30.133 1.000 15.925 55 GLY BBB C 1
ATOM 2297 O O . GLY B 1 55 ? -28.369 -26.627 30.160 1.000 17.445 55 GLY BBB O 1
ATOM 2298 N N . GLY B 1 56 ? -26.574 -25.287 30.100 1.000 15.232 56 GLY BBB N 1
ATOM 2299 C CA . GLY B 1 56 ? -25.600 -26.395 29.956 1.000 14.910 56 GLY BBB CA 1
ATOM 2300 C C . GLY B 1 56 ? -24.855 -26.708 31.222 1.000 15.495 56 GLY BBB C 1
ATOM 2301 O O . GLY B 1 56 ? -25.184 -26.236 32.343 1.000 16.558 56 GLY BBB O 1
ATOM 2302 N N . ARG B 1 57 ? -23.830 -27.560 31.067 1.000 13.583 57 ARG BBB N 1
ATOM 2303 C CA . ARG B 1 57 ? -23.073 -28.080 32.202 1.000 14.260 57 ARG BBB CA 1
ATOM 2304 C C . ARG B 1 57 ? -21.589 -27.849 31.930 1.000 12.120 57 ARG BBB C 1
ATOM 2305 O O . ARG B 1 57 ? -21.115 -28.177 30.801 1.000 12.758 57 ARG BBB O 1
ATOM 2313 N N . ALA B 1 58 ? -20.856 -27.384 32.892 1.000 12.075 58 ALA BBB N 1
ATOM 2314 C CA . ALA B 1 58 ? -19.389 -27.180 32.779 1.000 11.678 58 ALA BBB CA 1
ATOM 2315 C C . ALA B 1 58 ? -18.776 -27.086 34.158 1.000 12.464 58 ALA BBB C 1
ATOM 2316 O O . ALA B 1 58 ? -19.472 -26.806 35.188 1.000 13.410 58 ALA BBB O 1
ATOM 2318 N N . PHE B 1 59 ? -17.468 -27.203 34.232 1.000 11.218 59 PHE BBB N 1
ATOM 2319 C CA . PHE B 1 59 ? -16.714 -26.995 35.469 1.000 11.384 59 PHE BBB CA 1
ATOM 2320 C C . PHE B 1 59 ? -15.314 -26.586 35.112 1.000 11.331 59 PHE BBB C 1
ATOM 2321 O O . PHE B 1 59 ? -14.808 -26.978 34.018 1.000 11.125 59 PHE BBB O 1
ATOM 2329 N N . PRO B 1 60 ? -14.651 -25.841 35.978 1.000 11.278 60 PRO BBB N 1
ATOM 2330 C CA . PRO B 1 60 ? -13.330 -25.381 35.669 1.000 11.313 60 PRO BBB CA 1
ATOM 2331 C C . PRO B 1 60 ? -12.230 -26.337 36.092 1.000 11.983 60 PRO BBB C 1
ATOM 2332 O O . PRO B 1 60 ? -12.391 -27.097 37.059 1.000 11.819 60 PRO BBB O 1
ATOM 2336 N N . VAL B 1 61 ? -11.106 -26.324 35.387 1.000 10.948 61 VAL BBB N 1
ATOM 2337 C CA . VAL B 1 61 ? -9.938 -27.173 35.688 1.000 10.986 61 VAL BBB CA 1
ATOM 2338 C C . VAL B 1 61 ? -8.704 -26.337 35.536 1.000 10.701 61 VAL BBB C 1
ATOM 2339 O O . VAL B 1 61 ? -8.434 -25.816 34.435 1.000 11.148 61 VAL BBB O 1
ATOM 2343 N N . ARG B 1 62 ? -7.950 -26.229 36.614 1.000 11.304 62 ARG BBB N 1
ATOM 2344 C CA . ARG B 1 62 ? -6.703 -25.435 36.542 1.000 11.391 62 ARG BBB CA 1
ATOM 2345 C C . ARG B 1 62 ? -5.502 -26.308 36.258 1.000 11.305 62 ARG BBB C 1
ATOM 2346 O O . ARG B 1 62 ? -5.265 -27.290 36.980 1.000 13.551 62 ARG BBB O 1
ATOM 2354 N N . ALA B 1 63 ? -4.661 -25.928 35.278 1.000 10.840 63 ALA BBB N 1
ATOM 2355 C CA . ALA B 1 63 ? -3.351 -26.613 35.125 1.000 10.022 63 ALA BBB CA 1
ATOM 2356 C C . ALA B 1 63 ? -2.499 -25.757 34.245 1.000 10.109 63 ALA BBB C 1
ATOM 2357 O O . ALA B 1 63 ? -2.812 -25.627 33.008 1.000 10.500 63 ALA BBB O 1
ATOM 2359 N N . GLU B 1 64 ? -1.393 -25.238 34.719 1.000 10.333 64 GLU BBB N 1
ATOM 2360 C CA A GLU B 1 64 ? -0.361 -24.636 33.874 0.500 10.686 64 GLU BBB CA 1
ATOM 2361 C CA B GLU B 1 64 ? -0.428 -24.618 33.807 0.500 10.883 64 GLU BBB CA 1
ATOM 2362 C C . GLU B 1 64 ? 0.256 -25.716 32.990 1.000 10.645 64 GLU BBB C 1
ATOM 2363 O O . GLU B 1 64 ? 0.707 -26.735 33.538 1.000 12.687 64 GLU BBB O 1
ATOM 2374 N N . LEU B 1 65 ? 0.218 -25.556 31.676 1.000 9.354 65 LEU BBB N 1
ATOM 2375 C CA . LEU B 1 65 ? 0.902 -26.448 30.755 1.000 9.971 65 LEU BBB CA 1
ATOM 2376 C C . LEU B 1 65 ? 2.309 -25.979 30.495 1.000 10.092 65 LEU BBB C 1
ATOM 2377 O O . LEU B 1 65 ? 2.636 -24.789 30.551 1.000 11.085 65 LEU BBB O 1
ATOM 2382 N N . GLY B 1 66 ? 3.143 -26.951 30.143 1.000 10.732 66 GLY BBB N 1
ATOM 2383 C CA . GLY B 1 66 ? 4.508 -26.679 29.763 1.000 11.968 66 GLY BBB CA 1
ATOM 2384 C C . GLY B 1 66 ? 5.424 -26.721 30.939 1.000 12.951 66 GLY BBB C 1
ATOM 2385 O O . GLY B 1 66 ? 6.588 -26.236 30.805 1.000 15.077 66 GLY BBB O 1
ATOM 2386 N N . VAL B 1 67 ? 5.024 -27.320 32.066 1.000 14.146 67 VAL BBB N 1
ATOM 2387 C CA . VAL B 1 67 ? 5.809 -27.543 33.299 1.000 14.688 67 VAL BBB CA 1
ATOM 2388 C C . VAL B 1 67 ? 5.642 -28.985 33.749 1.000 15.346 67 VAL BBB C 1
ATOM 2389 O O . VAL B 1 67 ? 4.627 -29.665 33.428 1.000 14.496 67 VAL BBB O 1
ATOM 2393 N N . ALA B 1 68 ? 6.611 -29.502 34.491 1.000 15.158 68 ALA BBB N 1
ATOM 2394 C CA . ALA B 1 68 ? 6.538 -30.842 35.070 1.000 15.244 68 ALA BBB CA 1
ATOM 2395 C C . ALA B 1 68 ? 5.247 -31.055 35.837 1.000 14.806 68 ALA BBB C 1
ATOM 2396 O O . ALA B 1 68 ? 4.827 -30.171 36.598 1.000 17.634 68 ALA BBB O 1
ATOM 2398 N N . GLY B 1 69 ? 4.617 -32.199 35.529 1.000 14.298 69 GLY BBB N 1
ATOM 2399 C CA . GLY B 1 69 ? 3.362 -32.577 36.213 1.000 13.581 69 GLY BBB CA 1
ATOM 2400 C C . GLY B 1 69 ? 2.122 -31.956 35.618 1.000 12.417 69 GLY BBB C 1
ATOM 2401 O O . GLY B 1 69 ? 1.002 -32.177 36.200 1.000 12.842 69 GLY BBB O 1
ATOM 2402 N N . ASP B 1 70 ? 2.234 -31.212 34.524 1.000 11.562 70 ASP BBB N 1
ATOM 2403 C CA . ASP B 1 70 ? 1.056 -30.528 33.918 1.000 11.292 70 ASP BBB CA 1
ATOM 2404 C C . ASP B 1 70 ? -0.068 -31.472 33.496 1.000 10.546 70 ASP BBB C 1
ATOM 2405 O O . ASP B 1 70 ? -1.231 -31.236 33.883 1.000 10.150 70 ASP BBB O 1
ATOM 2410 N N . VAL B 1 71 ? 0.243 -32.522 32.763 1.000 9.851 71 VAL BBB N 1
ATOM 2411 C CA . VAL B 1 71 ? -0.813 -33.436 32.291 1.000 10.469 71 VAL BBB CA 1
ATOM 2412 C C . VAL B 1 71 ? -1.465 -34.114 33.481 1.000 9.797 71 VAL BBB C 1
ATOM 2413 O O . VAL B 1 71 ? -2.676 -34.246 33.504 1.000 9.939 71 VAL BBB O 1
ATOM 2417 N N . HIS B 1 72 ? -0.655 -34.537 34.443 1.000 10.683 72 HIS BBB N 1
ATOM 2418 C CA . HIS B 1 72 ? -1.197 -35.181 35.641 1.000 11.519 72 HIS BBB CA 1
ATOM 2419 C C . HIS B 1 72 ? -2.139 -34.226 36.351 1.000 10.924 72 HIS BBB C 1
ATOM 2420 O O . HIS B 1 72 ? -3.209 -34.674 36.767 1.000 11.009 72 HIS BBB O 1
ATOM 2427 N N . GLU B 1 73 ? -1.724 -33.006 36.567 1.000 10.533 73 GLU BBB N 1
ATOM 2428 C CA . GLU B 1 73 ? -2.555 -32.039 37.288 1.000 10.818 73 GLU BBB CA 1
ATOM 2429 C C . GLU B 1 73 ? -3.870 -31.846 36.551 1.000 10.299 73 GLU BBB C 1
ATOM 2430 O O . GLU B 1 73 ? -4.931 -31.813 37.154 1.000 10.629 73 GLU BBB O 1
ATOM 2436 N N . LEU B 1 74 ? -3.808 -31.649 35.225 1.000 9.507 74 LEU BBB N 1
ATOM 2437 C CA . LEU B 1 74 ? -5.014 -31.406 34.437 1.000 9.831 74 LEU BBB CA 1
ATOM 2438 C C . LEU B 1 74 ? -5.947 -32.620 34.566 1.000 9.457 74 LEU BBB C 1
ATOM 2439 O O . LEU B 1 74 ? -7.114 -32.462 34.838 1.000 10.225 74 LEU BBB O 1
ATOM 2444 N N . PHE B 1 75 ? -5.437 -33.822 34.348 1.000 9.749 75 PHE BBB N 1
ATOM 2445 C CA . PHE B 1 75 ? -6.302 -35.022 34.387 1.000 9.894 75 PHE BBB CA 1
ATOM 2446 C C . PHE B 1 75 ? -6.802 -35.299 35.787 1.000 11.236 75 PHE BBB C 1
ATOM 2447 O O . PHE B 1 75 ? -7.909 -35.871 35.928 1.000 11.406 75 PHE BBB O 1
ATOM 2455 N N . LEU B 1 76 ? -6.108 -34.916 36.823 1.000 11.997 76 LEU BBB N 1
ATOM 2456 C CA . LEU B 1 76 ? -6.652 -35.107 38.191 1.000 14.075 76 LEU BBB CA 1
ATOM 2457 C C . LEU B 1 76 ? -7.926 -34.301 38.305 1.000 12.617 76 LEU BBB C 1
ATOM 2458 O O . LEU B 1 76 ? -8.945 -34.775 38.780 1.000 12.719 76 LEU BBB O 1
ATOM 2463 N N . GLY B 1 77 ? -7.912 -33.045 37.889 1.000 11.184 77 GLY BBB N 1
ATOM 2464 C CA . GLY B 1 77 ? -9.073 -32.204 37.983 1.000 11.575 77 GLY BBB CA 1
ATOM 2465 C C . GLY B 1 77 ? -10.151 -32.624 37.024 1.000 11.445 77 GLY BBB C 1
ATOM 2466 O O . GLY B 1 77 ? -11.335 -32.590 37.363 1.000 11.992 77 GLY BBB O 1
ATOM 2467 N N . LEU B 1 78 ? -9.764 -32.972 35.800 1.000 10.325 78 LEU BBB N 1
ATOM 2468 C CA . LEU B 1 78 ? -10.749 -33.368 34.802 1.000 9.981 78 LEU BBB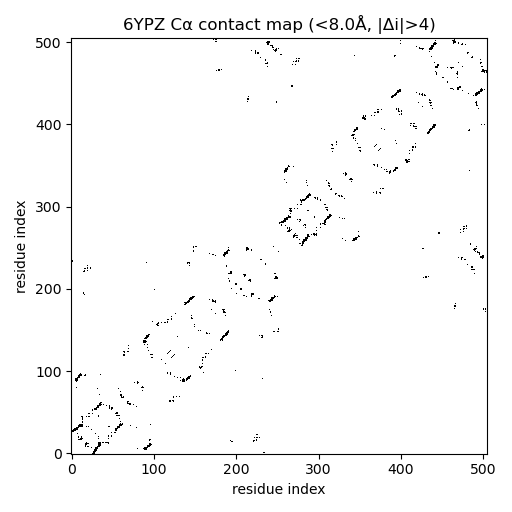 CA 1
ATOM 2469 C C . LEU B 1 78 ? -11.510 -34.595 35.311 1.000 9.979 78 LEU BBB C 1
ATOM 2470 O O . LEU B 1 78 ? -12.731 -34.668 35.258 1.000 9.997 78 LEU BBB O 1
ATOM 2475 N N . GLU B 1 79 ? -10.778 -35.657 35.662 1.000 10.244 79 GLU BBB N 1
ATOM 2476 C CA . GLU B 1 79 ? -11.427 -36.898 36.038 1.000 11.108 79 GLU BBB CA 1
ATOM 2477 C C . GLU B 1 79 ? -12.222 -36.748 37.310 1.000 11.272 79 GLU BBB C 1
ATOM 2478 O O . GLU B 1 79 ? -13.313 -37.368 37.391 1.000 12.474 79 GLU BBB O 1
ATOM 2484 N N . GLN B 1 80 ? -11.779 -35.964 38.272 1.000 11.369 80 GLN BBB N 1
ATOM 2485 C CA . GLN B 1 80 ? -12.611 -35.703 39.471 1.000 12.468 80 GLN BBB CA 1
ATOM 2486 C C . GLN B 1 80 ? -13.924 -35.096 39.069 1.000 11.889 80 GLN BBB C 1
ATOM 2487 O O . GLN B 1 80 ? -15.026 -35.483 39.537 1.000 12.954 80 GLN BBB O 1
ATOM 2493 N N . GLY B 1 81 ? -13.892 -34.070 38.235 1.000 11.854 81 GLY BBB N 1
ATOM 2494 C CA . GLY B 1 81 ? -15.115 -33.380 37.835 1.000 12.270 81 GLY BBB CA 1
ATOM 2495 C C . GLY B 1 81 ? -16.036 -34.250 36.987 1.000 12.058 81 GLY BBB C 1
ATOM 2496 O O . GLY B 1 81 ? -17.264 -34.209 37.181 1.000 12.732 81 GLY BBB O 1
ATOM 2497 N N . LEU B 1 82 ? -15.483 -35.039 36.082 1.000 11.893 82 LEU BBB N 1
ATOM 2498 C CA . LEU B 1 82 ? -16.329 -35.923 35.280 1.000 12.272 82 LEU BBB CA 1
ATOM 2499 C C . LEU B 1 82 ? -16.948 -36.969 36.190 1.000 12.677 82 LEU BBB C 1
ATOM 2500 O O . LEU B 1 82 ? -18.150 -37.243 36.034 1.000 12.937 82 LEU BBB O 1
ATOM 2505 N N . LYS B 1 83 ? -16.167 -37.526 37.114 1.000 13.089 83 LYS BBB N 1
ATOM 2506 C CA . LYS B 1 83 ? -16.713 -38.617 37.948 1.000 14.601 83 LYS BBB CA 1
ATOM 2507 C C . LYS B 1 83 ? -17.812 -38.043 38.859 1.000 13.400 83 LYS BBB C 1
ATOM 2508 O O . LYS B 1 83 ? -18.862 -38.732 39.036 1.000 14.534 83 LYS BBB O 1
ATOM 2514 N N . GLU B 1 84 ? -17.625 -36.883 39.424 1.000 14.283 84 GLU BBB N 1
ATOM 2515 C CA . GLU B 1 84 ? -18.644 -36.284 40.326 1.000 16.248 84 GLU BBB CA 1
ATOM 2516 C C . GLU B 1 84 ? -19.908 -36.110 39.541 1.000 15.709 84 GLU BBB C 1
ATOM 2517 O O . GLU B 1 84 ? -21.002 -36.268 40.144 1.000 17.874 84 GLU BBB O 1
ATOM 2523 N N . ARG B 1 85 ? -19.858 -35.709 38.277 1.000 15.130 85 ARG BBB N 1
ATOM 2524 C CA . ARG B 1 85 ? -21.056 -35.314 37.514 1.000 15.499 85 ARG BBB CA 1
ATOM 2525 C C . ARG B 1 85 ? -21.648 -36.440 36.702 1.000 16.637 85 ARG BBB C 1
ATOM 2526 O O . ARG B 1 85 ? -22.874 -36.275 36.305 1.000 20.333 85 ARG BBB O 1
ATOM 2534 N N . THR B 1 86 ? -20.954 -37.514 36.421 1.000 16.134 86 THR BBB N 1
ATOM 2535 C CA . THR B 1 86 ? -21.417 -38.543 35.485 1.000 15.956 86 THR BBB CA 1
ATOM 2536 C C . THR B 1 86 ? -21.245 -39.928 36.071 1.000 15.468 86 THR BBB C 1
ATOM 2537 O O . THR B 1 86 ? -21.727 -40.844 35.433 1.000 17.459 86 THR BBB O 1
ATOM 2541 N N . GLY B 1 87 ? -20.379 -40.084 37.062 1.000 16.173 87 GLY BBB N 1
ATOM 2542 C CA . GLY B 1 87 ? -20.007 -41.402 37.570 1.000 16.572 87 GLY BBB CA 1
ATOM 2543 C C . GLY B 1 87 ? -18.934 -42.056 36.707 1.000 17.482 87 GLY BBB C 1
ATOM 2544 O O . GLY B 1 87 ? -18.503 -43.161 37.026 1.000 21.074 87 GLY BBB O 1
ATOM 2545 N N . GLU B 1 88 ? -18.450 -41.387 35.650 1.000 15.844 88 GLU BBB N 1
ATOM 2546 C CA . GLU B 1 88 ? -17.508 -41.980 34.667 1.000 16.893 88 GLU BBB CA 1
ATOM 2547 C C . GLU B 1 88 ? -16.382 -40.973 34.450 1.000 14.012 88 GLU BBB C 1
ATOM 2548 O O . GLU B 1 88 ? -16.542 -39.794 34.752 1.000 14.118 88 GLU BBB O 1
ATOM 2554 N N . THR B 1 89 ? -15.308 -41.418 33.812 1.000 12.854 89 THR BBB N 1
ATOM 2555 C CA . THR 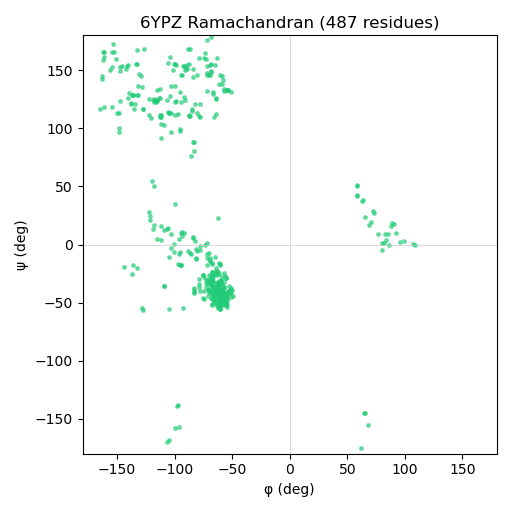B 1 89 ? -14.204 -40.511 33.426 1.000 12.931 89 THR BBB CA 1
ATOM 2556 C C . THR B 1 89 ? -14.019 -40.461 31.903 1.000 11.715 89 THR BBB C 1
ATOM 2557 O O . THR B 1 89 ? -13.002 -39.935 31.429 1.000 12.146 89 THR BBB O 1
ATOM 2561 N N . THR B 1 90 ? -14.985 -40.902 31.171 1.000 11.885 90 THR BBB N 1
ATOM 2562 C CA . THR B 1 90 ? -14.999 -40.892 29.687 1.000 12.380 90 THR BBB CA 1
ATOM 2563 C C . THR B 1 90 ? -14.737 -39.497 29.165 1.000 11.087 90 THR BBB C 1
ATOM 2564 O O . THR B 1 90 ? -15.372 -38.551 29.584 1.000 11.623 90 THR BBB O 1
ATOM 2568 N N . LEU B 1 91 ? -13.834 -39.377 28.177 1.000 10.758 91 LEU BBB N 1
ATOM 2569 C CA . LEU B 1 91 ? -13.554 -38.118 27.502 1.000 9.648 91 LEU BBB CA 1
ATOM 2570 C C . LEU B 1 91 ? -13.813 -38.329 26.020 1.000 9.270 91 LEU BBB C 1
ATOM 2571 O O . LEU B 1 91 ? -13.079 -39.073 25.362 1.000 11.153 91 LEU BBB O 1
ATOM 2576 N N . ASP B 1 92 ? -14.830 -37.720 25.487 1.000 8.760 92 ASP BBB N 1
ATOM 2577 C CA . ASP B 1 92 ? -15.220 -37.857 24.083 1.000 8.749 92 ASP BBB CA 1
ATOM 2578 C C . ASP B 1 92 ? -14.417 -36.924 23.186 1.000 8.629 92 ASP BBB C 1
ATOM 2579 O O . ASP B 1 92 ? -14.158 -37.302 22.009 1.000 9.043 92 ASP BBB O 1
ATOM 2584 N N . ILE B 1 93 ? -14.180 -35.706 23.620 1.000 7.880 93 ILE BBB N 1
ATOM 2585 C CA . ILE B 1 93 ? -13.663 -34.622 22.769 1.000 7.889 93 ILE BBB CA 1
ATOM 2586 C C . ILE B 1 93 ? -12.506 -33.952 23.493 1.000 7.581 93 ILE BBB C 1
ATOM 2587 O O . ILE B 1 93 ? -12.678 -33.527 24.653 1.000 8.105 93 ILE BBB O 1
ATOM 2592 N N . LEU B 1 94 ? -11.368 -33.804 22.835 1.000 7.186 94 LEU BBB N 1
ATOM 2593 C CA . LEU B 1 94 ? -10.245 -32.980 23.297 1.000 7.191 94 LEU BBB CA 1
ATOM 2594 C C . LEU B 1 94 ? -10.035 -31.884 22.289 1.000 6.942 94 LEU BBB C 1
ATOM 2595 O O . LEU B 1 94 ? -9.771 -32.227 21.088 1.000 7.172 94 LEU BBB O 1
ATOM 2600 N N . VAL B 1 95 ? -10.040 -30.665 22.715 1.000 6.785 95 VAL BBB N 1
ATOM 2601 C CA . VAL B 1 95 ? -9.618 -29.527 21.879 1.000 6.679 95 VAL BBB CA 1
ATOM 2602 C C . VAL B 1 95 ? -8.345 -28.943 22.444 1.000 6.622 95 VAL BBB C 1
ATOM 2603 O O . VAL B 1 95 ? -8.347 -28.385 23.570 1.000 7.202 95 VAL BBB O 1
ATOM 2607 N N . ASN B 1 96 ? -7.244 -29.094 21.717 1.000 6.466 96 ASN BBB N 1
ATOM 2608 C CA . ASN B 1 96 ? -5.949 -28.498 22.087 1.000 6.479 96 ASN BBB CA 1
ATOM 2609 C C . ASN B 1 96 ? -5.921 -27.078 21.584 1.000 6.425 96 ASN BBB C 1
ATOM 2610 O O . ASN B 1 96 ? -5.525 -26.803 20.433 1.000 7.371 96 ASN BBB O 1
ATOM 2615 N N . ASN B 1 97 ? -6.405 -26.176 22.399 1.000 6.934 97 ASN BBB N 1
ATOM 2616 C CA . ASN B 1 97 ? -6.565 -24.753 22.075 1.000 7.153 97 ASN BBB CA 1
ATOM 2617 C C . ASN B 1 97 ? -5.604 -23.848 22.805 1.000 7.163 97 ASN BBB C 1
ATOM 2618 O O . ASN B 1 97 ? -5.150 -22.863 22.232 1.000 7.950 97 ASN BBB O 1
ATOM 2623 N N . ALA B 1 98 ? -5.263 -24.138 24.053 1.000 7.211 98 ALA BBB N 1
ATOM 2624 C CA . ALA B 1 98 ? -4.367 -23.252 24.856 1.000 8.022 98 ALA BBB CA 1
ATOM 2625 C C . ALA B 1 98 ? -3.031 -23.107 24.110 1.000 7.572 98 ALA BBB C 1
ATOM 2626 O O . ALA B 1 98 ? -2.513 -24.081 23.567 1.000 8.381 98 ALA BBB O 1
ATOM 2628 N N . ALA B 1 99 ? -2.455 -21.926 24.137 1.000 8.138 99 ALA BBB N 1
ATOM 2629 C CA . ALA B 1 99 ? -1.151 -21.676 23.514 1.000 8.457 99 ALA BBB CA 1
ATOM 2630 C C . ALA B 1 99 ? -0.560 -20.431 24.086 1.000 9.246 99 ALA BBB C 1
ATOM 2631 O O . ALA B 1 99 ? -1.297 -19.553 24.610 1.000 11.500 99 ALA BBB O 1
ATOM 2633 N N . VAL B 1 100 ? 0.734 -20.301 23.909 1.000 9.675 100 VAL BBB N 1
ATOM 2634 C CA . VAL B 1 100 ? 1.517 -19.056 24.017 1.000 12.588 100 VAL BBB CA 1
ATOM 2635 C C . VAL B 1 100 ? 1.464 -18.407 22.649 1.000 13.650 100 VAL BBB C 1
ATOM 2636 O O . VAL B 1 100 ? 1.926 -18.997 21.627 1.000 12.959 100 VAL BBB O 1
ATOM 2640 N N . THR B 1 101 ? 0.776 -17.258 22.503 1.000 19.296 101 THR BBB N 1
ATOM 2641 C CA . THR B 1 101 ? 0.354 -16.640 21.181 1.000 21.312 101 THR BBB CA 1
ATOM 2642 C C . THR B 1 101 ? 0.269 -15.133 21.256 1.000 25.049 101 THR BBB C 1
ATOM 2643 O O . THR B 1 101 ? -0.129 -14.772 22.399 1.000 27.022 101 THR BBB O 1
ATOM 2647 N N . ASP B 1 104 ? 3.045 -9.214 19.024 1.000 26.437 104 ASP BBB N 1
ATOM 2648 C CA . ASP B 1 104 ? 3.574 -8.827 17.693 1.000 22.788 104 ASP BBB CA 1
ATOM 2649 C C . ASP B 1 104 ? 4.776 -9.725 17.357 1.000 18.765 104 ASP BBB C 1
ATOM 2650 O O . ASP B 1 104 ? 5.625 -9.345 16.579 1.000 22.196 104 ASP BBB O 1
ATOM 2655 N N . GLY B 1 105 ? 4.827 -10.844 17.956 1.000 14.626 105 GLY BBB N 1
ATOM 2656 C CA . GLY B 1 105 ? 5.886 -11.842 17.709 1.000 13.669 105 GLY BBB CA 1
ATOM 2657 C C . GLY B 1 105 ? 7.238 -11.364 18.201 1.000 12.246 105 GLY BBB C 1
ATOM 2658 O O . GLY B 1 105 ? 7.383 -10.517 19.124 1.000 14.014 105 GLY BBB O 1
ATOM 2659 N N . ILE B 1 106 ? 8.302 -11.901 17.601 1.000 10.741 106 ILE BBB N 1
ATOM 2660 C CA . ILE B 1 106 ? 9.712 -11.716 18.006 1.000 10.364 106 ILE BBB CA 1
ATOM 2661 C C . ILE B 1 106 ? 10.528 -11.755 16.726 1.000 9.802 106 ILE BBB C 1
ATOM 2662 O O . ILE B 1 106 ? 10.393 -12.753 15.971 1.000 10.051 106 ILE BBB O 1
ATOM 2667 N N . LEU B 1 107 ? 11.299 -10.759 16.415 1.000 9.963 107 LEU BBB N 1
ATOM 2668 C CA . LEU B 1 107 ? 12.118 -10.811 15.214 1.000 9.812 107 LEU BBB CA 1
ATOM 2669 C C . LEU B 1 107 ? 13.072 -11.970 15.316 1.000 9.736 107 LEU BBB C 1
ATOM 2670 O O . LEU B 1 107 ? 13.564 -12.313 16.398 1.000 9.573 107 LEU BBB O 1
ATOM 2675 N N . PRO B 1 108 ? 13.385 -12.637 14.170 1.000 9.116 108 PRO BBB N 1
ATOM 2676 C CA . PRO B 1 108 ? 14.229 -13.822 14.246 1.000 9.729 108 PRO BBB CA 1
ATOM 2677 C C . PRO B 1 108 ? 15.536 -13.643 15.004 1.000 10.169 108 PRO BBB C 1
ATOM 2678 O O . PRO B 1 108 ? 15.943 -14.524 15.721 1.000 11.110 108 PRO BBB O 1
ATOM 2682 N N . GLU B 1 109 ? 16.165 -12.501 14.821 1.000 10.861 109 GLU BBB N 1
ATOM 2683 C CA . GLU B 1 109 ? 17.449 -12.215 15.478 1.000 12.921 109 GLU BBB CA 1
ATOM 2684 C C . GLU B 1 109 ? 17.321 -12.168 16.986 1.000 11.680 109 GLU BBB C 1
ATOM 2685 O O . GLU B 1 109 ? 18.389 -12.323 17.655 1.000 13.100 109 GLU BBB O 1
ATOM 2691 N N . ASP B 1 110 ? 16.155 -11.924 17.515 1.000 10.657 110 ASP BBB N 1
ATOM 2692 C CA . ASP B 1 110 ? 15.919 -11.703 18.953 1.000 11.014 110 ASP BBB CA 1
ATOM 2693 C C . ASP B 1 110 ? 15.374 -12.911 19.659 1.000 11.082 110 ASP BBB C 1
ATOM 2694 O O . ASP B 1 110 ? 15.120 -12.891 20.894 1.000 12.742 110 ASP BBB O 1
ATOM 2699 N N . VAL B 1 111 ? 15.037 -13.991 18.925 1.000 10.270 111 VAL BBB N 1
ATOM 2700 C CA . VAL B 1 111 ? 14.517 -15.190 19.538 1.000 10.135 111 VAL BBB CA 1
ATOM 2701 C C . VAL B 1 111 ? 15.597 -15.838 20.378 1.000 10.599 111 VAL BBB C 1
ATOM 2702 O O . VAL B 1 111 ? 16.677 -16.120 19.864 1.000 12.985 111 VAL BBB O 1
ATOM 2706 N N . THR B 1 112 ? 15.297 -16.182 21.589 1.000 10.524 112 THR BBB N 1
ATOM 2707 C CA . THR B 1 112 ? 16.240 -16.848 22.482 1.000 10.349 112 THR BBB CA 1
ATOM 2708 C C . THR B 1 112 ? 15.910 -18.322 22.595 1.000 10.171 112 THR BBB C 1
ATOM 2709 O O . THR B 1 112 ? 14.745 -18.754 22.368 1.000 10.141 112 THR BBB O 1
ATOM 2713 N N . ALA B 1 113 ? 16.856 -19.118 23.051 1.000 10.361 113 ALA BBB N 1
ATOM 2714 C CA . ALA B 1 113 ? 16.651 -20.521 23.353 1.000 10.436 113 ALA BBB CA 1
ATOM 2715 C C . ALA B 1 113 ? 15.535 -20.690 24.347 1.000 9.157 113 ALA BBB C 1
ATOM 2716 O O . ALA B 1 113 ? 14.660 -21.588 24.190 1.000 10.359 113 ALA BBB O 1
ATOM 2718 N N . GLU B 1 114 ? 15.484 -19.878 25.387 1.000 9.739 114 GLU BBB N 1
ATOM 2719 C CA . GLU B 1 114 ? 14.441 -19.972 26.394 1.000 10.233 114 GLU BBB CA 1
ATOM 2720 C C . GLU B 1 114 ? 13.059 -19.733 25.791 1.000 9.712 114 GLU BBB C 1
ATOM 2721 O O . GLU B 1 114 ? 12.070 -20.387 26.210 1.000 10.325 114 GLU BBB O 1
ATOM 2727 N N . GLN B 1 115 ? 12.930 -18.775 24.931 1.000 10.062 115 GLN BBB N 1
ATOM 2728 C CA . GLN B 1 115 ? 11.650 -18.540 24.239 1.000 10.591 115 GLN BBB CA 1
ATOM 2729 C C . GLN B 1 115 ? 11.295 -19.718 23.364 1.000 10.507 115 GLN BBB C 1
ATOM 2730 O O . GLN B 1 115 ? 10.075 -20.150 23.356 1.000 11.916 115 GLN BBB O 1
ATOM 2736 N N . LEU B 1 116 ? 12.213 -20.251 22.589 1.000 10.520 116 LEU BBB N 1
ATOM 2737 C CA . LEU B 1 116 ? 11.906 -21.436 21.767 1.000 12.050 116 LEU BBB CA 1
ATOM 2738 C C . LEU B 1 116 ? 11.421 -22.532 22.686 1.000 11.175 116 LEU BBB C 1
ATOM 2739 O O . LEU B 1 116 ? 10.382 -23.254 22.328 1.000 13.529 116 LEU BBB O 1
ATOM 2744 N N . ASP B 1 117 ? 12.014 -22.744 23.812 1.000 10.083 117 ASP BBB N 1
ATOM 2745 C CA . ASP B 1 117 ? 11.594 -23.830 24.705 1.000 9.841 117 ASP BBB CA 1
ATOM 2746 C C . ASP B 1 117 ? 10.185 -23.562 25.222 1.000 10.426 117 ASP BBB C 1
ATOM 2747 O O . ASP B 1 117 ? 9.402 -24.517 25.284 1.000 9.616 117 ASP BBB O 1
ATOM 2752 N N . ARG B 1 118 ? 9.868 -22.347 25.608 1.000 9.401 118 ARG BBB N 1
ATOM 2753 C CA . ARG B 1 118 ? 8.539 -22.070 26.194 1.000 9.230 118 ARG BBB CA 1
ATOM 2754 C C . ARG B 1 118 ? 7.462 -22.250 25.134 1.000 8.974 118 ARG BBB C 1
ATOM 2755 O O . ARG B 1 118 ? 6.422 -22.896 25.436 1.000 9.094 118 ARG BBB O 1
ATOM 2763 N N . TYR B 1 119 ? 7.653 -21.697 23.956 1.000 9.758 119 TYR BBB N 1
ATOM 2764 C CA . TYR B 1 119 ? 6.683 -21.903 22.896 1.000 9.537 119 TYR BBB CA 1
ATOM 2765 C C . TYR B 1 119 ? 6.500 -23.403 22.661 1.000 9.196 119 TYR BBB C 1
ATOM 2766 O O . TYR B 1 119 ? 5.337 -23.838 22.535 1.000 9.134 119 TYR BBB O 1
ATOM 2775 N N . TYR B 1 120 ? 7.556 -24.156 22.517 1.000 8.435 120 TYR BBB N 1
ATOM 2776 C CA A TYR B 1 120 ? 7.333 -25.540 22.176 0.500 8.301 120 TYR BBB CA 1
ATOM 2777 C CA B TYR B 1 120 ? 7.537 -25.631 22.244 0.500 9.915 120 TYR BBB CA 1
ATOM 2778 C C . TYR B 1 120 ? 6.754 -26.329 23.344 1.000 8.803 120 TYR BBB C 1
ATOM 2779 O O . TYR B 1 120 ? 5.906 -27.216 23.104 1.000 8.276 120 TYR BBB O 1
ATOM 2796 N N . ALA B 1 121 ? 7.132 -26.028 24.576 1.000 7.897 121 ALA BBB N 1
ATOM 2797 C CA . ALA B 1 121 ? 6.570 -26.757 25.729 1.000 8.130 121 ALA BBB CA 1
ATOM 2798 C C . ALA B 1 121 ? 5.056 -26.640 25.757 1.000 7.904 121 ALA BBB C 1
ATOM 2799 O O . ALA B 1 121 ? 4.376 -27.671 26.018 1.000 8.212 121 ALA BBB O 1
ATOM 2801 N N . VAL B 1 122 ? 4.549 -25.465 25.551 1.000 7.799 122 VAL BBB N 1
ATOM 2802 C CA . VAL B 1 122 ? 3.116 -25.241 25.661 1.000 7.975 122 VAL BBB CA 1
ATOM 2803 C C . VAL B 1 122 ? 2.406 -25.633 24.381 1.000 7.724 122 VAL BBB C 1
ATOM 2804 O O . VAL B 1 122 ? 1.305 -26.160 24.450 1.000 7.908 122 VAL BBB O 1
ATOM 2808 N N . ASN B 1 123 ? 2.968 -25.300 23.225 1.000 7.267 123 ASN BBB N 1
ATOM 2809 C CA . ASN B 1 123 ? 2.197 -25.288 21.966 1.000 7.724 123 ASN BBB CA 1
ATOM 2810 C C . ASN B 1 123 ? 2.332 -26.594 21.176 1.000 7.380 123 ASN BBB C 1
ATOM 2811 O O . ASN B 1 123 ? 1.508 -26.817 20.295 1.000 8.362 123 ASN BBB O 1
ATOM 2816 N N . ALA B 1 124 ? 3.329 -27.407 21.466 1.000 7.809 124 ALA BBB N 1
ATOM 2817 C CA . ALA B 1 124 ? 3.579 -28.658 20.730 1.000 8.124 124 ALA BBB CA 1
ATOM 2818 C C . ALA B 1 124 ? 3.717 -29.850 21.641 1.000 7.559 124 ALA BBB C 1
ATOM 2819 O O . ALA B 1 124 ? 3.033 -30.867 21.469 1.000 8.217 124 ALA BBB O 1
ATOM 2821 N N . LYS B 1 125 ? 4.628 -29.770 22.620 1.000 7.205 125 LYS BBB N 1
ATOM 2822 C CA . LYS B 1 125 ? 4.864 -30.871 23.526 1.000 7.639 125 LYS BBB CA 1
ATOM 2823 C C . LYS B 1 125 ? 3.619 -31.176 24.349 1.000 7.507 125 LYS BBB C 1
ATOM 2824 O O . LYS B 1 125 ? 3.210 -32.363 24.428 1.000 7.922 125 LYS BBB O 1
ATOM 2830 N N . ALA B 1 126 ? 3.059 -30.177 25.013 1.000 7.369 126 ALA BBB N 1
ATOM 2831 C CA . ALA B 1 126 ? 1.884 -30.437 25.865 1.000 7.552 126 ALA BBB CA 1
ATOM 2832 C C . ALA B 1 126 ? 0.749 -31.008 25.040 1.000 7.590 126 ALA BBB C 1
ATOM 2833 O O . ALA B 1 126 ? 0.143 -31.987 25.461 1.000 7.707 126 ALA BBB O 1
ATOM 2835 N N . PRO B 1 127 ? 0.402 -30.472 23.869 1.000 7.148 127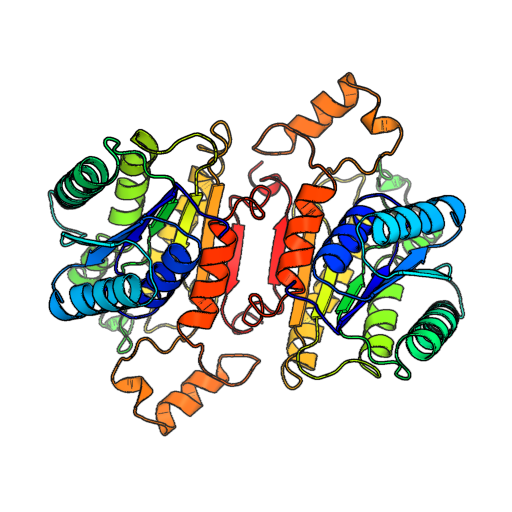 PRO BBB N 1
ATOM 2836 C CA . PRO B 1 127 ? -0.640 -31.119 23.063 1.000 7.236 127 PRO BBB CA 1
ATOM 2837 C C . PRO B 1 127 ? -0.381 -32.570 22.777 1.000 6.953 127 PRO BBB C 1
ATOM 2838 O O . PRO B 1 127 ? -1.334 -33.385 22.841 1.000 7.631 127 PRO BBB O 1
ATOM 2842 N N . PHE B 1 128 ? 0.844 -32.926 22.423 1.000 7.212 128 PHE BBB N 1
ATOM 2843 C CA . PHE B 1 128 ? 1.119 -34.346 22.204 1.000 7.303 128 PHE BBB CA 1
ATOM 2844 C C . PHE B 1 128 ? 0.843 -35.165 23.430 1.000 7.320 128 PHE BBB C 1
ATOM 2845 O O . PHE B 1 128 ? 0.179 -36.217 23.364 1.000 7.581 128 PHE BBB O 1
ATOM 2853 N N . LEU B 1 129 ? 1.383 -34.735 24.556 1.000 6.941 129 LEU BBB N 1
ATOM 2854 C CA . LEU B 1 129 ? 1.221 -35.526 25.806 1.000 7.861 129 LEU BBB CA 1
ATOM 2855 C C . LEU B 1 129 ? -0.253 -35.528 26.261 1.000 7.611 129 LEU BBB C 1
ATOM 2856 O O . LEU B 1 129 ? -0.693 -36.543 26.856 1.000 8.467 129 LEU BBB O 1
ATOM 2861 N N . LEU B 1 130 ? -1.007 -34.467 25.984 1.000 7.673 130 LEU BBB N 1
ATOM 2862 C CA . LEU B 1 130 ? -2.441 -34.476 26.297 1.000 7.818 130 LEU BBB CA 1
ATOM 2863 C C . LEU B 1 130 ? -3.165 -35.446 25.397 1.000 8.337 130 LEU BBB C 1
ATOM 2864 O O . LEU B 1 130 ? -4.080 -36.145 25.907 1.000 8.655 130 LEU BBB O 1
ATOM 2869 N N . VAL B 1 131 ? -2.860 -35.552 24.133 1.000 8.034 131 VAL BBB N 1
ATOM 2870 C CA . VAL B 1 131 ? -3.483 -36.595 23.284 1.000 8.299 131 VAL BBB CA 1
ATOM 2871 C C . VAL B 1 131 ? -3.125 -37.959 23.830 1.000 8.244 131 VAL BBB C 1
ATOM 2872 O O . VAL B 1 131 ? -4.011 -38.828 23.958 1.000 8.840 131 VAL BBB O 1
ATOM 2876 N N . GLN B 1 132 ? -1.867 -38.196 24.131 1.000 8.567 132 GLN BBB N 1
ATOM 2877 C CA . GLN B 1 132 ? -1.398 -39.524 24.612 1.000 8.978 132 GLN BBB CA 1
ATOM 2878 C C . GLN B 1 132 ? -2.213 -39.884 25.863 1.000 9.179 132 GLN BBB C 1
ATOM 2879 O O . GLN B 1 132 ? -2.579 -41.094 26.011 1.000 10.896 132 GLN BBB O 1
ATOM 2885 N N . ARG B 1 133 ? -2.446 -38.973 26.762 1.000 8.490 133 ARG BBB N 1
ATOM 2886 C CA . ARG B 1 133 ? -3.191 -39.286 27.999 1.000 9.227 133 ARG BBB CA 1
ATOM 2887 C C . ARG B 1 133 ? -4.691 -39.370 27.727 1.000 8.748 133 ARG BBB C 1
ATOM 2888 O O . ARG B 1 133 ? -5.389 -40.232 28.321 1.000 9.587 133 ARG BBB O 1
ATOM 2896 N N . ALA B 1 134 ? -5.210 -38.482 26.898 1.000 8.605 134 ALA BBB N 1
ATOM 2897 C CA . ALA B 1 134 ? -6.662 -38.405 26.659 1.000 8.826 134 ALA BBB CA 1
ATOM 2898 C C . ALA B 1 134 ? -7.207 -39.647 26.042 1.000 9.316 134 ALA BBB C 1
ATOM 2899 O O . ALA B 1 134 ? -8.373 -40.030 26.321 1.000 9.576 134 ALA BBB O 1
ATOM 2901 N N . VAL B 1 135 ? -6.452 -40.319 25.189 1.000 8.725 135 VAL BBB N 1
ATOM 2902 C CA . VAL B 1 135 ? -7.035 -41.498 24.526 1.000 9.327 135 VAL BBB CA 1
ATOM 2903 C C . VAL B 1 135 ? -7.266 -42.635 25.468 1.000 9.426 135 VAL BBB C 1
ATOM 2904 O O . VAL B 1 135 ? -8.085 -43.503 25.141 1.000 10.391 135 VAL BBB O 1
ATOM 2908 N N . ARG B 1 136 ? -6.712 -42.619 26.657 1.000 10.095 136 ARG BBB N 1
ATOM 2909 C CA A ARG B 1 136 ? -6.946 -43.684 27.667 0.500 10.856 136 ARG BBB CA 1
ATOM 2910 C CA B ARG B 1 136 ? -6.953 -43.703 27.649 0.500 11.543 136 ARG BBB CA 1
ATOM 2911 C C . ARG B 1 136 ? -8.421 -43.726 28.036 1.000 12.285 136 ARG BBB C 1
ATOM 2912 O O . ARG B 1 136 ? -8.878 -44.737 28.503 1.000 18.992 136 ARG BBB O 1
ATOM 2927 N N . ASN B 1 137 ? -9.070 -42.612 28.006 1.000 12.143 137 ASN BBB N 1
ATOM 2928 C CA . ASN B 1 137 ? -10.412 -42.262 28.486 1.000 13.224 137 ASN BBB CA 1
ATOM 2929 C C . ASN B 1 137 ? -11.389 -42.183 27.312 1.000 12.367 137 ASN BBB C 1
ATOM 2930 O O . ASN B 1 137 ? -12.569 -41.903 27.524 1.000 12.371 137 ASN BBB O 1
ATOM 2935 N N . MET B 1 138 ? -10.942 -42.364 26.033 1.000 11.327 138 MET BBB N 1
ATOM 2936 C CA . MET B 1 138 ? -11.725 -41.894 24.873 1.000 10.316 138 MET BBB CA 1
ATOM 2937 C C . MET B 1 138 ? -12.342 -43.073 24.192 1.000 11.329 138 MET BBB C 1
ATOM 2938 O O . MET B 1 138 ? -11.686 -43.981 23.703 1.000 12.551 138 MET BBB O 1
ATOM 2943 N N . PRO B 1 139 ? -13.683 -43.074 24.030 1.000 11.873 139 PRO BBB N 1
ATOM 2944 C CA . PRO B 1 139 ? -14.337 -44.156 23.336 1.000 12.708 139 PRO BBB CA 1
ATOM 2945 C C . PRO B 1 139 ? -14.111 -44.099 21.849 1.000 11.692 139 PRO BBB C 1
ATOM 2946 O O . PRO B 1 139 ? -13.761 -43.020 21.283 1.000 11.680 139 PRO BBB O 1
ATOM 2950 N N . ASP B 1 140 ? -14.396 -45.188 21.214 1.000 13.236 140 ASP BBB N 1
ATOM 2951 C CA . ASP B 1 140 ? -14.372 -45.205 19.776 1.000 14.093 140 ASP BBB CA 1
ATOM 2952 C C . ASP B 1 140 ? -15.345 -44.172 19.305 1.000 12.294 140 ASP BBB C 1
ATOM 2953 O O . ASP B 1 140 ? -16.438 -43.858 19.876 1.000 14.235 140 ASP BBB O 1
ATOM 2958 N N . GLY B 1 141 ? -14.952 -43.425 18.270 1.000 13.325 141 GLY BBB N 1
ATOM 2959 C CA . GLY B 1 141 ? -15.801 -42.377 17.829 1.000 11.286 141 GLY BBB CA 1
ATOM 2960 C C . GLY B 1 141 ? -15.482 -40.972 18.390 1.000 9.996 141 GLY BBB C 1
ATOM 2961 O O . GLY B 1 141 ? -16.167 -39.994 18.137 1.000 12.068 141 GLY BBB O 1
ATOM 2962 N N . GLY B 1 142 ? -14.444 -40.845 19.179 1.000 8.493 142 GLY BBB N 1
ATOM 2963 C CA . GLY B 1 142 ? -13.991 -39.619 19.759 1.000 7.893 142 GLY BBB CA 1
ATOM 2964 C C . GLY B 1 142 ? -13.418 -38.616 18.766 1.000 7.393 142 GLY BBB C 1
ATOM 2965 O O . GLY B 1 142 ? -13.329 -38.874 17.552 1.000 7.388 142 GLY BBB O 1
ATOM 2966 N N . ARG B 1 143 ? -13.041 -37.485 19.298 1.000 7.309 143 ARG BBB N 1
ATOM 2967 C CA . ARG B 1 143 ? -12.598 -36.333 18.476 1.000 7.595 143 ARG BBB CA 1
ATOM 2968 C C . ARG B 1 143 ? -11.415 -35.679 19.144 1.000 6.831 143 ARG BBB C 1
ATOM 2969 O O . ARG B 1 143 ? -11.476 -35.338 20.349 1.000 8.699 143 ARG BBB O 1
ATOM 2977 N N . ILE B 1 144 ? -10.360 -35.439 18.388 1.000 6.949 144 ILE BBB N 1
ATOM 2978 C CA . ILE B 1 144 ? -9.207 -34.640 18.824 1.000 7.526 144 ILE BBB CA 1
ATOM 2979 C C . ILE B 1 144 ? -9.083 -33.489 17.823 1.000 6.497 144 ILE BBB C 1
ATOM 2980 O O . ILE B 1 144 ? -8.988 -33.754 16.622 1.000 6.689 144 ILE BBB O 1
ATOM 2985 N N . ILE B 1 145 ? -9.072 -32.285 18.312 1.000 6.651 145 ILE BBB N 1
ATOM 2986 C CA . ILE B 1 145 ? -9.055 -31.092 17.466 1.000 6.724 145 ILE BBB CA 1
ATOM 2987 C C . ILE B 1 145 ? -7.916 -30.212 17.907 1.000 6.393 145 ILE BBB C 1
ATOM 2988 O O . ILE B 1 145 ? -7.890 -29.780 19.064 1.000 7.201 145 ILE BBB O 1
ATOM 2993 N N . ASN B 1 146 ? -6.952 -30.003 17.045 1.000 6.133 146 ASN BBB N 1
ATOM 2994 C CA . ASN B 1 146 ? -5.775 -29.180 17.321 1.000 6.560 146 ASN BBB CA 1
ATOM 2995 C C . ASN B 1 146 ? -5.949 -27.803 16.718 1.000 6.301 146 ASN BBB C 1
ATOM 2996 O O . ASN B 1 146 ? -6.171 -27.708 15.467 1.000 7.407 146 ASN BBB O 1
ATOM 3001 N N . ILE B 1 147 ? -5.873 -26.737 17.499 1.000 6.480 147 ILE BBB N 1
ATOM 3002 C CA . ILE B 1 147 ? -5.985 -25.381 16.974 1.000 6.753 147 ILE BBB CA 1
ATOM 3003 C C . ILE B 1 147 ? -4.639 -24.887 16.527 1.000 6.646 147 ILE BBB C 1
ATOM 3004 O O . ILE B 1 147 ? -3.729 -24.719 17.389 1.000 7.130 147 ILE BBB O 1
ATOM 3009 N N . SER B 1 148 ? -4.443 -24.735 15.238 1.000 7.132 148 SER BBB N 1
ATOM 3010 C CA . SER B 1 148 ? -3.166 -24.333 14.624 1.000 7.153 148 SER BBB CA 1
ATOM 3011 C C . SER B 1 148 ? -3.236 -22.837 14.348 1.000 7.274 148 SER BBB C 1
ATOM 3012 O O . SER B 1 148 ? -3.685 -22.072 15.163 1.000 8.264 148 SER BBB O 1
ATOM 3015 N N . SER B 1 149 ? -2.731 -22.433 13.180 1.000 7.707 149 SER BBB N 1
ATOM 3016 C CA . SER B 1 149 ? -2.656 -21.047 12.727 1.000 7.808 149 SER BBB CA 1
ATOM 3017 C C . SER B 1 149 ? -2.421 -21.056 11.243 1.000 7.972 149 SER BBB C 1
ATOM 3018 O O . SER B 1 149 ? -1.623 -21.867 10.762 1.000 8.497 149 SER BBB O 1
ATOM 3021 N N . GLY B 1 150 ? -3.029 -20.131 10.544 1.000 7.996 150 GLY BBB N 1
ATOM 3022 C CA . GLY B 1 150 ? -2.686 -19.946 9.150 1.000 8.199 150 GLY BBB CA 1
ATOM 3023 C C . GLY B 1 150 ? -1.231 -19.563 8.885 1.000 8.278 150 GLY BBB C 1
ATOM 3024 O O . GLY B 1 150 ? -0.803 -19.663 7.754 1.000 8.636 150 GLY BBB O 1
ATOM 3025 N N . LEU B 1 151 ? -0.545 -19.117 9.916 1.000 7.931 151 LEU BBB N 1
ATOM 3026 C CA . LEU B 1 151 ? 0.896 -18.794 9.791 1.000 8.777 151 LEU BBB CA 1
ATOM 3027 C C . LEU B 1 151 ? 1.717 -20.016 9.399 1.000 8.335 151 LEU BBB C 1
ATOM 3028 O O . LEU B 1 151 ? 2.856 -19.792 8.890 1.000 10.303 151 LEU BBB O 1
ATOM 3033 N N . THR B 1 152 ? 1.273 -21.221 9.495 1.000 7.215 152 THR BBB N 1
ATOM 3034 C CA . THR B 1 152 ? 2.012 -22.375 8.985 1.000 7.477 152 THR BBB CA 1
ATOM 3035 C C . THR B 1 152 ? 2.057 -22.372 7.470 1.000 7.373 152 THR BBB C 1
ATOM 3036 O O . THR B 1 152 ? 2.831 -23.135 6.880 1.000 7.498 152 THR BBB O 1
ATOM 3040 N N . ARG B 1 153 ? 1.263 -21.508 6.815 1.000 8.044 153 ARG BBB N 1
ATOM 3041 C CA A ARG B 1 153 ? 1.184 -21.417 5.356 0.500 8.804 153 ARG BBB CA 1
ATOM 3042 C CA B ARG B 1 153 ? 1.190 -21.426 5.352 0.500 8.562 153 ARG BBB CA 1
ATOM 3043 C C . ARG B 1 153 ? 1.468 -19.998 4.889 1.000 9.179 153 ARG BBB C 1
ATOM 3044 O O . ARG B 1 153 ? 1.196 -19.758 3.664 1.000 13.731 153 ARG BBB O 1
ATOM 3059 N N . CYS B 1 154 ? 1.794 -19.057 5.715 1.000 9.190 154 CYS BBB N 1
ATOM 3060 C CA A CYS B 1 154 ? 1.931 -17.649 5.315 0.500 10.143 154 CYS BBB CA 1
ATOM 3061 C CA B CYS B 1 154 ? 1.872 -17.599 5.381 0.500 10.103 154 CYS BBB CA 1
ATOM 3062 C C . CYS B 1 154 ? 3.146 -17.080 6.051 1.000 9.490 154 CYS BBB C 1
ATOM 3063 O O . CYS B 1 154 ? 3.135 -16.941 7.253 1.000 9.689 154 CYS BBB O 1
ATOM 3068 N N . ALA B 1 155 ? 4.177 -16.734 5.270 1.000 8.933 155 ALA BBB N 1
ATOM 3069 C CA . ALA B 1 155 ? 5.447 -16.309 5.876 1.000 8.449 155 ALA BBB CA 1
ATOM 3070 C C . ALA B 1 155 ? 5.325 -14.998 6.611 1.000 8.517 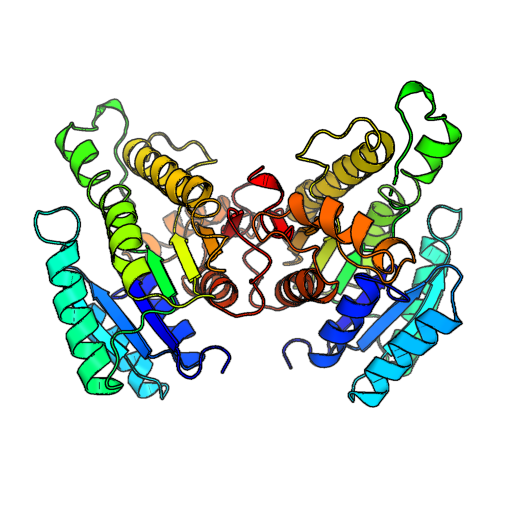155 ALA BBB C 1
ATOM 3071 O O . ALA B 1 155 ? 4.908 -13.987 5.977 1.000 10.140 155 ALA BBB O 1
ATOM 3073 N N . VAL B 1 156 ? 5.787 -14.971 7.839 1.000 8.125 156 VAL BBB N 1
ATOM 3074 C CA . VAL B 1 156 ? 5.800 -13.762 8.676 1.000 8.589 156 VAL BBB CA 1
ATOM 3075 C C . VAL B 1 156 ? 7.037 -13.927 9.559 1.000 8.581 156 VAL BBB C 1
ATOM 3076 O O . VAL B 1 156 ? 6.988 -14.691 10.548 1.000 8.659 156 VAL BBB O 1
ATOM 3080 N N . PRO B 1 157 ? 8.138 -13.276 9.232 1.000 9.036 157 PRO BBB N 1
ATOM 3081 C CA . PRO B 1 157 ? 9.383 -13.526 9.963 1.000 9.181 157 PRO BBB CA 1
ATOM 3082 C C . PRO B 1 157 ? 9.265 -13.425 11.463 1.000 8.875 157 PRO BBB C 1
ATOM 3083 O O . PRO B 1 157 ? 9.815 -14.229 12.201 1.000 8.823 157 PRO BBB O 1
ATOM 3087 N N . GLU B 1 158 ? 8.523 -12.414 11.962 1.000 9.171 158 GLU BBB N 1
ATOM 3088 C CA . GLU B 1 158 ? 8.421 -12.179 13.397 1.000 9.997 158 GLU BBB CA 1
ATOM 3089 C C . GLU B 1 158 ? 7.532 -13.229 14.059 1.000 9.467 158 GLU BBB C 1
ATOM 3090 O O . GLU B 1 158 ? 7.360 -13.173 15.284 1.000 10.406 158 GLU BBB O 1
ATOM 3096 N N . GLN B 1 159 ? 6.979 -14.173 13.323 1.000 8.447 159 GLN BBB N 1
ATOM 3097 C CA . GLN B 1 159 ? 6.260 -15.290 13.904 1.000 9.313 159 G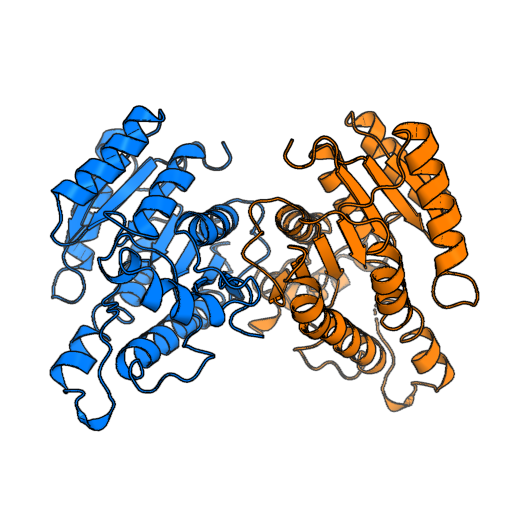LN BBB CA 1
ATOM 3098 C C . GLN B 1 159 ? 6.970 -16.588 13.706 1.000 8.240 159 GLN BBB C 1
ATOM 3099 O O . GLN B 1 159 ? 6.364 -17.658 13.902 1.000 9.061 159 GLN BBB O 1
ATOM 3105 N N . VAL B 1 160 ? 8.253 -16.602 13.355 1.000 7.704 160 VAL BBB N 1
ATOM 3106 C CA . VAL B 1 160 ? 8.937 -17.884 13.110 1.000 7.818 160 VAL BBB CA 1
ATOM 3107 C C . VAL B 1 160 ? 8.880 -18.774 14.345 1.000 7.540 160 VAL BBB C 1
ATOM 3108 O O . VAL B 1 160 ? 8.623 -19.983 14.185 1.000 7.805 160 VAL BBB O 1
ATOM 3112 N N . ALA B 1 161 ? 9.142 -18.291 15.545 1.000 8.111 161 ALA BBB N 1
ATOM 3113 C CA . ALA B 1 161 ? 9.194 -19.172 16.709 1.000 8.542 161 ALA BBB CA 1
ATOM 3114 C C . ALA B 1 161 ? 7.818 -19.771 17.006 1.000 8.389 161 ALA BBB C 1
ATOM 3115 O O . ALA B 1 161 ? 7.684 -20.985 17.209 1.000 9.824 161 ALA BBB O 1
ATOM 3117 N N . TYR B 1 162 ? 6.795 -18.971 17.024 1.000 8.284 162 TYR BBB N 1
ATOM 3118 C CA . TYR B 1 162 ? 5.407 -19.445 17.189 1.000 8.538 162 TYR BBB CA 1
ATOM 3119 C C . TYR B 1 162 ? 5.094 -20.473 16.123 1.000 7.711 162 TYR BBB C 1
ATOM 3120 O O . TYR B 1 162 ? 4.520 -21.538 16.374 1.000 7.901 162 TYR BBB O 1
ATOM 3129 N N . SER B 1 163 ? 5.390 -20.110 14.887 1.000 7.323 163 SER BBB N 1
ATOM 3130 C CA . SER B 1 163 ? 4.952 -20.932 13.763 1.000 7.459 163 SER BBB CA 1
ATOM 3131 C C . SER B 1 163 ? 5.631 -22.292 13.783 1.000 6.796 163 SER BBB C 1
ATOM 3132 O O . SER B 1 163 ? 5.029 -23.275 13.403 1.000 7.144 163 SER BBB O 1
ATOM 3135 N N . MET B 1 164 ? 6.917 -22.353 14.180 1.000 7.110 164 MET BBB N 1
ATOM 3136 C CA . MET B 1 164 ? 7.565 -23.650 14.353 1.000 6.999 164 MET BBB CA 1
ATOM 3137 C C . MET B 1 164 ? 6.712 -24.590 15.182 1.000 6.756 164 MET BBB C 1
ATOM 3138 O O . MET B 1 164 ? 6.568 -25.771 14.871 1.000 7.062 164 MET BBB O 1
ATOM 3143 N N . THR B 1 165 ? 6.151 -24.050 16.285 1.000 7.031 165 THR BBB N 1
ATOM 3144 C CA . THR B 1 165 ? 5.398 -24.935 17.196 1.000 7.302 165 THR BBB CA 1
ATOM 3145 C C . THR B 1 165 ? 4.071 -25.336 16.591 1.000 6.432 165 THR BBB C 1
ATOM 3146 O O . THR B 1 165 ? 3.633 -26.467 16.834 1.000 7.031 165 THR BBB O 1
ATOM 3150 N N . LYS B 1 166 ? 3.456 -24.498 15.768 1.000 6.565 166 LYS BBB N 1
ATOM 3151 C CA . LYS B 1 166 ? 2.201 -24.866 15.081 1.000 6.714 166 LYS BBB CA 1
ATOM 3152 C C . LYS B 1 166 ? 2.516 -25.877 13.975 1.000 6.985 166 LYS BBB C 1
ATOM 3153 O O . LYS B 1 166 ? 1.704 -26.779 13.726 1.000 7.048 166 LYS BBB O 1
ATOM 3159 N N . GLY B 1 167 ? 3.671 -25.771 13.347 1.000 6.822 167 GLY BBB N 1
ATOM 3160 C CA . GLY B 1 167 ? 4.075 -26.779 12.380 1.000 7.094 167 GLY BBB CA 1
ATOM 3161 C C . GLY B 1 167 ? 4.205 -28.125 13.030 1.000 6.965 167 GLY BBB C 1
ATOM 3162 O O . GLY B 1 167 ? 3.804 -29.175 12.478 1.000 7.626 167 GLY BBB O 1
ATOM 3163 N N . ALA B 1 168 ? 4.778 -28.164 14.230 1.000 6.378 168 ALA BBB N 1
ATOM 3164 C CA . ALA B 1 168 ? 4.881 -29.410 15.003 1.000 6.480 168 ALA BBB CA 1
ATOM 3165 C C . ALA B 1 168 ? 3.483 -29.946 15.416 1.000 6.435 168 ALA BBB C 1
ATOM 3166 O O . ALA B 1 168 ? 3.222 -31.115 15.286 1.000 6.439 168 ALA BBB O 1
ATOM 3168 N N . LEU B 1 169 ? 2.623 -29.001 15.853 1.000 6.278 169 LEU BBB N 1
ATOM 3169 C CA . LEU B 1 169 ? 1.252 -29.401 16.222 1.000 6.618 169 LEU BBB CA 1
ATOM 3170 C C . LEU B 1 169 ? 0.549 -30.065 15.069 1.000 6.809 169 LEU BBB C 1
ATOM 3171 O O . LEU B 1 169 ? -0.156 -31.073 15.256 1.000 7.091 169 LEU BBB O 1
ATOM 3176 N N . GLU B 1 170 ? 0.693 -29.548 13.867 1.000 6.469 170 GLU BBB N 1
ATOM 3177 C CA . GLU B 1 170 ? -0.001 -30.124 12.712 1.000 6.798 170 GLU BBB CA 1
ATOM 3178 C C . GLU B 1 170 ? 0.521 -31.519 12.402 1.000 6.555 170 GLU BBB C 1
ATOM 3179 O O . GLU B 1 170 ? -0.237 -32.331 11.797 1.000 7.094 170 GLU BBB O 1
ATOM 3185 N N . GLN B 1 171 ? 1.764 -31.841 12.725 1.000 6.111 171 GLN BBB N 1
ATOM 3186 C CA . GLN B 1 171 ? 2.222 -33.217 12.589 1.000 6.211 171 GLN BBB CA 1
ATOM 3187 C C . GLN B 1 171 ? 1.557 -34.166 13.550 1.000 6.161 171 GLN BBB C 1
ATOM 3188 O O . GLN B 1 171 ? 1.369 -35.328 13.221 1.000 6.591 171 GLN BBB O 1
ATOM 3194 N N . ILE B 1 172 ? 1.196 -33.687 14.742 1.000 6.441 172 ILE BBB N 1
ATOM 3195 C CA . ILE B 1 172 ? 0.383 -34.517 15.612 1.000 6.539 172 ILE BBB CA 1
ATOM 3196 C C . ILE B 1 172 ? -0.925 -34.899 14.902 1.000 6.269 172 ILE BBB C 1
ATOM 3197 O O . ILE B 1 172 ? -1.328 -36.048 14.910 1.000 6.721 172 ILE BBB O 1
ATOM 3202 N N . THR B 1 173 ? -1.567 -33.924 14.230 1.000 6.418 173 THR BBB N 1
ATOM 3203 C CA . THR B 1 173 ? -2.774 -34.204 13.445 1.000 6.230 173 THR BBB CA 1
ATOM 3204 C C . THR B 1 173 ? -2.525 -35.320 12.441 1.000 6.111 173 THR BBB C 1
ATOM 3205 O O . THR B 1 173 ? -3.278 -36.297 12.389 1.000 6.840 173 THR BBB O 1
ATOM 3209 N N . LEU B 1 174 ? -1.506 -35.159 11.627 1.000 6.335 174 LEU BBB N 1
ATOM 3210 C CA . LEU B 1 174 ? -1.289 -36.105 10.514 1.000 6.492 174 LEU BBB CA 1
ATOM 3211 C C . LEU B 1 174 ? -1.081 -37.519 11.023 1.000 6.268 174 LEU BBB C 1
ATOM 3212 O O . LEU B 1 174 ? -1.727 -38.479 10.596 1.000 6.882 174 LEU BBB O 1
ATOM 3217 N N . HIS B 1 175 ? -0.076 -37.650 11.918 1.000 6.135 175 HIS BBB N 1
ATOM 3218 C CA . HIS B 1 175 ? 0.352 -38.999 12.277 1.000 6.527 175 HIS BBB CA 1
ATOM 3219 C C . HIS B 1 175 ? -0.607 -39.643 13.277 1.000 6.249 175 HIS BBB C 1
ATOM 3220 O O . HIS B 1 175 ? -0.849 -40.860 13.193 1.000 7.289 175 HIS BBB O 1
ATOM 3227 N N . MET B 1 176 ? -1.184 -38.860 14.169 1.000 6.175 176 MET BBB N 1
ATOM 3228 C CA . MET B 1 176 ? -2.149 -39.450 15.093 1.000 6.260 176 MET BBB CA 1
ATOM 3229 C C . MET B 1 176 ? -3.474 -39.735 14.400 1.000 6.463 176 MET BBB C 1
ATOM 3230 O O . MET B 1 176 ? -4.163 -40.680 14.819 1.000 7.057 176 MET BBB O 1
ATOM 3235 N N . ALA B 1 177 ? -3.846 -39.031 13.341 1.000 6.758 177 ALA BBB N 1
ATOM 3236 C CA . ALA B 1 177 ? -5.063 -39.434 12.612 1.000 6.733 177 ALA BBB CA 1
ATOM 3237 C C . ALA B 1 177 ? -4.897 -40.849 12.095 1.000 6.755 177 ALA BBB C 1
ATOM 3238 O O . ALA B 1 177 ? -5.842 -41.664 12.179 1.000 7.180 177 ALA BBB O 1
ATOM 3240 N N . LYS B 1 178 ? -3.738 -41.171 11.512 1.000 6.983 178 LYS BBB N 1
ATOM 3241 C CA . LYS B 1 178 ? -3.554 -42.542 11.033 1.000 7.540 178 LYS BBB CA 1
ATOM 3242 C C . LYS B 1 178 ? -3.527 -43.522 12.209 1.000 7.348 178 LYS BBB C 1
ATOM 3243 O O . LYS B 1 178 ? -4.145 -44.604 12.134 1.000 8.624 178 LYS BBB O 1
ATOM 3249 N N . HIS B 1 179 ? -2.845 -43.168 13.286 1.000 7.171 179 HIS BBB N 1
ATOM 3250 C CA . HIS B 1 179 ? -2.737 -44.092 14.447 1.000 7.765 179 HIS BBB CA 1
ATOM 3251 C C . HIS B 1 179 ? -4.093 -44.417 15.028 1.000 7.914 179 HIS BBB C 1
ATOM 3252 O O . HIS B 1 179 ? -4.299 -45.570 15.439 1.000 8.184 179 HIS BBB O 1
ATOM 3259 N N . LEU B 1 180 ? -4.955 -43.428 15.141 1.000 7.283 180 LEU BBB N 1
ATOM 3260 C CA . LEU B 1 180 ? -6.214 -43.577 15.908 1.000 7.350 180 LEU BBB CA 1
ATOM 3261 C C . LEU B 1 180 ? -7.391 -43.954 15.032 1.000 7.555 180 LEU BBB C 1
ATOM 3262 O O . LEU B 1 180 ? -8.463 -44.271 15.524 1.000 8.029 180 LEU BBB O 1
ATOM 3267 N N . ALA B 1 181 ? -7.214 -43.976 13.716 1.000 7.783 181 ALA BBB N 1
ATOM 3268 C CA . ALA B 1 181 ? -8.266 -44.321 12.779 1.000 8.683 181 ALA BBB CA 1
ATOM 3269 C C . ALA B 1 181 ? -8.919 -45.675 13.095 1.000 8.799 181 ALA BBB C 1
ATOM 3270 O O . ALA B 1 181 ? -10.155 -45.784 12.993 1.000 9.541 181 ALA BBB O 1
ATOM 3272 N N . PRO B 1 182 ? -8.189 -46.735 13.498 1.000 9.434 182 PRO BBB N 1
ATOM 3273 C CA . PRO B 1 182 ? -8.813 -48.013 13.830 1.000 10.568 182 PRO BBB CA 1
ATOM 3274 C C . PRO B 1 182 ? -9.822 -47.892 14.959 1.000 10.489 182 PRO BBB C 1
ATOM 3275 O O . PRO B 1 182 ? -10.677 -48.788 15.092 1.000 12.668 182 PRO BBB O 1
ATOM 3279 N N A ARG B 1 183 ? -9.692 -46.893 15.825 0.500 9.834 183 ARG BBB N 1
ATOM 3280 N N B ARG B 1 183 ? -9.688 -46.891 15.832 0.500 10.488 183 ARG BBB N 1
ATOM 3281 C CA A ARG B 1 183 ? -10.657 -46.652 16.910 0.500 10.306 183 ARG BBB CA 1
ATOM 3282 C CA B ARG B 1 183 ? -10.624 -46.651 16.947 0.500 11.406 183 ARG BBB CA 1
ATOM 3283 C C A ARG B 1 183 ? -11.770 -45.718 16.463 0.500 10.695 183 ARG BBB C 1
ATOM 3284 C C B ARG B 1 183 ? -11.753 -45.732 16.479 0.500 11.408 183 ARG BBB C 1
ATOM 3285 O O A ARG B 1 183 ? -12.657 -45.330 17.284 0.500 12.319 183 ARG BBB O 1
ATOM 3286 O O B ARG B 1 183 ? -12.622 -45.340 17.312 0.500 13.385 183 ARG BBB O 1
ATOM 3301 N N . GLY B 1 184 ? -11.781 -45.250 15.260 1.000 10.041 184 GLY BBB N 1
ATOM 3302 C CA . GLY B 1 184 ? -12.811 -44.293 14.874 1.000 10.979 184 GLY BBB CA 1
ATOM 3303 C C . GLY B 1 184 ? -12.615 -42.953 15.534 1.000 10.665 184 GLY BBB C 1
ATOM 3304 O O . GLY B 1 184 ? -13.636 -42.193 15.654 1.000 13.401 184 GLY BBB O 1
ATOM 3305 N N . ILE B 1 185 ? -11.474 -42.620 16.068 1.000 7.875 185 ILE BBB N 1
ATOM 3306 C CA . ILE B 1 185 ? -11.204 -41.313 16.637 1.000 7.477 185 ILE BBB CA 1
ATOM 3307 C C . ILE B 1 185 ? -10.637 -40.457 15.526 1.000 7.502 185 ILE BBB C 1
ATOM 3308 O O . ILE B 1 185 ? -9.582 -40.852 14.972 1.000 9.874 185 ILE BBB O 1
ATOM 3313 N N . THR B 1 186 ? -11.206 -39.317 15.222 1.000 6.891 186 THR BBB N 1
ATOM 3314 C CA . THR B 1 186 ? -10.651 -38.416 14.219 1.000 6.875 186 THR BBB CA 1
ATOM 3315 C C . THR B 1 186 ? -9.738 -37.429 14.882 1.000 6.388 186 THR BBB C 1
ATOM 3316 O O . THR B 1 186 ? -9.905 -37.061 16.041 1.000 7.085 186 THR BBB O 1
ATOM 3320 N N . VAL B 1 187 ? -8.786 -36.937 14.094 1.000 6.478 187 VAL BBB N 1
ATOM 3321 C CA . VAL B 1 187 ? -7.792 -35.964 14.568 1.000 6.359 187 VAL BBB CA 1
ATOM 3322 C C . VAL B 1 187 ? -7.660 -34.927 13.456 1.000 6.079 187 VAL BBB C 1
ATOM 3323 O O . VAL B 1 187 ? -7.257 -35.318 12.333 1.000 6.765 187 VAL BBB O 1
ATOM 3327 N N . ASN B 1 188 ? -7.907 -33.664 13.729 1.000 5.802 188 ASN BBB N 1
ATOM 3328 C CA . ASN B 1 188 ? -7.912 -32.620 12.702 1.000 5.776 188 ASN BBB CA 1
ATOM 3329 C C . ASN B 1 188 ? -7.283 -31.361 13.242 1.000 6.138 188 ASN BBB C 1
ATOM 3330 O O . ASN B 1 188 ? -7.336 -31.117 14.456 1.000 7.151 188 ASN BBB O 1
ATOM 3335 N N . SER B 1 189 ? -6.750 -30.540 12.360 1.000 5.937 189 SER BBB N 1
ATOM 3336 C CA . SER B 1 189 ? -6.280 -29.213 12.684 1.000 6.770 189 SER BBB CA 1
ATOM 3337 C C . SER B 1 189 ? -7.287 -28.174 12.209 1.000 6.529 189 SER BBB C 1
ATOM 3338 O O . SER B 1 189 ? -7.795 -28.303 11.068 1.000 7.512 189 SER BBB O 1
ATOM 3341 N N . VAL B 1 190 ? -7.578 -27.172 13.013 1.000 6.697 190 VAL BBB N 1
ATOM 3342 C CA . VAL B 1 190 ? -8.380 -26.024 12.602 1.000 7.252 190 VAL BBB CA 1
ATOM 3343 C C . VAL B 1 190 ? -7.473 -24.822 12.696 1.000 6.905 190 VAL BBB C 1
ATOM 3344 O O . VAL B 1 190 ? -6.899 -24.583 13.781 1.000 7.675 190 VAL BBB O 1
ATOM 3348 N N . ALA B 1 191 ? -7.318 -24.078 11.615 1.000 7.104 191 ALA BBB N 1
ATOM 3349 C CA . ALA B 1 191 ? -6.328 -22.997 11.500 1.000 7.629 191 ALA BBB CA 1
ATOM 3350 C C . ALA B 1 191 ? -7.014 -21.647 11.439 1.000 7.632 191 ALA BBB C 1
ATOM 3351 O O . ALA B 1 191 ? -7.540 -21.294 10.381 1.000 8.950 191 ALA BBB O 1
ATOM 3353 N N . PRO B 1 192 ? -7.017 -20.870 12.528 1.000 7.854 192 PRO BBB N 1
ATOM 3354 C CA . PRO B 1 192 ? -7.534 -19.507 12.481 1.000 8.640 192 PRO BBB CA 1
ATOM 3355 C C . PRO B 1 192 ? -6.586 -18.575 11.772 1.000 8.447 192 PRO BBB C 1
ATOM 3356 O O . PRO B 1 192 ? -5.368 -18.798 11.646 1.000 10.108 192 PRO BBB O 1
ATOM 3360 N N . GLY B 1 193 ? -7.160 -17.439 11.337 1.000 8.788 193 GLY BBB N 1
ATOM 3361 C CA . GLY B 1 193 ? -6.417 -16.234 11.056 1.000 10.048 193 GLY BBB CA 1
ATOM 3362 C C . GLY B 1 193 ? -6.443 -15.307 12.228 1.000 10.077 193 GLY BBB C 1
ATOM 3363 O O . GLY B 1 193 ? -6.685 -15.737 13.365 1.000 10.398 193 GLY BBB O 1
ATOM 3364 N N . ILE B 1 194 ? -6.239 -14.019 12.002 1.000 11.369 194 ILE BBB N 1
ATOM 3365 C CA . ILE B 1 194 ? -6.321 -13.032 13.103 1.000 11.407 194 ILE BBB CA 1
ATOM 3366 C C . ILE B 1 194 ? -7.744 -13.019 13.617 1.000 10.526 194 ILE BBB C 1
ATOM 3367 O O . ILE B 1 194 ? -8.690 -12.848 12.839 1.000 11.409 194 ILE BBB O 1
ATOM 3372 N N . THR B 1 195 ? -7.876 -13.212 14.910 1.000 10.081 195 THR BBB N 1
ATOM 3373 C CA . THR B 1 195 ? -9.156 -13.431 15.551 1.000 10.525 195 THR BBB CA 1
ATOM 3374 C C . THR B 1 195 ? -9.254 -12.627 16.847 1.000 10.444 195 THR BBB C 1
ATOM 3375 O O . THR B 1 195 ? -8.358 -12.702 17.703 1.000 10.529 195 THR BBB O 1
ATOM 3379 N N . ASP B 1 196 ? -10.319 -11.875 16.982 1.000 11.255 196 ASP BBB N 1
ATOM 3380 C CA . ASP B 1 196 ? -10.571 -11.066 18.223 1.000 11.592 196 ASP BBB CA 1
ATOM 3381 C C . ASP B 1 196 ? -10.748 -11.995 19.399 1.000 12.077 196 ASP BBB C 1
ATOM 3382 O O . ASP B 1 196 ? -11.722 -12.705 19.484 1.000 15.622 196 ASP BBB O 1
ATOM 3387 N N . ASN B 1 197 ? -9.805 -11.973 20.335 1.000 12.107 197 ASN BBB N 1
ATOM 3388 C CA . ASN B 1 197 ? -9.833 -12.810 21.542 1.000 12.804 197 ASN BBB CA 1
ATOM 3389 C C . ASN B 1 197 ? -10.113 -11.960 22.779 1.000 14.270 197 ASN BBB C 1
ATOM 3390 O O . ASN B 1 197 ? -9.966 -12.482 23.890 1.000 15.884 197 ASN BBB O 1
ATOM 3395 N N . GLY B 1 198 ? -10.526 -10.747 22.584 1.000 14.486 198 GLY BBB N 1
ATOM 3396 C CA . GLY B 1 198 ? -10.856 -9.827 23.700 1.000 16.481 198 GLY BBB CA 1
ATOM 3397 C C . GLY B 1 198 ? -9.625 -9.169 24.252 1.000 15.665 198 GLY BBB C 1
ATOM 3398 O O . GLY B 1 198 ? -9.810 -8.377 25.250 1.000 18.645 198 GLY BBB O 1
ATOM 3399 N N . GLY B 1 199 ? -8.475 -9.300 23.619 1.000 14.961 199 GLY BBB N 1
ATOM 3400 C CA . GLY B 1 199 ? -7.243 -8.619 24.021 1.000 15.442 199 GLY BBB CA 1
ATOM 3401 C C . GLY B 1 199 ? -7.396 -7.150 23.766 1.000 15.588 199 GLY BBB C 1
ATOM 3402 O O . GLY B 1 199 ? -8.215 -6.711 22.903 1.000 17.120 199 GLY BBB O 1
ATOM 3403 N N . ALA B 1 200 ? -6.654 -6.338 24.482 1.000 17.330 200 ALA BBB N 1
ATOM 3404 C CA . ALA B 1 200 ? -6.750 -4.873 24.372 1.000 19.055 200 ALA BBB CA 1
ATOM 3405 C C . ALA B 1 200 ? -6.468 -4.354 22.965 1.000 19.851 200 ALA BBB C 1
ATOM 3406 O O . ALA B 1 200 ? -7.075 -3.297 22.613 1.000 21.544 200 ALA BBB O 1
ATOM 3408 N N . VAL B 1 201 ? -5.668 -5.024 22.154 1.000 20.424 201 VAL BBB N 1
ATOM 3409 C CA . VAL B 1 201 ? -5.381 -4.508 20.785 1.000 23.650 201 VAL BBB CA 1
ATOM 3410 C C . VAL B 1 201 ? -6.665 -4.463 19.951 1.000 23.033 201 VAL BBB C 1
ATOM 3411 O O . VAL B 1 201 ? -6.786 -3.586 19.037 1.000 24.967 201 VAL BBB O 1
ATOM 3415 N N . PHE B 1 202 ? -7.633 -5.298 20.253 1.000 20.455 202 PHE BBB N 1
ATOM 3416 C CA . PHE B 1 202 ? -8.892 -5.327 19.476 1.000 22.415 202 PHE BBB CA 1
ATOM 3417 C C . PHE B 1 202 ? -9.793 -4.145 19.895 1.000 25.966 202 PHE BBB C 1
ATOM 3418 O O . PHE B 1 202 ? -10.903 -4.067 19.387 1.000 28.033 202 PHE BBB O 1
ATOM 3426 N N . ASP B 1 203 ? -9.417 -3.351 20.895 1.000 25.682 203 ASP BBB N 1
ATOM 3427 C CA . ASP B 1 203 ? -10.148 -2.128 21.320 1.000 30.851 203 ASP BBB CA 1
ATOM 3428 C C . ASP B 1 203 ? -9.639 -0.943 20.517 1.000 30.856 203 ASP BBB C 1
ATOM 3429 O O . ASP B 1 203 ? -10.177 0.136 20.756 1.000 31.630 203 ASP BBB O 1
ATOM 3434 N N . ILE B 1 204 ? -8.612 -1.102 19.690 1.000 30.337 204 ILE BBB N 1
ATOM 3435 C CA . ILE B 1 204 ? -7.984 0.020 18.952 1.000 30.356 204 ILE BBB CA 1
ATOM 3436 C C . ILE B 1 204 ? -8.476 -0.049 17.506 1.000 31.631 204 ILE BBB C 1
ATOM 3437 O O . ILE B 1 204 ? -7.880 -0.770 16.715 1.000 28.068 204 ILE BBB O 1
ATOM 3442 N N . PRO B 1 205 ? -9.521 0.721 17.113 1.000 32.484 205 PRO BBB N 1
ATOM 3443 C CA . PRO B 1 205 ? -10.087 0.624 15.763 1.000 31.975 205 PRO BBB CA 1
ATOM 3444 C C . PRO B 1 205 ? -9.059 0.755 14.627 1.000 31.533 205 PRO BBB C 1
ATOM 3445 O O . PRO B 1 205 ? -9.166 0.031 13.633 1.000 29.409 205 PRO BBB O 1
ATOM 3449 N N . GLU B 1 206 ? -8.042 1.577 14.790 1.000 30.762 206 GLU BBB N 1
ATOM 3450 C CA . GLU B 1 206 ? -6.998 1.741 13.745 1.000 33.673 206 GLU BBB CA 1
ATOM 3451 C C . GLU B 1 206 ? -6.198 0.455 13.577 1.000 29.295 206 GLU BBB C 1
ATOM 3452 O O . GLU B 1 206 ? -5.925 0.103 12.429 1.000 28.973 206 GLU BBB O 1
ATOM 3458 N N . ILE B 1 207 ? -5.775 -0.221 14.661 1.000 26.867 207 ILE BBB N 1
ATOM 3459 C CA . ILE B 1 207 ? -5.000 -1.485 14.501 1.000 26.082 207 ILE BBB CA 1
ATOM 3460 C C . ILE B 1 207 ? -5.939 -2.586 13.962 1.000 19.732 207 ILE BBB C 1
ATOM 3461 O O . ILE B 1 207 ? -5.474 -3.327 13.100 1.000 21.870 207 ILE BBB O 1
ATOM 3466 N N . VAL B 1 208 ? -7.173 -2.599 14.432 1.000 20.898 208 VAL BBB N 1
ATOM 3467 C CA . VAL B 1 208 ? -8.153 -3.603 13.952 1.000 20.473 208 VAL BBB CA 1
ATOM 3468 C C . VAL B 1 208 ? -8.337 -3.458 12.438 1.000 22.440 208 VAL BBB C 1
ATOM 3469 O O . VAL B 1 208 ? -8.249 -4.457 11.726 1.000 20.500 208 VAL BBB O 1
ATOM 3473 N N . GLU B 1 209 ? -8.428 -2.219 11.958 1.000 24.601 209 GLU BBB N 1
ATOM 3474 C CA . GLU B 1 209 ? -8.583 -1.989 10.496 1.000 25.603 209 GLU BBB CA 1
ATOM 3475 C C . GLU B 1 209 ? -7.370 -2.498 9.723 1.000 23.134 209 GLU BBB C 1
ATOM 3476 O O . GLU B 1 209 ? -7.564 -3.176 8.684 1.000 24.421 209 GLU BBB O 1
ATOM 3482 N N . GLN B 1 210 ? -6.141 -2.341 10.213 1.000 22.457 210 GLN BBB N 1
ATOM 3483 C CA . GLN B 1 210 ? -4.935 -2.903 9.559 1.000 21.983 210 GLN BBB CA 1
ATOM 3484 C C . GLN B 1 210 ? -5.017 -4.439 9.583 1.000 22.754 210 GLN BBB C 1
ATOM 3485 O O . GLN B 1 210 ? -4.738 -5.089 8.596 1.000 21.931 210 GLN BBB O 1
ATOM 3491 N N . MET B 1 211 ? -5.283 -5.029 10.742 1.000 19.136 211 MET BBB N 1
ATOM 3492 C CA . MET B 1 211 ? -5.381 -6.511 10.845 1.000 19.942 211 MET BBB CA 1
ATOM 3493 C C . MET B 1 211 ? -6.472 -7.043 9.904 1.000 18.987 211 MET BBB C 1
ATOM 3494 O O . MET B 1 211 ? -6.265 -8.167 9.368 1.000 20.972 211 MET BBB O 1
ATOM 3499 N N . ALA B 1 212 ? -7.553 -6.325 9.821 1.000 19.100 212 ALA BBB N 1
ATOM 3500 C CA . ALA B 1 212 ? -8.690 -6.771 8.983 1.000 18.487 212 ALA BBB CA 1
ATOM 3501 C C . ALA B 1 212 ? -8.233 -7.015 7.532 1.000 18.180 212 ALA BBB C 1
ATOM 3502 O O . ALA B 1 212 ? -8.857 -7.879 6.796 1.000 17.470 212 ALA BBB O 1
ATOM 3504 N N . GLN B 1 213 ? -7.215 -6.335 7.023 1.000 18.101 213 GLN BBB N 1
ATOM 3505 C CA . GLN B 1 213 ? -6.872 -6.463 5.581 1.000 17.924 213 GLN BBB CA 1
ATOM 3506 C C . GLN B 1 213 ? -6.340 -7.865 5.238 1.000 19.230 213 GLN BBB C 1
ATOM 3507 O O . GLN B 1 213 ? -6.308 -8.234 4.078 1.000 19.842 213 GLN BBB O 1
ATOM 3513 N N . SER B 1 214 ? -5.925 -8.656 6.236 1.000 18.699 214 SER BBB N 1
ATOM 3514 C CA . SER B 1 214 ? -5.379 -10.010 6.024 1.000 19.034 214 SER BBB CA 1
ATOM 3515 C C . SER B 1 214 ? -6.460 -10.972 5.551 1.000 17.580 214 SER BBB C 1
ATOM 3516 O O . SER B 1 214 ? -6.089 -11.897 4.887 1.000 18.730 214 SER BBB O 1
ATOM 3519 N N . SER B 1 215 ? -7.668 -10.763 5.971 1.000 15.478 215 SER BBB N 1
ATOM 3520 C CA . SER B 1 215 ? -8.816 -11.620 5.556 1.000 14.495 215 SER BBB CA 1
ATOM 3521 C C . SER B 1 215 ? -9.302 -11.193 4.173 1.000 12.871 215 SER BBB C 1
ATOM 3522 O O . SER B 1 215 ? -9.475 -9.983 3.901 1.000 13.877 215 SER BBB O 1
ATOM 3525 N N . ALA B 1 216 ? -9.763 -12.148 3.348 1.000 12.491 216 ALA BBB N 1
ATOM 3526 C CA . ALA B 1 216 ? -10.412 -11.822 2.074 1.000 13.140 216 ALA BBB CA 1
ATOM 3527 C C . ALA B 1 216 ? -11.708 -11.049 2.327 1.000 11.689 216 ALA BBB C 1
ATOM 3528 O O . ALA B 1 216 ? -12.167 -10.312 1.415 1.000 12.408 216 ALA BBB O 1
ATOM 3530 N N . PHE B 1 217 ? -12.333 -11.194 3.490 1.000 11.773 217 PHE BBB N 1
ATOM 3531 C CA . PHE B 1 217 ? -13.582 -10.514 3.865 1.000 12.048 217 PHE BBB CA 1
ATOM 3532 C C . PHE B 1 217 ? -13.276 -9.136 4.467 1.000 13.117 217 PHE BBB C 1
ATOM 3533 O O . PHE B 1 217 ? -14.243 -8.434 4.783 1.000 14.714 217 PHE BBB O 1
ATOM 3541 N N . LYS B 1 218 ? -12.040 -8.810 4.704 1.000 12.722 218 LYS BBB N 1
ATOM 3542 C CA . LYS B 1 218 ? -11.653 -7.454 5.221 1.000 13.678 218 LYS BBB CA 1
ATOM 3543 C C . LYS B 1 218 ? -12.349 -7.161 6.536 1.000 15.379 218 LYS BBB C 1
ATOM 3544 O O . LYS B 1 218 ? -12.711 -6.011 6.800 1.000 17.210 218 LYS BBB O 1
ATOM 3550 N N . ARG B 1 219 ? -12.388 -8.167 7.411 1.000 14.851 219 ARG BBB N 1
ATOM 3551 C CA . ARG B 1 219 ? -12.737 -8.027 8.834 1.000 15.089 219 ARG BBB CA 1
ATOM 3552 C C . ARG B 1 219 ? -11.844 -8.979 9.572 1.000 14.028 219 ARG BBB C 1
ATOM 3553 O O . ARG B 1 219 ? -11.388 -9.974 9.008 1.000 13.851 219 ARG BBB O 1
ATOM 3561 N N . VAL B 1 220 ? -11.518 -8.669 10.830 1.000 14.115 220 VAL BBB N 1
ATOM 3562 C CA . VAL B 1 220 ? -10.907 -9.695 11.704 1.000 14.286 220 VAL BBB CA 1
ATOM 3563 C C . VAL B 1 220 ? -11.970 -10.746 12.015 1.000 12.680 220 VAL BBB C 1
ATOM 3564 O O . VAL B 1 220 ? -13.141 -10.520 12.027 1.000 13.500 220 VAL BBB O 1
ATOM 3568 N N . GLY B 1 221 ? -11.484 -11.925 12.304 1.000 11.804 221 GLY BBB N 1
ATOM 3569 C CA . GLY B 1 221 ? -12.344 -13.012 12.753 1.000 11.141 221 GLY BBB CA 1
ATOM 3570 C C . GLY B 1 221 ? -12.893 -12.726 14.109 1.000 10.902 221 GLY BBB C 1
ATOM 3571 O O . GLY B 1 221 ? -12.261 -12.038 14.928 1.000 11.517 221 GLY BBB O 1
ATOM 3572 N N . GLU B 1 222 ? -14.088 -13.199 14.374 1.000 11.404 222 GLU BBB N 1
ATOM 3573 C CA . GLU B 1 222 ? -14.617 -13.254 15.740 1.000 12.097 222 GLU BBB CA 1
ATOM 3574 C C . GLU B 1 222 ? -14.290 -14.621 16.330 1.000 10.857 222 GLU BBB C 1
ATOM 3575 O O . GLU B 1 222 ? -14.204 -15.639 15.560 1.000 10.952 222 GLU BBB O 1
ATOM 3581 N N . ALA B 1 223 ? -14.189 -14.719 17.649 1.000 11.106 223 ALA BBB N 1
ATOM 3582 C CA . ALA B 1 223 ? -13.956 -16.037 18.247 1.000 10.234 223 ALA BBB CA 1
ATOM 3583 C C . ALA B 1 223 ? -14.968 -17.055 17.789 1.000 9.727 223 ALA BBB C 1
ATOM 3584 O O . ALA B 1 223 ? -14.617 -18.202 17.559 1.000 9.402 223 ALA BBB O 1
ATOM 3586 N N . GLY B 1 224 ? -16.234 -16.640 17.672 1.000 9.731 224 GLY BBB N 1
ATOM 3587 C CA . GLY B 1 224 ? -17.276 -17.565 17.290 1.000 10.352 224 GLY BBB CA 1
ATOM 3588 C C . GLY B 1 224 ? -17.139 -18.061 15.868 1.000 9.612 224 GLY BBB C 1
ATOM 3589 O O . GLY B 1 224 ? -17.614 -19.151 15.558 1.000 10.615 224 GLY BBB O 1
ATOM 3590 N N . ASP B 1 225 ? -16.501 -17.292 14.987 1.000 9.363 225 ASP BBB N 1
ATOM 3591 C CA . ASP B 1 225 ? -16.268 -17.747 13.570 1.000 9.881 225 ASP BBB CA 1
ATOM 3592 C C . ASP B 1 225 ? -15.447 -19.027 13.608 1.000 9.516 225 ASP BBB C 1
ATOM 3593 O O . ASP B 1 225 ? -15.671 -19.956 12.796 1.000 10.349 225 ASP BBB O 1
ATOM 3598 N N . VAL B 1 226 ? -14.411 -19.064 14.414 1.000 9.089 226 VAL BBB N 1
ATOM 3599 C CA . VAL B 1 226 ? -13.532 -20.227 14.561 1.000 8.699 226 VAL BBB CA 1
ATOM 3600 C C . VAL B 1 226 ? -14.223 -21.310 15.355 1.000 8.604 226 VAL BBB C 1
ATOM 3601 O O . VAL B 1 226 ? -14.209 -22.494 14.971 1.000 8.437 226 VAL BBB O 1
ATOM 3605 N N . ALA B 1 227 ? -14.844 -20.937 16.494 1.000 8.228 227 ALA BBB N 1
ATOM 3606 C CA . ALA B 1 227 ? -15.483 -21.891 17.370 1.000 8.896 227 ALA BBB CA 1
ATOM 3607 C C . ALA B 1 227 ? -16.587 -22.648 16.672 1.000 7.948 227 ALA BBB C 1
ATOM 3608 O O . ALA B 1 227 ? -16.849 -23.796 16.958 1.000 8.510 227 ALA BBB O 1
ATOM 3610 N N . ASP B 1 228 ? -17.305 -22.000 15.756 1.000 8.484 228 ASP BBB N 1
ATOM 3611 C CA . ASP B 1 228 ? -18.354 -22.697 15.014 1.000 8.718 228 ASP BBB CA 1
ATOM 3612 C C . ASP B 1 228 ? -17.783 -23.833 14.180 1.000 8.478 228 ASP BBB C 1
ATOM 3613 O O . ASP B 1 228 ? -18.425 -24.901 14.024 1.000 8.736 228 ASP BBB O 1
ATOM 3618 N N . VAL B 1 229 ? -16.599 -23.637 13.591 1.000 8.044 229 VAL BBB N 1
ATOM 3619 C CA . VAL B 1 229 ? -15.948 -24.713 12.813 1.000 7.922 229 VAL BBB CA 1
ATOM 3620 C C . VAL B 1 229 ? -15.511 -25.847 13.740 1.000 7.693 229 VAL BBB C 1
ATOM 3621 O O . VAL B 1 229 ? -15.739 -27.021 13.463 1.000 7.813 229 VAL BBB O 1
ATOM 3625 N N . VAL B 1 230 ? -14.874 -25.483 14.854 1.000 7.638 230 VAL BBB N 1
ATOM 3626 C CA . VAL B 1 230 ? -14.424 -26.488 15.851 1.000 7.678 230 VAL BBB CA 1
ATOM 3627 C C . VAL B 1 230 ? -15.620 -27.332 16.284 1.000 7.970 230 VAL BBB C 1
ATOM 3628 O O . VAL B 1 230 ? -15.535 -28.559 16.384 1.000 8.073 230 VAL BBB O 1
ATOM 3632 N N . THR B 1 231 ? -16.760 -26.671 16.559 1.000 7.816 231 THR BBB N 1
ATOM 3633 C CA . THR B 1 231 ? -17.954 -27.354 17.038 1.000 8.332 231 THR BBB CA 1
ATOM 3634 C C . THR B 1 231 ? -18.437 -28.366 15.996 1.000 7.926 231 THR BBB C 1
ATOM 3635 O O . THR B 1 231 ? -18.761 -29.505 16.354 1.000 7.982 231 THR BBB O 1
ATOM 3639 N N . PHE B 1 232 ? -18.500 -27.975 14.719 1.000 7.611 232 PHE BBB N 1
ATOM 3640 C CA . PHE B 1 232 ? -18.873 -28.943 13.696 1.000 7.867 232 PHE BBB CA 1
ATOM 3641 C C . PHE B 1 232 ? -17.924 -30.133 13.719 1.000 7.492 232 PHE BBB C 1
ATOM 3642 O O . PHE B 1 232 ? -18.344 -31.298 13.639 1.000 7.531 232 PHE BBB O 1
ATOM 3650 N N . ILE B 1 233 ? -16.624 -29.888 13.768 1.000 7.166 233 ILE BBB N 1
ATOM 3651 C CA . ILE B 1 233 ? -15.670 -31.037 13.757 1.000 7.301 233 ILE BBB CA 1
ATOM 3652 C C . ILE B 1 233 ? -15.957 -31.971 14.937 1.000 7.178 233 ILE BBB C 1
ATOM 3653 O O . ILE B 1 233 ? -15.835 -33.185 14.802 1.000 7.628 233 ILE BBB O 1
ATOM 3658 N N . ALA B 1 234 ? -16.354 -31.423 16.080 1.000 7.441 234 ALA BBB N 1
ATOM 3659 C CA . ALA B 1 234 ? -16.648 -32.259 17.256 1.000 8.157 234 ALA BBB CA 1
ATOM 3660 C C . ALA B 1 234 ? -17.874 -33.158 17.091 1.000 8.125 234 ALA BBB C 1
ATOM 3661 O O . ALA B 1 234 ? -18.054 -34.054 17.909 1.000 9.519 234 ALA BBB O 1
ATOM 3663 N N . THR B 1 235 ? -18.727 -32.878 16.087 1.000 8.049 235 THR BBB N 1
ATOM 3664 C CA . THR B 1 235 ? -19.992 -33.637 15.901 1.000 8.458 235 THR BBB CA 1
ATOM 3665 C C . THR B 1 235 ? -19.810 -34.874 15.075 1.000 8.012 235 THR BBB C 1
ATOM 3666 O O . THR B 1 235 ? -18.772 -35.087 14.406 1.000 8.254 235 THR BBB O 1
ATOM 3670 N N . ASP B 1 236 ? -20.837 -35.745 15.067 1.000 8.970 236 ASP BBB N 1
ATOM 3671 C CA . ASP B 1 236 ? -20.811 -36.979 14.301 1.000 9.470 236 ASP BBB CA 1
ATOM 3672 C C . ASP B 1 236 ? -20.663 -36.697 12.807 1.000 8.909 236 ASP BBB C 1
ATOM 3673 O O . ASP B 1 236 ? -20.069 -37.526 12.099 1.000 9.159 236 ASP BBB O 1
ATOM 3678 N N . GLU B 1 237 ? -21.222 -35.614 12.298 1.000 8.577 237 GLU BBB N 1
ATOM 3679 C CA . GLU B 1 237 ? -21.279 -35.389 10.850 1.000 8.517 237 GLU BBB CA 1
ATOM 3680 C C . GLU B 1 237 ? -19.914 -35.087 10.241 1.000 7.446 237 GLU BBB C 1
ATOM 3681 O O . GLU B 1 237 ? -19.848 -35.052 9.000 1.000 7.949 237 GLU BBB O 1
ATOM 3687 N N . SER B 1 238 ? -18.874 -34.916 11.034 1.000 6.927 238 SER BBB N 1
ATOM 3688 C CA . SER B 1 238 ? -17.536 -34.743 10.508 1.000 7.143 238 SER BBB CA 1
ATOM 3689 C C . SER B 1 238 ? -16.792 -36.079 10.432 1.000 6.517 238 SER BBB C 1
ATOM 3690 O O . SER B 1 238 ? -15.561 -36.061 10.207 1.000 7.536 238 SER BBB O 1
ATOM 3693 N N . ARG B 1 239 ? -17.454 -37.208 10.616 1.000 6.706 239 ARG BBB N 1
ATOM 3694 C CA . ARG B 1 239 ? -16.769 -38.519 10.805 1.000 7.380 239 ARG BBB CA 1
ATOM 3695 C C . ARG B 1 239 ? -15.844 -38.849 9.656 1.000 7.383 239 ARG BBB C 1
ATOM 3696 O O . ARG B 1 239 ? -14.890 -39.616 9.868 1.000 8.282 239 ARG BBB O 1
ATOM 3704 N N . TRP B 1 240 ? -16.101 -38.348 8.458 1.000 6.874 240 TRP BBB N 1
ATOM 3705 C CA . TRP B 1 240 ? -15.291 -38.732 7.301 1.000 7.208 240 TRP BBB CA 1
ATOM 3706 C C . TRP B 1 240 ? -14.151 -37.754 7.058 1.000 6.791 240 TRP BBB C 1
ATOM 3707 O O . TRP B 1 240 ? -13.438 -37.893 6.044 1.000 7.450 240 TRP BBB O 1
ATOM 3718 N N . ILE B 1 241 ? -13.952 -36.822 7.959 1.000 6.490 241 ILE BBB N 1
ATOM 3719 C CA . ILE B 1 241 ? -12.839 -35.866 7.941 1.000 6.695 241 ILE BBB CA 1
ATOM 3720 C C . ILE B 1 241 ? -11.829 -36.291 9.002 1.000 6.315 241 ILE BBB C 1
ATOM 3721 O O . ILE B 1 241 ? -12.133 -36.226 10.205 1.000 6.208 241 ILE BBB O 1
ATOM 3726 N N . THR B 1 242 ? -10.628 -36.721 8.591 1.000 6.342 242 THR BBB N 1
ATOM 3727 C CA . THR B 1 242 ? -9.572 -36.999 9.571 1.000 6.325 242 THR BBB CA 1
ATOM 3728 C C . THR B 1 242 ? -8.237 -36.676 8.934 1.000 6.068 242 THR BBB C 1
ATOM 3729 O O . THR B 1 242 ? -8.057 -36.820 7.710 1.000 7.601 242 THR BBB O 1
ATOM 3733 N N . GLY B 1 243 ? -7.300 -36.261 9.762 1.000 6.141 243 GLY BBB N 1
ATOM 3734 C CA . GLY B 1 243 ? -5.958 -35.879 9.320 1.000 6.387 243 GLY BBB CA 1
ATOM 3735 C C . GLY B 1 243 ? -5.943 -34.598 8.542 1.000 6.604 243 GLY BBB C 1
ATOM 3736 O O . GLY B 1 243 ? -4.934 -34.367 7.840 1.000 8.287 243 GLY BBB O 1
ATOM 3737 N N . ALA B 1 244 ? -6.961 -33.764 8.645 1.000 6.458 244 ALA BBB N 1
ATOM 3738 C CA . ALA B 1 244 ? -7.126 -32.629 7.726 1.000 6.725 244 ALA BBB CA 1
ATOM 3739 C C . ALA B 1 244 ? -6.668 -31.330 8.331 1.000 6.434 244 ALA BBB C 1
ATOM 3740 O O . ALA B 1 244 ? -6.653 -31.165 9.568 1.000 7.765 244 ALA BBB O 1
ATOM 3742 N N . PHE B 1 245 ? -6.303 -30.420 7.445 1.000 6.642 245 PHE BBB N 1
ATOM 3743 C CA . PHE B 1 245 ? -6.091 -29.029 7.744 1.000 7.101 245 PHE BBB CA 1
ATOM 3744 C C . PHE B 1 245 ? -7.348 -28.284 7.386 1.000 7.094 245 PHE BBB C 1
ATOM 3745 O O . PHE B 1 245 ? -7.675 -28.231 6.155 1.000 9.329 245 PHE BBB O 1
ATOM 3753 N N . ILE B 1 246 ? -8.074 -27.741 8.308 1.000 6.633 246 ILE BBB N 1
ATOM 3754 C CA . ILE B 1 246 ? -9.348 -27.028 8.064 1.000 7.197 246 ILE BBB CA 1
ATOM 3755 C C . ILE B 1 246 ? -9.064 -25.545 8.209 1.000 7.057 246 ILE BBB C 1
ATOM 3756 O O . ILE B 1 246 ? -8.755 -25.057 9.314 1.000 7.798 246 ILE BBB O 1
ATOM 3761 N N . ASP B 1 247 ? -9.176 -24.817 7.096 1.000 7.469 247 ASP BBB N 1
ATOM 3762 C CA . ASP B 1 247 ? -8.884 -23.381 7.068 1.000 8.014 247 ASP BBB CA 1
ATOM 3763 C C . ASP B 1 247 ? -10.065 -22.634 7.647 1.000 8.239 247 ASP BBB C 1
ATOM 3764 O O . ASP B 1 247 ? -11.146 -22.596 7.018 1.000 10.927 247 ASP BBB O 1
ATOM 3769 N N . ALA B 1 248 ? -9.902 -22.057 8.808 1.000 8.508 248 ALA BBB N 1
ATOM 3770 C CA . ALA B 1 248 ? -10.925 -21.214 9.447 1.000 8.985 248 ALA BBB CA 1
ATOM 3771 C C . ALA B 1 248 ? -10.347 -19.829 9.634 1.000 9.105 248 ALA BBB C 1
ATOM 3772 O O . ALA B 1 248 ? -10.363 -19.259 10.750 1.000 10.342 248 ALA BBB O 1
ATOM 3774 N N . SER B 1 249 ? -9.864 -19.250 8.545 1.000 8.551 249 SER BBB N 1
ATOM 3775 C CA . SER B 1 249 ? -9.089 -18.000 8.567 1.000 9.523 249 SER BBB CA 1
ATOM 3776 C C . SER B 1 249 ? -9.803 -16.882 7.856 1.000 9.595 249 SER BBB C 1
ATOM 3777 O O . SER B 1 249 ? -9.213 -15.768 7.702 1.000 10.671 249 SER BBB O 1
ATOM 3780 N N . GLY B 1 250 ? -11.024 -17.060 7.395 1.000 8.847 250 GLY BBB N 1
ATOM 3781 C CA . GLY B 1 250 ? -11.642 -15.991 6.615 1.000 9.597 250 GLY BBB CA 1
ATOM 3782 C C . GLY B 1 250 ? -10.890 -15.694 5.332 1.000 9.360 250 GLY BBB C 1
ATOM 3783 O O . GLY B 1 250 ? -10.788 -14.484 4.957 1.000 10.197 250 GLY BBB O 1
ATOM 3784 N N . GLY B 1 251 ? -10.373 -16.699 4.683 1.000 8.496 251 GLY BBB N 1
ATOM 3785 C CA . GLY B 1 251 ? -9.723 -16.436 3.408 1.000 9.105 251 GLY BBB CA 1
ATOM 3786 C C . GLY B 1 251 ? -8.405 -15.739 3.553 1.000 9.976 251 GLY BBB C 1
ATOM 3787 O O . GLY B 1 251 ? -7.979 -15.031 2.609 1.000 11.910 251 GLY BBB O 1
ATOM 3788 N N . THR B 1 252 ? -7.693 -15.919 4.622 1.000 9.887 252 THR BBB N 1
ATOM 3789 C CA . THR B 1 252 ? -6.356 -15.273 4.809 1.000 10.438 252 THR BBB CA 1
ATOM 3790 C C . THR B 1 252 ? -5.371 -15.928 3.880 1.000 11.444 252 THR BBB C 1
ATOM 3791 O O . THR B 1 252 ? -4.450 -15.145 3.426 1.000 16.477 252 THR BBB O 1
ATOM 3795 N N . LEU B 1 253 ? -5.481 -17.138 3.533 1.000 11.903 253 LEU BBB N 1
ATOM 3796 C CA . LEU B 1 253 ? -4.441 -17.748 2.666 1.000 16.839 253 LEU BBB CA 1
ATOM 3797 C C . LEU B 1 253 ? -4.696 -17.450 1.174 1.000 19.348 253 LEU BBB C 1
ATOM 3798 O O . LEU B 1 253 ? -3.777 -17.799 0.400 1.000 24.449 253 LEU BBB O 1
ATOM 3803 N N . LEU B 1 254 ? -5.664 -16.640 0.850 1.000 17.647 254 LEU BBB N 1
ATOM 3804 C CA . LEU B 1 254 ? -5.908 -16.214 -0.553 1.000 19.411 254 LEU BBB CA 1
ATOM 3805 C C . LEU B 1 254 ? -4.886 -15.125 -0.895 1.000 24.381 254 LEU BBB C 1
ATOM 3806 O O . LEU B 1 254 ? -4.500 -15.136 -2.130 1.000 29.183 254 LEU BBB O 1
ATOM 3811 N N . GLY B 1 255 ? -4.443 -14.344 0.129 1.000 24.218 255 GLY BBB N 1
ATOM 3812 C CA . GLY B 1 255 ? -3.537 -13.181 -0.013 1.000 28.661 255 GLY BBB CA 1
ATOM 3813 C C . GLY B 1 255 ? -4.290 -11.990 -0.533 1.000 34.977 255 GLY BBB C 1
ATOM 3814 O O . GLY B 1 255 ? -5.527 -12.126 -0.644 1.000 37.299 255 GLY BBB O 1
#